Protein 1D2Z (pdb70)

Foldseek 3Di:
DDPFAQLVPPDPVLLVVLLVVCVVVPCLVVLCVLVVPDPVLQVVLVVCVVVVDGSVSSSCCVCRVPVVHGVVVVLVSCLVVVVVVSNVSCVVRDDPVCVVSD/DPFPAALQAFPVNPPLVLLVVLLVLCQVVVVLLLLQAQAAPPDLQNQCSDDVRPPSVVRCVNPHPDDPVVLVVLVVVCVVPDPVDRSSSVSCVVQQPDDDDSRRHGLSSSLVSCVVSLSQVSNQCSQCRGVVHHGDDFDCDDPRHDDDDD/DDAPDPDWPFAFLVPPDPVLLVVLLVVCVVVVCLVVLCVLVVPDPVLSVVLVVCVVVVDRSVVSSCCCCRVVVRHGVSVVLVSCLVVVVLVSNVSCVVRGDPVCNVSD/DLFPAALLAFPVPDDPVLQVVLLVLCLVVVVLLLLQQQAAPDDQQNQCSDDVSPPRVVRCVRPHPDDPVRSVVLVVVQVVDDPVDRSSSVSCVVQQPDDDPSPGHGLSSSLVSCVVSVSQVSNQCSQCHGVVHHGDDFDCDDPRDDDDDDDDD

Radius of gyration: 32.13 Å; Cα contacts (8 Å, |Δi|>4): 740; chains: 4; bounding box: 46×66×99 Å

CATH classification: 1.10.533.10

InterPro domains:
  IPR000488 Death domain [PF00531] (42-121)
  IPR000488 Death domain [PS50017] (55-121)
  IPR000488 Death domain [SM00005] (28-121)
  IPR000719 Protein kinase domain [PS50011] (213-499)
  IPR000719 Protein kinase domain [SM00220] (213-499)
  IPR001245 Serine-threonine/tyrosine-protein kinase, catalytic domain [PF07714] (217-494)
  IPR008271 Serine/threonine-protein kinase, active site [PS00108] (342-354)
  IPR011009 Protein kinase-like domain superfamily [SSF56112] (194-495)
  IPR011029 Death-like domain superfamily [SSF47986] (29-129)
  IPR017441 Protein kinase, ATP binding site [PS00107] (219-240)
  IPR037924 Pelle, death domain [cd08307] (32-128)
  IPR052059 Cysteine-rich Ser/Thr receptor-like kinase [PTHR47973] (118-494)

Solvent-accessible surface area: 25371 Å² total; per-residue (Å²): 195,60,146,24,73,12,0,113,107,6,51,138,101,11,25,64,107,0,8,66,44,2,49,89,88,86,15,29,86,86,0,0,90,30,7,120,15,130,107,117,11,35,101,57,0,26,30,29,94,139,152,75,136,36,4,1,48,16,0,2,54,2,0,0,6,10,3,25,2,32,0,9,6,0,0,1,0,0,44,111,26,151,17,81,93,0,0,122,38,0,65,105,67,12,50,142,109,27,56,181,82,66,166,119,34,112,28,56,37,74,30,31,1,67,111,8,117,24,90,10,8,90,98,0,0,82,47,1,33,90,40,39,5,3,91,74,0,2,53,34,1,0,117,36,8,82,2,70,62,4,0,25,74,76,63,18,87,22,87,45,25,52,175,103,27,91,59,22,78,89,146,47,12,121,110,12,18,68,20,4,104,124,9,73,144,112,40,5,44,0,14,28,1,0,7,88,5,10,28,16,30,177,154,90,40,45,2,0,0,0,0,0,10,29,0,0,48,86,19,35,2,2,12,2,0,8,33,0,0,95,44,0,6,86,57,98,64,29,92,51,52,135,91,20,2,0,8,118,26,81,43,152,74,66,73,18,37,182,145,67,126,19,70,17,0,76,111,3,49,132,107,19,21,66,106,0,6,64,12,1,46,32,29,70,17,19,113,86,0,3,104,33,10,136,16,93,112,81,0,54,99,50,0,29,36,38,88,146,172,72,142,36,4,0,49,23,0,1,49,0,1,0,7,3,1,30,6,31,0,17,11,0,0,5,1,0,48,108,33,119,18,14,18,0,0,36,50,0,61,124,65,12,37,146,107,8,37,120,35,10,228,99,40,115,25,60,36,78,28,25,1,97,152,8,113,125,97,5,5,101,85,0,0,119,20,0,53,60,30,36,5,3,90,57,0,3,57,23,1,2,116,59,14,83,5,72,64,4,0,24,79,71,65,17,86,24,93,42,27,53,180,98,28,80,72,28,88,87,120,42,16,117,97,13,16,65,29,6,97,194,85,82,138,120,55,12,51,0,33,33,1,1,57,98,3,41,74,22,42,158,138,100,48,42,4,0,0,0,0,0,10,28,0,0,48,86,16,30,1,1,7,3,0,11,30,0,1,98,37,0,12,96,70,100,61,22,92,68,48,145,89,20,1,0,11,96,18,46,6,154,56,162,147

B-factor: mean 42.36, std 13.4, range [19.67, 98.38]

Organism: Drosophila melanogaster (NCBI:txid7227)

Secondary structure (DSSP, 8-state):
---PPBGGGS-HHHHHHHHHHHHHHT-HHHHHHHTT--HHHHHHHHHHHHTT--HHHHHHIIIIIIH--BHHHHHHHHHHTT-HHHHHHTGGGS-GGGGGG-/---S--TTSBGGGS-HHHHHHHHHHHHGGGHHHHHHHH-BSS--HHHHHSTT---HHHHGGG-BSS-HHHHHHHHHHHHHS-TT--HHHHHHHHHHT-SSSTTS-BHHHHHHHHHHTT-HHHHHHIIIIIT-PPPPPPPSSSTTS-----/-B-S-S---PPBSTTS-HHHHHHHHHHHHHHT-HHHHHHHTT--HHHHHHHHHHHHTTS-HHHHHHIIIIIIT--BHHHHHHHHHHTT-HHHHHHTGGGS-GGGGGG-/--SSS-TTSBGGGS-HHHHHHHHHHHHGGGTHHHHHHHPBSS--HHHHHSTT---HHHHGGG-BS--HHHHHHHHHHHHHS-TTS-HHHHHHHHHHT-SSTT---BHHHHHHHHHHTT-HHHHHHIIIIII-PPPPPPPSSSTTSPP-B----

Nearest PDB structures (foldseek):
  1d2z-assembly1_A  TM=1.010E+00  e=3.699E-15  Drosophila melanogaster
  1d2z-assembly2_C  TM=1.005E+00  e=3.569E-14  Drosophila melanogaster
  1ygo-assembly1_A  TM=8.977E-01  e=5.939E-12  Drosophila melanogaster
  6aci-assembly1_H  TM=6.803E-01  e=1.139E+00  Homo sapiens
  1d2z-assembly1_B  TM=9.804E-01  e=2.458E-24  Drosophila melanogaster

Structure (mmCIF, N/CA/C/O backbone):
data_1D2Z
#
_entry.id   1D2Z
#
_cell.length_a   58.123
_cell.length_b   87.495
_cell.length_c   117.662
_cell.angle_alpha   90.00
_cell.angle_beta   90.00
_cell.angle_gamma   90.00
#
_symmetry.space_group_name_H-M   'P 21 21 21'
#
loop_
_entity.id
_entity.type
_entity.pdbx_description
1 polymer 'DEATH DOMAIN OF PELLE'
2 polymer 'DEATH DOMAIN OF TUBE'
3 non-polymer '4-(2-HYDROXYETHYL)-1-PIPERAZINE ETHANESULFONIC ACID'
4 water water
#
loop_
_atom_site.group_PDB
_atom_site.id
_atom_site.type_symbol
_atom_site.label_atom_id
_atom_site.label_alt_id
_atom_site.label_comp_id
_atom_site.label_asym_id
_atom_site.label_entity_id
_atom_site.label_seq_id
_atom_site.pdbx_PDB_ins_code
_atom_site.Cartn_x
_atom_site.Cartn_y
_atom_site.Cartn_z
_atom_site.occupancy
_atom_site.B_iso_or_equiv
_atom_site.auth_seq_id
_atom_site.auth_comp_id
_atom_site.auth_asym_id
_atom_site.auth_atom_id
_atom_site.pdbx_PDB_model_num
ATOM 1 N N . LEU A 1 7 ? 35.626 60.047 28.679 1.00 67.47 28 LEU A N 1
ATOM 2 C CA . LEU A 1 7 ? 35.749 59.308 29.970 1.00 67.95 28 LEU A CA 1
ATOM 3 C C . LEU A 1 7 ? 36.007 57.816 29.734 1.00 66.57 28 LEU A C 1
ATOM 4 O O . LEU A 1 7 ? 36.992 57.266 30.236 1.00 67.88 28 LEU A O 1
ATOM 9 N N . ASP A 1 8 ? 35.134 57.166 28.964 1.00 63.53 29 ASP A N 1
ATOM 10 C CA . ASP A 1 8 ? 35.294 55.741 28.677 1.00 60.79 29 ASP A CA 1
ATOM 11 C C . ASP A 1 8 ? 35.954 55.501 27.321 1.00 58.70 29 ASP A C 1
ATOM 12 O O . ASP A 1 8 ? 35.284 55.418 26.290 1.00 58.07 29 ASP A O 1
ATOM 17 N N . ASN A 1 9 ? 37.277 55.390 27.336 1.00 58.03 30 ASN A N 1
ATOM 18 C CA . ASN A 1 9 ? 38.043 55.140 26.122 1.00 57.56 30 ASN A CA 1
ATOM 19 C C . ASN A 1 9 ? 38.649 53.739 26.132 1.00 53.75 30 ASN A C 1
ATOM 20 O O . ASN A 1 9 ? 39.624 53.473 25.429 1.00 54.76 30 ASN A O 1
ATOM 25 N N . THR A 1 10 ? 38.071 52.846 26.931 1.00 48.63 31 THR A N 1
ATOM 26 C CA . THR A 1 10 ? 38.578 51.480 27.013 1.00 44.56 31 THR A CA 1
ATOM 27 C C . THR A 1 10 ? 38.068 50.642 25.853 1.00 42.76 31 THR A C 1
ATOM 28 O O . THR A 1 10 ? 37.048 50.965 25.243 1.00 40.63 31 THR A O 1
ATOM 32 N N . MET A 1 11 ? 38.784 49.563 25.551 1.00 40.34 32 MET A N 1
ATOM 33 C CA . MET A 1 11 ? 38.396 48.684 24.460 1.00 37.56 32 MET A CA 1
ATOM 34 C C . MET A 1 11 ? 37.169 47.853 24.813 1.00 35.34 32 MET A C 1
ATOM 35 O O . MET A 1 11 ? 36.779 47.749 25.978 1.00 33.95 32 MET A O 1
ATOM 40 N N . ALA A 1 12 ? 36.562 47.272 23.788 1.00 34.59 33 ALA A N 1
ATOM 41 C CA . ALA A 1 12 ? 35.398 46.422 23.976 1.00 34.33 33 ALA A CA 1
ATOM 42 C C . ALA A 1 12 ? 35.887 45.125 24.613 1.00 33.70 33 ALA A C 1
ATOM 43 O O . ALA A 1 12 ? 36.990 44.658 24.310 1.00 31.74 33 ALA A O 1
ATOM 45 N N . ILE A 1 13 ? 35.075 44.564 25.508 1.00 30.19 34 ILE A N 1
ATOM 46 C CA . ILE A 1 13 ? 35.390 43.309 26.187 1.00 28.28 34 ILE A CA 1
ATOM 47 C C . ILE A 1 13 ? 35.765 42.218 25.182 1.00 31.73 34 ILE A C 1
ATOM 48 O O . ILE A 1 13 ? 36.674 41.418 25.429 1.00 30.01 34 ILE A O 1
ATOM 53 N N A ARG A 1 14 ? 35.071 42.201 24.047 0.50 31.55 35 ARG A N 1
ATOM 54 N N B ARG A 1 14 ? 35.072 42.201 24.045 0.50 31.57 35 ARG A N 1
ATOM 55 C CA A ARG A 1 14 ? 35.315 41.215 22.998 0.50 35.14 35 ARG A CA 1
ATOM 56 C CA B ARG A 1 14 ? 35.322 41.210 23.000 0.50 35.22 35 ARG A CA 1
ATOM 57 C C A ARG A 1 14 ? 36.722 41.309 22.404 0.50 34.72 35 ARG A C 1
ATOM 58 C C B ARG A 1 14 ? 36.726 41.306 22.405 0.50 34.74 35 ARG A C 1
ATOM 59 O O A ARG A 1 14 ? 37.206 40.351 21.798 0.50 33.33 35 ARG A O 1
ATOM 60 O O B ARG A 1 14 ? 37.211 40.350 21.799 0.50 33.33 35 ARG A O 1
ATOM 75 N N . LEU A 1 15 ? 37.377 42.453 22.596 1.00 33.77 36 LEU A N 1
ATOM 76 C CA . LEU A 1 15 ? 38.732 42.667 22.078 1.00 36.03 36 LEU A CA 1
ATOM 77 C C . LEU A 1 15 ? 39.848 42.343 23.079 1.00 36.18 36 LEU A C 1
ATOM 78 O O . LEU A 1 15 ? 41.026 42.388 22.733 1.00 36.77 36 LEU A O 1
ATOM 83 N N . LEU A 1 16 ? 39.480 42.011 24.315 1.00 36.55 37 LEU A N 1
ATOM 84 C CA . LEU A 1 16 ? 40.467 41.668 25.338 1.00 36.08 37 LEU A CA 1
ATOM 85 C C . LEU A 1 16 ? 41.400 40.562 24.857 1.00 35.20 37 LEU A C 1
ATOM 86 O O . LEU A 1 16 ? 40.945 39.526 24.368 1.00 34.93 37 LEU A O 1
ATOM 91 N N . PRO A 1 17 ? 42.722 40.786 24.951 1.00 34.48 38 PRO A N 1
ATOM 92 C CA . PRO A 1 17 ? 43.712 39.787 24.522 1.00 32.59 38 PRO A CA 1
ATOM 93 C C . PRO A 1 17 ? 43.470 38.447 25.212 1.00 32.53 38 PRO A C 1
ATOM 94 O O . PRO A 1 17 ? 43.116 38.409 26.392 1.00 33.27 38 PRO A O 1
ATOM 98 N N . LEU A 1 18 ? 43.666 37.350 24.485 1.00 31.35 39 LEU A N 1
ATOM 99 C CA . LEU A 1 18 ? 43.440 36.021 25.053 1.00 35.93 39 LEU A CA 1
ATOM 100 C C . LEU A 1 18 ? 44.153 35.719 26.374 1.00 35.96 39 LEU A C 1
ATOM 101 O O . LEU A 1 18 ? 43.561 35.108 27.264 1.00 36.76 39 LEU A O 1
ATOM 106 N N . PRO A 1 19 ? 45.432 36.126 26.519 1.00 36.36 40 PRO A N 1
ATOM 107 C CA . PRO A 1 19 ? 46.167 35.874 27.767 1.00 35.80 40 PRO A CA 1
ATOM 108 C C . PRO A 1 19 ? 45.475 36.447 29.010 1.00 34.21 40 PRO A C 1
ATOM 109 O O . PRO A 1 19 ? 45.213 35.719 29.963 1.00 32.50 40 PRO A O 1
ATOM 113 N N . VAL A 1 20 ? 45.164 37.743 28.989 1.00 32.35 41 VAL A N 1
ATOM 114 C CA . VAL A 1 20 ? 44.500 38.373 30.124 1.00 32.66 41 VAL A CA 1
ATOM 115 C C . VAL A 1 20 ? 43.097 37.788 30.319 1.00 31.91 41 VAL A C 1
ATOM 116 O O . VAL A 1 20 ? 42.670 37.544 31.445 1.00 29.38 41 VAL A O 1
ATOM 120 N N . ARG A 1 21 ? 42.411 37.518 29.215 1.00 30.27 42 ARG A N 1
ATOM 121 C CA . ARG A 1 21 ? 41.070 36.952 29.274 1.00 29.53 42 ARG A CA 1
ATOM 122 C C . ARG A 1 21 ? 41.089 35.578 29.938 1.00 29.09 42 ARG A C 1
ATOM 123 O O . ARG A 1 21 ? 40.223 35.270 30.755 1.00 29.32 42 ARG A O 1
ATOM 131 N N . ALA A 1 22 ? 42.102 34.773 29.612 1.00 30.45 43 ALA A N 1
ATOM 132 C CA . ALA A 1 22 ? 42.254 33.435 30.197 1.00 29.22 43 ALA A CA 1
ATOM 133 C C . ALA A 1 22 ? 42.536 33.516 31.702 1.00 29.21 43 ALA A C 1
ATOM 134 O O . ALA A 1 22 ? 42.045 32.689 32.471 1.00 27.56 43 ALA A O 1
ATOM 136 N N . GLN A 1 23 ? 43.333 34.500 32.123 1.00 29.32 44 GLN A N 1
ATOM 137 C CA . GLN A 1 23 ? 43.630 34.684 33.549 1.00 28.36 44 GLN A CA 1
ATOM 138 C C . GLN A 1 23 ? 42.339 35.051 34.275 1.00 29.53 44 GLN A C 1
ATOM 139 O O . GLN A 1 23 ? 41.988 34.459 35.295 1.00 28.80 44 GLN A O 1
ATOM 145 N N . LEU A 1 24 ? 41.646 36.049 33.733 1.00 29.56 45 LEU A N 1
ATOM 146 C CA . LEU A 1 24 ? 40.403 36.530 34.313 1.00 30.19 45 LEU A CA 1
ATOM 147 C C . LEU A 1 24 ? 39.361 35.427 34.457 1.00 29.26 45 LEU A C 1
ATOM 148 O O . LEU A 1 24 ? 38.831 35.212 35.553 1.00 27.76 45 LEU A O 1
ATOM 153 N N . CYS A 1 25 ? 39.102 34.707 33.367 1.00 27.10 46 CYS A N 1
ATOM 154 C CA . CYS A 1 25 ? 38.108 33.644 33.397 1.00 28.01 46 CYS A CA 1
ATOM 155 C C . CYS A 1 25 ? 38.483 32.500 34.324 1.00 28.56 46 CYS A C 1
ATOM 156 O O . CYS A 1 25 ? 37.627 31.986 35.047 1.00 26.83 46 CYS A O 1
ATOM 159 N N . ALA A 1 26 ? 39.759 32.118 34.336 1.00 27.25 47 ALA A N 1
ATOM 160 C CA . ALA A 1 26 ? 40.211 31.051 35.230 1.00 28.59 47 ALA A CA 1
ATOM 161 C C . ALA A 1 26 ? 39.947 31.477 36.687 1.00 28.96 47 ALA A C 1
ATOM 162 O O . ALA A 1 26 ? 39.477 30.685 37.501 1.00 30.40 47 ALA A O 1
ATOM 164 N N . HIS A 1 27 ? 40.211 32.745 36.987 1.00 29.12 48 HIS A N 1
ATOM 165 C CA . HIS A 1 27 ? 40.008 33.294 38.324 1.00 28.11 48 HIS A CA 1
ATOM 166 C C . HIS A 1 27 ? 38.523 33.320 38.712 1.00 29.64 48 HIS A C 1
ATOM 167 O O . HIS A 1 27 ? 38.150 32.855 39.784 1.00 29.22 48 HIS A O 1
ATOM 174 N N . LEU A 1 28 ? 37.685 33.852 37.826 1.00 28.45 49 LEU A N 1
ATOM 175 C CA . LEU A 1 28 ? 36.246 33.937 38.072 1.00 29.87 49 LEU A CA 1
ATOM 176 C C . LEU A 1 28 ? 35.600 32.549 38.171 1.00 31.24 49 LEU A C 1
ATOM 177 O O . LEU A 1 28 ? 34.647 32.351 38.928 1.00 30.71 49 LEU A O 1
ATOM 182 N N . ASP A 1 29 ? 36.127 31.587 37.421 1.00 30.03 50 ASP A N 1
ATOM 183 C CA . ASP A 1 29 ? 35.591 30.228 37.458 1.00 30.74 50 ASP A CA 1
ATOM 184 C C . ASP A 1 29 ? 35.929 29.551 38.775 1.00 32.58 50 ASP A C 1
ATOM 185 O O . ASP A 1 29 ? 35.114 28.810 39.317 1.00 31.68 50 ASP A O 1
ATOM 190 N N . ALA A 1 30 ? 37.139 29.800 39.275 1.00 32.32 51 ALA A N 1
ATOM 191 C CA . ALA A 1 30 ? 37.583 29.231 40.541 1.00 32.06 51 ALA A CA 1
ATOM 192 C C . ALA A 1 30 ? 36.699 29.769 41.664 1.00 33.91 51 ALA A C 1
ATOM 193 O O . ALA A 1 30 ? 36.362 29.042 42.598 1.00 34.96 51 ALA A O 1
ATOM 195 N N . LEU A 1 31 ? 36.353 31.054 41.579 1.00 33.09 52 LEU A N 1
ATOM 196 C CA . LEU A 1 31 ? 35.491 31.686 42.573 1.00 34.21 52 LEU A CA 1
ATOM 197 C C . LEU A 1 31 ? 34.039 31.253 42.391 1.00 34.94 52 LEU A C 1
ATOM 198 O O . LEU A 1 31 ? 33.222 31.407 43.304 1.00 35.37 52 LEU A O 1
ATOM 203 N N . ASP A 1 32 ? 33.716 30.776 41.189 1.00 35.51 53 ASP A N 1
ATOM 204 C CA . ASP A 1 32 ? 32.366 30.332 40.843 1.00 37.81 53 ASP A CA 1
ATOM 205 C C . ASP A 1 32 ? 31.340 31.459 41.051 1.00 37.44 53 ASP A C 1
ATOM 206 O O . ASP A 1 32 ? 30.367 31.307 41.796 1.00 37.77 53 ASP A O 1
ATOM 211 N N . VAL A 1 33 ? 31.583 32.593 40.398 1.00 34.35 54 VAL A N 1
ATOM 212 C CA . VAL A 1 33 ? 30.696 33.752 40.495 1.00 33.57 54 VAL A CA 1
ATOM 213 C C . VAL A 1 33 ? 29.905 34.054 39.218 1.00 31.30 54 VAL A C 1
ATOM 214 O O . VAL A 1 33 ? 29.316 35.128 39.108 1.00 31.79 54 VAL A O 1
ATOM 218 N N . TRP A 1 34 ? 29.869 33.124 38.266 1.00 30.91 55 TRP A N 1
ATOM 219 C CA . TRP A 1 34 ? 29.141 33.389 37.021 1.00 32.89 55 TRP A CA 1
ATOM 220 C C . TRP A 1 34 ? 27.660 33.720 37.244 1.00 32.45 55 TRP A C 1
ATOM 221 O O . TRP A 1 34 ? 27.136 34.655 36.636 1.00 30.73 55 TRP A O 1
ATOM 232 N N . GLN A 1 35 ? 27.008 32.988 38.145 1.00 32.16 56 GLN A N 1
ATOM 233 C CA . GLN A 1 35 ? 25.592 33.217 38.446 1.00 35.75 56 GLN A CA 1
ATOM 234 C C . GLN A 1 35 ? 25.401 34.597 39.066 1.00 34.92 56 GLN A C 1
ATOM 235 O O . GLN A 1 35 ? 24.434 35.298 38.761 1.00 36.39 56 GLN A O 1
ATOM 241 N N . GLN A 1 36 ? 26.356 35.006 39.893 1.00 31.44 57 GLN A N 1
ATOM 242 C CA . GLN A 1 36 ? 26.307 36.312 40.528 1.00 34.16 57 GLN A CA 1
ATOM 243 C C . GLN A 1 36 ? 26.475 37.396 39.452 1.00 33.48 57 GLN A C 1
ATOM 244 O O . GLN A 1 36 ? 25.783 38.416 39.474 1.00 29.27 57 GLN A O 1
ATOM 250 N N . LEU A 1 37 ? 27.383 37.161 38.502 1.00 29.62 58 LEU A N 1
ATOM 251 C CA . LEU A 1 37 ? 27.614 38.107 37.415 1.00 28.07 58 LEU A CA 1
ATOM 252 C C . LEU A 1 37 ? 26.348 38.232 36.557 1.00 28.23 58 LEU A C 1
ATOM 253 O O . LEU A 1 37 ? 25.889 39.337 36.274 1.00 30.59 58 LEU A O 1
ATOM 258 N N . ALA A 1 38 ? 25.790 37.092 36.163 1.00 26.54 59 ALA A N 1
ATOM 259 C CA . ALA A 1 38 ? 24.591 37.046 35.334 1.00 30.19 59 ALA A CA 1
ATOM 260 C C . ALA A 1 38 ? 23.404 37.725 36.005 1.00 30.69 59 ALA A C 1
ATOM 261 O O . ALA A 1 38 ? 22.666 38.473 35.365 1.00 28.84 59 ALA A O 1
ATOM 263 N N . THR A 1 39 ? 23.242 37.487 37.302 1.00 31.90 60 THR A N 1
ATOM 264 C CA . THR A 1 39 ? 22.137 38.090 38.044 1.00 33.38 60 THR A CA 1
ATOM 265 C C . THR A 1 39 ? 22.311 39.601 38.163 1.00 32.18 60 THR A C 1
ATOM 266 O O . THR A 1 39 ? 21.355 40.356 37.970 1.00 31.52 60 THR A O 1
ATOM 270 N N . ALA A 1 40 ? 23.546 40.032 38.421 1.00 29.04 61 ALA A N 1
ATOM 271 C CA . ALA A 1 40 ? 23.856 41.449 38.579 1.00 28.93 61 ALA A CA 1
ATOM 272 C C . ALA A 1 40 ? 23.545 42.304 37.351 1.00 30.08 61 ALA A C 1
ATOM 273 O O . ALA A 1 40 ? 23.200 43.477 37.485 1.00 30.87 61 ALA A O 1
ATOM 275 N N . VAL A 1 41 ? 23.729 41.740 36.159 1.00 29.17 62 VAL A N 1
ATOM 276 C CA . VAL A 1 41 ? 23.447 42.480 34.925 1.00 30.55 62 VAL A CA 1
ATOM 277 C C . VAL A 1 41 ? 22.078 42.092 34.365 1.00 31.24 62 VAL A C 1
ATOM 278 O O . VAL A 1 41 ? 21.683 42.532 33.289 1.00 31.60 62 VAL A O 1
ATOM 282 N N . LYS A 1 42 ? 21.375 41.236 35.100 1.00 33.12 63 LYS A N 1
ATOM 283 C CA . LYS A 1 42 ? 20.041 40.782 34.728 1.00 34.80 63 LYS A CA 1
ATOM 284 C C . LYS A 1 42 ? 19.943 40.064 33.385 1.00 34.12 63 LYS A C 1
ATOM 285 O O . LYS A 1 42 ? 19.081 40.389 32.567 1.00 34.90 63 LYS A O 1
ATOM 291 N N . LEU A 1 43 ? 20.829 39.100 33.147 1.00 30.92 64 LEU A N 1
ATOM 292 C CA . LEU A 1 43 ? 20.776 38.324 31.910 1.00 31.02 64 LEU A CA 1
ATOM 293 C C . LEU A 1 43 ? 19.456 37.554 31.924 1.00 32.56 64 LEU A C 1
ATOM 294 O O . LEU A 1 43 ? 18.943 37.212 32.997 1.00 30.46 64 LEU A O 1
ATOM 299 N N . TYR A 1 44 ? 18.919 37.282 30.740 1.00 31.44 65 TYR A N 1
ATOM 300 C CA . TYR A 1 44 ? 17.658 36.563 30.613 1.00 33.16 65 TYR A CA 1
ATOM 301 C C . TYR A 1 44 ? 17.834 35.058 30.820 1.00 36.21 65 TYR A C 1
ATOM 302 O O . TYR A 1 44 ? 18.951 34.532 30.718 1.00 35.08 65 TYR A O 1
ATOM 311 N N . PRO A 1 45 ? 16.728 34.341 31.110 1.00 36.49 66 PRO A N 1
ATOM 312 C CA . PRO A 1 45 ? 16.770 32.895 31.342 1.00 36.37 66 PRO A CA 1
ATOM 313 C C . PRO A 1 45 ? 17.527 32.083 30.292 1.00 36.65 66 PRO A C 1
ATOM 314 O O . PRO A 1 45 ? 18.299 31.196 30.639 1.00 37.69 66 PRO A O 1
ATOM 318 N N . ASP A 1 46 ? 17.317 32.390 29.017 1.00 37.67 67 ASP A N 1
ATOM 319 C CA . ASP A 1 46 ? 17.993 31.658 27.956 1.00 38.21 67 ASP A CA 1
ATOM 320 C C . ASP A 1 46 ? 19.508 31.893 27.991 1.00 37.73 67 ASP A C 1
ATOM 321 O O . ASP A 1 46 ? 20.286 30.988 27.681 1.00 32.50 67 ASP A O 1
ATOM 326 N N . GLN A 1 47 ? 19.912 33.109 28.363 1.00 34.48 68 GLN A N 1
ATOM 327 C CA . GLN A 1 47 ? 21.329 33.472 28.459 1.00 34.01 68 GLN A CA 1
ATOM 328 C C . GLN A 1 47 ? 21.968 32.751 29.649 1.00 34.45 68 GLN A C 1
ATOM 329 O O . GLN A 1 47 ? 23.046 32.159 29.525 1.00 33.55 68 GLN A O 1
ATOM 335 N N . VAL A 1 48 ? 21.264 32.762 30.781 1.00 33.83 69 VAL A N 1
ATOM 336 C CA . VAL A 1 48 ? 21.707 32.094 32.002 1.00 34.58 69 VAL A CA 1
ATOM 337 C C . VAL A 1 48 ? 21.880 30.598 31.731 1.00 36.12 69 VAL A C 1
ATOM 338 O O . VAL A 1 48 ? 22.895 30.001 32.099 1.00 34.26 69 VAL A O 1
ATOM 342 N N . GLU A 1 49 ? 20.899 30.006 31.052 1.00 38.39 70 GLU A N 1
ATOM 343 C CA . GLU A 1 49 ? 20.942 28.585 30.725 1.00 39.77 70 GLU A CA 1
ATOM 344 C C . GLU A 1 49 ? 22.082 28.260 29.764 1.00 38.64 70 GLU A C 1
ATOM 345 O O . GLU A 1 49 ? 22.700 27.205 29.866 1.00 38.97 70 GLU A O 1
ATOM 351 N N . GLN A 1 50 ? 22.355 29.170 28.834 1.00 38.59 71 GLN A N 1
ATOM 352 C CA . GLN A 1 50 ? 23.435 28.985 27.868 1.00 37.86 71 GLN A CA 1
ATOM 353 C C 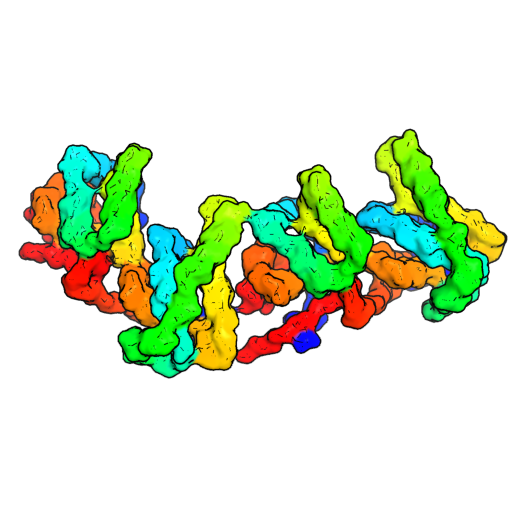. GLN A 1 50 ? 24.768 28.901 28.623 1.00 36.82 71 GLN A C 1
ATOM 354 O O . GLN A 1 50 ? 25.619 28.080 28.292 1.00 37.03 71 GLN A O 1
ATOM 360 N N . ILE A 1 51 ? 24.925 29.723 29.662 1.00 35.50 72 ILE A N 1
ATOM 361 C CA . ILE A 1 51 ? 26.149 29.710 30.465 1.00 35.21 72 ILE A CA 1
ATOM 362 C C . ILE A 1 51 ? 26.225 28.409 31.261 1.00 36.98 72 ILE A C 1
ATOM 363 O O . ILE A 1 51 ? 27.243 27.712 31.228 1.00 37.78 72 ILE A O 1
ATOM 368 N N . SER A 1 52 ? 25.149 28.099 31.981 1.00 37.35 73 SER A N 1
ATOM 369 C CA . SER A 1 52 ? 25.073 26.880 32.783 1.00 40.79 73 SER A CA 1
ATOM 370 C C . SER A 1 52 ? 25.372 25.679 31.899 1.00 40.67 73 SER A C 1
ATOM 371 O O . SER A 1 52 ? 26.160 24.810 32.268 1.00 41.73 73 SER A O 1
ATOM 374 N N . SER A 1 53 ? 24.772 25.678 30.711 1.00 42.09 74 SER A N 1
ATOM 375 C CA . SER A 1 53 ? 24.939 24.609 29.736 1.00 45.81 74 SER A CA 1
ATOM 376 C C . SER A 1 53 ? 26.395 24.433 29.322 1.00 46.95 74 SER A C 1
ATOM 377 O O . SER A 1 53 ? 26.908 23.314 29.309 1.00 48.05 74 SER A O 1
ATOM 380 N N . GLN A 1 54 ? 27.051 25.536 28.973 1.00 46.85 75 GLN A N 1
ATOM 381 C CA . GLN A 1 54 ? 28.453 25.491 28.565 1.00 47.94 75 GLN A CA 1
ATOM 382 C C . GLN A 1 54 ? 29.328 24.947 29.679 1.00 46.62 75 GLN A C 1
ATOM 383 O O . GLN A 1 54 ? 30.247 24.172 29.421 1.00 46.82 75 GLN A O 1
ATOM 389 N N . LYS A 1 55 ? 29.016 25.329 30.916 1.00 46.58 76 LYS A N 1
ATOM 390 C CA . LYS A 1 55 ? 29.776 24.878 32.074 1.00 49.19 76 LYS A CA 1
ATOM 391 C C . LYS A 1 55 ? 29.674 23.365 32.251 1.00 51.00 76 LYS A C 1
ATOM 392 O O . LYS A 1 55 ? 30.678 22.697 32.503 1.00 52.27 76 LYS A O 1
ATOM 398 N N . GLN A 1 56 ? 28.464 22.828 32.116 1.00 51.91 77 GLN A N 1
ATOM 399 C CA . GLN A 1 56 ? 28.245 21.386 32.253 1.00 54.80 77 GLN A CA 1
ATOM 400 C C . GLN A 1 56 ? 29.050 20.618 31.203 1.00 54.60 77 GLN A C 1
ATOM 401 O O . GLN A 1 56 ? 29.442 19.473 31.429 1.00 55.40 77 GLN A O 1
ATOM 407 N N . ARG A 1 57 ? 29.298 21.261 30.062 1.00 54.27 78 ARG A N 1
ATOM 408 C CA . ARG A 1 57 ? 30.074 20.665 28.978 1.00 54.69 78 ARG A CA 1
ATOM 409 C C . ARG A 1 57 ? 31.582 20.871 29.168 1.00 53.53 78 ARG A C 1
ATOM 410 O O . ARG A 1 57 ? 32.359 20.735 28.223 1.00 53.15 78 ARG A O 1
ATOM 418 N N . GLY A 1 58 ? 31.982 21.211 30.393 1.00 51.26 79 GLY A N 1
ATOM 419 C CA . GLY A 1 58 ? 33.390 21.415 30.707 1.00 50.99 79 GLY A CA 1
ATOM 420 C C . GLY A 1 58 ? 34.035 22.725 30.274 1.00 49.42 79 GLY A C 1
ATOM 421 O O . GLY A 1 58 ? 35.248 22.885 30.400 1.00 49.63 79 GLY A O 1
ATOM 422 N N . ARG A 1 59 ? 33.242 23.664 29.765 1.00 47.93 80 ARG A N 1
ATOM 423 C CA . ARG A 1 59 ? 33.779 24.950 29.334 1.00 45.33 80 ARG A CA 1
ATOM 424 C C . ARG A 1 59 ? 33.701 26.016 30.424 1.00 41.34 80 ARG A C 1
ATOM 425 O O . ARG A 1 59 ? 32.995 25.857 31.421 1.00 41.36 80 ARG A O 1
ATOM 433 N N . SER A 1 60 ? 34.449 27.096 30.233 1.00 35.49 81 SER A N 1
ATOM 434 C CA . SER A 1 60 ? 34.479 28.192 31.190 1.00 31.77 81 SER A CA 1
ATOM 435 C C . SER A 1 60 ? 33.151 28.937 31.269 1.00 31.39 81 SER A C 1
ATOM 436 O O . SER A 1 60 ? 32.663 29.481 30.272 1.00 31.72 81 SER A O 1
ATOM 439 N N . ALA A 1 61 ? 32.588 28.976 32.471 1.00 27.73 82 ALA A N 1
ATOM 440 C CA . ALA A 1 61 ? 31.319 29.656 32.697 1.00 29.20 82 ALA A CA 1
ATOM 441 C C . ALA A 1 61 ? 31.468 31.167 32.562 1.00 28.55 82 ALA A C 1
ATOM 442 O O . ALA A 1 61 ? 30.634 31.829 31.945 1.00 26.76 82 ALA A O 1
ATOM 444 N N . SER A 1 62 ? 32.563 31.709 33.088 1.00 26.67 83 SER A N 1
ATOM 445 C CA . SER A 1 62 ? 32.771 33.148 33.026 1.00 26.26 83 SER A CA 1
ATOM 446 C C . SER A 1 62 ? 33.083 33.604 31.608 1.00 25.51 83 SER A C 1
ATOM 447 O O . SER A 1 62 ? 32.677 34.691 31.211 1.00 23.90 83 SER A O 1
ATOM 450 N N . ASN A 1 63 ? 33.794 32.778 30.844 1.00 24.80 84 ASN A N 1
ATOM 451 C CA . ASN A 1 63 ? 34.102 33.140 29.458 1.00 27.23 84 ASN A CA 1
ATOM 452 C C . ASN A 1 63 ? 32.797 33.252 28.666 1.00 26.56 84 ASN A C 1
ATOM 453 O O . ASN A 1 63 ? 32.643 34.136 27.821 1.00 26.62 84 ASN A O 1
ATOM 458 N N . GLU A 1 64 ? 31.865 32.343 28.946 1.00 26.96 85 GLU A N 1
ATOM 459 C CA . GLU A 1 64 ? 30.571 32.347 28.273 1.00 28.65 85 GLU A CA 1
ATOM 460 C C . GLU A 1 64 ? 29.807 33.606 28.676 1.00 25.20 85 GLU A C 1
ATOM 461 O O . GLU A 1 64 ? 29.121 34.211 27.857 1.00 26.78 85 GLU A O 1
ATOM 467 N N . PHE A 1 65 ? 29.917 33.988 29.947 1.00 26.37 86 PHE A N 1
ATOM 468 C CA . PHE A 1 65 ? 29.263 35.207 30.418 1.00 26.06 86 PHE A CA 1
ATOM 469 C C . PHE A 1 65 ? 29.831 36.393 29.622 1.00 27.61 86 PHE A C 1
ATOM 470 O O . PHE A 1 65 ? 29.075 37.258 29.164 1.00 26.41 86 PHE A O 1
ATOM 478 N N . LEU A 1 66 ? 31.156 36.437 29.457 1.00 24.76 87 LEU A N 1
ATOM 479 C CA . LEU A 1 66 ? 31.768 37.527 28.694 1.00 25.74 87 LEU A CA 1
ATOM 480 C C . LEU A 1 66 ? 31.319 37.485 27.234 1.00 25.98 87 LEU A C 1
ATOM 481 O O . LEU A 1 66 ? 31.129 38.527 26.618 1.00 27.20 87 LEU A O 1
ATOM 486 N N . ASN A 1 67 ? 31.174 36.278 26.686 1.00 26.73 88 ASN A N 1
ATOM 487 C CA . ASN A 1 67 ? 30.732 36.109 25.299 1.00 29.16 88 ASN A CA 1
ATOM 488 C C . ASN A 1 67 ? 29.343 36.722 25.108 1.00 31.27 88 ASN A C 1
ATOM 489 O O . ASN A 1 67 ? 29.090 37.413 24.122 1.00 31.49 88 ASN A O 1
ATOM 494 N N . ILE A 1 68 ? 28.456 36.485 26.071 1.00 30.71 89 ILE A N 1
ATOM 495 C CA . ILE A 1 68 ? 27.092 37.009 26.007 1.00 30.60 89 ILE A CA 1
ATOM 496 C C . ILE A 1 68 ? 27.008 38.503 26.325 1.00 29.36 89 ILE A C 1
ATOM 497 O O . ILE A 1 68 ? 26.580 39.304 25.490 1.00 29.14 89 ILE A O 1
ATOM 502 N N . TRP A 1 69 ? 27.431 38.873 27.529 1.00 30.48 90 TRP A N 1
ATOM 503 C CA . TRP A 1 69 ? 27.366 40.262 27.977 1.00 28.15 90 TRP A CA 1
ATOM 504 C C . TRP A 1 69 ? 28.270 41.199 27.167 1.00 29.21 90 TRP A C 1
ATOM 505 O O . TRP A 1 69 ? 27.855 42.293 26.785 1.00 26.98 90 TRP A O 1
ATOM 516 N N . GLY A 1 70 ? 29.489 40.758 26.876 1.00 29.99 91 GLY A N 1
ATOM 517 C CA . GLY A 1 70 ? 30.396 41.588 26.101 1.00 30.33 91 GLY A CA 1
ATOM 518 C C . GLY A 1 70 ? 30.087 41.533 24.616 1.00 30.98 91 GLY A C 1
ATOM 519 O O . GLY A 1 70 ? 30.081 42.553 23.933 1.0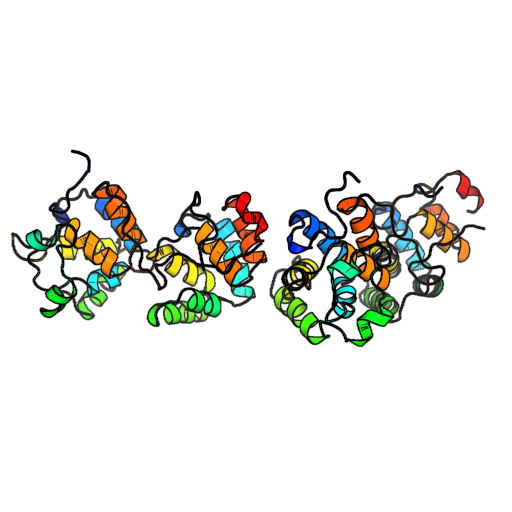0 31.91 91 GLY A O 1
ATOM 520 N N . GLY A 1 71 ? 29.797 40.335 24.124 1.00 31.67 92 GLY A N 1
ATOM 521 C CA . GLY A 1 71 ? 29.499 40.160 22.717 1.00 31.70 92 GLY A CA 1
ATOM 522 C C . GLY A 1 71 ? 28.263 40.874 22.215 1.00 30.98 92 GLY A C 1
ATOM 523 O O . GLY A 1 71 ? 28.359 41.790 21.398 1.00 31.04 92 GLY A O 1
ATOM 524 N N . GLN A 1 72 ? 27.096 40.484 22.712 1.00 29.48 93 GLN A N 1
ATOM 525 C CA . GLN A 1 72 ? 25.860 41.109 22.254 1.00 29.20 93 GLN A CA 1
ATOM 526 C C . GLN A 1 72 ? 25.687 42.578 22.626 1.00 29.31 93 GLN A C 1
ATOM 527 O O . GLN A 1 72 ? 25.256 43.380 21.800 1.00 27.13 93 GLN A O 1
ATOM 533 N N . TYR A 1 73 ? 26.017 42.931 23.864 1.00 32.07 94 TYR A N 1
ATOM 534 C CA . TYR A 1 73 ? 25.834 44.307 24.330 1.00 30.79 94 TYR A CA 1
ATOM 535 C C . TYR A 1 73 ? 26.998 45.256 24.099 1.00 31.20 94 TYR A C 1
ATOM 536 O O . TYR A 1 73 ? 26.926 46.427 24.466 1.00 33.18 94 TYR A O 1
ATOM 545 N N . ASN A 1 74 ? 28.068 44.750 23.492 1.00 31.32 95 ASN A N 1
ATOM 546 C CA . ASN A 1 74 ? 29.236 45.566 23.160 1.00 32.01 95 ASN A CA 1
ATOM 547 C C . ASN A 1 74 ? 29.769 46.378 24.344 1.00 29.64 95 ASN A C 1
ATOM 548 O O . ASN A 1 74 ? 30.073 47.559 24.203 1.00 33.33 95 ASN A O 1
ATOM 553 N N . HIS A 1 75 ? 29.847 45.756 25.518 1.00 28.26 96 HIS A N 1
ATOM 554 C CA . HIS A 1 75 ? 30.346 46.447 26.704 1.00 28.23 96 HIS A CA 1
ATOM 555 C C . HIS A 1 75 ? 31.867 46.562 26.703 1.00 29.75 96 HIS A C 1
ATOM 556 O O . HIS A 1 75 ? 32.562 45.738 26.101 1.00 30.52 96 HIS A O 1
ATOM 563 N N . THR A 1 76 ? 32.357 47.617 27.346 1.00 31.12 97 THR A N 1
ATOM 564 C CA . THR A 1 76 ? 33.786 47.918 27.440 1.00 30.89 97 THR A CA 1
ATOM 565 C C . THR A 1 76 ? 34.439 47.335 28.689 1.00 31.27 97 THR A C 1
ATOM 566 O O . THR A 1 76 ? 33.756 46.934 29.642 1.00 27.37 97 THR A O 1
ATOM 570 N N . VAL A 1 77 ? 35.772 47.321 28.690 1.00 30.27 98 VAL A N 1
ATOM 571 C CA . VAL A 1 77 ? 36.518 46.800 29.824 1.00 30.27 98 VAL A CA 1
ATOM 572 C C . VAL A 1 77 ? 36.236 47.666 31.052 1.00 29.82 98 VAL A C 1
ATOM 573 O O . VAL A 1 77 ? 36.175 47.158 32.169 1.00 30.76 98 VAL A O 1
ATOM 577 N N . GLN A 1 78 ? 36.034 48.965 30.847 1.00 30.50 99 GLN A N 1
ATOM 578 C CA . GLN A 1 78 ? 35.742 49.846 31.976 1.00 31.28 99 GLN A CA 1
ATOM 579 C C . GLN A 1 78 ? 34.420 49.444 32.636 1.00 31.27 99 GLN A C 1
ATOM 580 O O . GLN A 1 78 ? 34.320 49.394 33.863 1.00 32.15 99 GLN A O 1
ATOM 586 N N . THR A 1 79 ? 33.419 49.122 31.822 1.00 29.16 100 THR A N 1
ATOM 587 C CA . THR A 1 79 ? 32.121 48.712 32.351 1.00 29.87 100 THR A CA 1
ATOM 588 C C . THR A 1 79 ? 32.267 47.390 33.107 1.00 28.01 100 THR A C 1
ATOM 589 O O . THR A 1 79 ? 31.643 47.194 34.147 1.00 27.09 100 THR A O 1
ATOM 593 N N . LEU A 1 80 ? 33.150 46.522 32.614 1.00 29.27 101 LEU A N 1
ATOM 594 C CA . LEU A 1 80 ? 33.427 45.240 33.260 1.00 30.14 101 LEU A CA 1
ATOM 595 C C . LEU A 1 80 ? 34.098 45.518 34.616 1.00 30.49 101 LEU A C 1
ATOM 596 O O . LEU A 1 80 ? 33.789 44.873 35.622 1.00 29.63 101 LEU A O 1
ATOM 601 N N . PHE A 1 81 ? 35.010 46.486 34.623 1.00 30.95 102 PHE A N 1
ATOM 602 C CA . PHE A 1 81 ? 35.723 46.907 35.829 1.00 32.80 102 PHE A CA 1
ATOM 603 C C . PHE A 1 81 ? 34.693 47.370 36.877 1.00 35.11 102 PHE A C 1
ATOM 604 O O . PHE A 1 81 ? 34.743 46.953 38.037 1.00 35.16 102 PHE A O 1
ATOM 612 N N . ALA A 1 82 ? 33.728 48.183 36.441 1.00 34.30 103 ALA A N 1
ATOM 613 C CA . ALA A 1 82 ? 32.674 48.692 37.320 1.00 34.36 103 ALA A CA 1
ATOM 614 C C . ALA A 1 82 ? 31.799 47.573 37.887 1.00 33.69 103 ALA A C 1
ATOM 615 O O . ALA A 1 82 ? 31.369 47.638 39.045 1.00 33.40 103 ALA A O 1
ATOM 617 N N . LEU A 1 83 ? 31.531 46.549 37.076 1.00 32.74 104 LEU A N 1
ATOM 618 C CA . LEU A 1 83 ? 30.728 45.415 37.523 1.00 30.90 104 LEU A CA 1
ATOM 619 C C . LEU A 1 83 ? 31.472 44.682 38.630 1.00 33.14 104 LEU A C 1
ATOM 620 O O . LEU A 1 83 ? 30.885 44.315 39.649 1.00 31.91 104 LEU A O 1
ATOM 625 N N . PHE A 1 84 ? 32.762 44.443 38.410 1.00 32.76 105 PHE A N 1
ATOM 626 C CA . PHE A 1 84 ? 33.587 43.768 39.404 1.00 34.08 105 PHE A CA 1
ATOM 627 C C . PHE A 1 84 ? 33.579 44.604 40.686 1.00 34.01 105 PHE A C 1
ATOM 628 O O . PHE A 1 84 ? 33.435 44.069 41.788 1.00 31.63 105 PHE A O 1
ATOM 636 N N . LYS A 1 85 ? 33.691 45.920 40.523 1.00 35.86 106 LYS A N 1
ATOM 637 C CA . LYS A 1 85 ? 33.703 46.841 41.657 1.00 40.23 106 LYS A CA 1
ATOM 638 C C . LYS A 1 85 ? 32.414 46.731 42.468 1.00 41.28 106 LYS A C 1
ATOM 639 O O . LYS A 1 85 ? 32.454 46.679 43.700 1.00 40.46 106 LYS A O 1
ATOM 645 N N . LYS A 1 86 ? 31.281 46.652 41.770 1.00 40.90 107 LYS A N 1
ATOM 646 C CA . LYS A 1 86 ? 29.980 46.540 42.425 1.00 43.29 107 LYS A CA 1
ATOM 647 C C . LYS A 1 86 ? 29.842 45.223 43.182 1.00 42.84 107 LYS A C 1
ATOM 648 O O . LYS A 1 86 ? 29.235 45.176 44.251 1.00 43.94 107 LYS A O 1
ATOM 654 N N . LEU A 1 87 ? 30.420 44.156 42.635 1.00 40.93 108 LEU A N 1
ATOM 655 C CA . LEU A 1 87 ? 30.355 42.847 43.272 1.00 39.19 108 LEU A CA 1
ATOM 656 C C . LEU A 1 87 ? 31.573 42.591 44.162 1.00 39.89 108 LEU A C 1
ATOM 657 O O . LEU A 1 87 ? 31.772 41.477 44.650 1.00 37.49 108 LEU A O 1
ATOM 662 N N . LYS A 1 88 ? 32.349 43.644 44.403 1.00 39.59 109 LYS A N 1
ATOM 663 C CA . LYS A 1 88 ? 33.576 43.586 45.201 1.00 42.74 109 LYS A CA 1
ATOM 664 C C . LYS A 1 88 ? 34.542 42.450 44.851 1.00 41.55 109 LYS A C 1
ATOM 665 O O . LYS A 1 88 ? 35.054 41.745 45.724 1.00 42.23 109 LYS A O 1
ATOM 671 N N . LEU A 1 89 ? 34.756 42.268 43.549 1.00 40.06 110 LEU A N 1
ATOM 672 C CA . LEU A 1 89 ? 35.684 41.263 43.038 1.00 37.77 110 LEU A CA 1
ATOM 673 C C . LEU A 1 89 ? 36.973 42.032 42.736 1.00 36.41 110 LEU A C 1
ATOM 674 O O . LEU A 1 89 ? 37.316 42.280 41.580 1.00 35.36 110 LEU A O 1
ATOM 679 N N . HIS A 1 90 ? 37.662 42.431 43.804 1.00 36.56 111 HIS A N 1
ATOM 680 C CA . HIS A 1 90 ? 38.892 43.219 43.709 1.00 35.87 111 HIS A CA 1
ATOM 681 C C . HIS A 1 90 ? 40.040 42.579 42.944 1.00 32.67 111 HIS A C 1
ATOM 682 O O . HIS A 1 90 ? 40.745 43.266 42.203 1.00 32.31 111 HIS A O 1
ATOM 689 N N . ASN A 1 91 ? 40.252 41.282 43.135 1.00 30.59 112 ASN A N 1
ATOM 690 C CA . ASN A 1 91 ? 41.319 40.609 42.406 1.00 31.61 112 ASN A CA 1
ATOM 691 C C . ASN A 1 91 ? 40.988 40.518 40.915 1.00 31.51 112 ASN A C 1
ATOM 692 O O . ASN A 1 91 ? 41.886 40.450 40.082 1.00 32.22 112 ASN A O 1
ATOM 697 N N . ALA A 1 92 ? 39.698 40.546 40.583 1.00 30.57 113 ALA A N 1
ATOM 698 C CA . ALA A 1 92 ? 39.265 40.510 39.185 1.00 30.88 113 ALA A CA 1
ATOM 699 C C . ALA A 1 92 ? 39.603 41.875 38.579 1.00 29.87 113 ALA A C 1
ATOM 700 O O . ALA A 1 92 ? 40.146 41.958 37.477 1.00 27.25 113 ALA A O 1
ATOM 702 N N . MET A 1 93 ? 39.320 42.935 39.336 1.00 30.03 114 MET A N 1
ATOM 703 C CA . MET A 1 93 ? 39.623 44.305 38.917 1.00 31.09 114 MET A CA 1
ATOM 704 C C . MET A 1 93 ? 41.129 44.464 38.669 1.00 31.72 114 MET A C 1
ATOM 705 O O . MET A 1 93 ? 41.547 45.087 37.693 1.00 31.55 114 MET A O 1
ATOM 710 N N . ARG A 1 94 ? 41.942 43.898 39.557 1.00 32.75 115 ARG A N 1
ATOM 711 C CA . ARG A 1 94 ? 43.389 44.011 39.415 1.00 33.86 115 ARG A CA 1
ATOM 712 C C . ARG A 1 94 ? 43.886 43.346 38.135 1.00 32.92 115 ARG A C 1
ATOM 713 O O . ARG A 1 94 ? 44.764 43.882 37.459 1.00 32.15 115 ARG A O 1
ATOM 721 N N . LEU A 1 95 ? 43.296 42.204 37.782 1.00 31.80 116 LEU A N 1
ATOM 722 C CA . LEU A 1 95 ? 43.696 41.480 36.581 1.00 31.71 116 LEU A CA 1
ATOM 723 C C . LEU A 1 95 ? 43.495 42.268 35.290 1.00 32.18 116 LEU A C 1
ATOM 724 O O . LEU A 1 95 ? 44.196 42.034 34.302 1.00 30.77 116 LEU A O 1
ATOM 729 N N . ILE A 1 96 ? 42.544 43.201 35.301 1.00 31.02 117 ILE A N 1
ATOM 730 C CA . ILE A 1 96 ? 42.279 44.019 34.120 1.00 31.04 117 ILE A CA 1
ATOM 731 C C . ILE A 1 96 ? 42.653 45.491 34.300 1.00 32.61 117 ILE A C 1
ATOM 732 O O . ILE A 1 96 ? 42.289 46.328 33.472 1.00 30.45 117 ILE A O 1
ATOM 737 N N . LYS A 1 97 ? 43.417 45.799 35.347 1.00 30.98 118 LYS A N 1
ATOM 738 C CA . LYS A 1 97 ? 43.812 47.183 35.617 1.00 34.24 118 LYS A CA 1
ATOM 739 C C . LYS A 1 97 ? 44.587 47.834 34.480 1.00 32.96 118 LYS A C 1
ATOM 740 O O . LYS A 1 97 ? 44.470 49.034 34.256 1.00 32.00 118 LYS A O 1
ATOM 746 N N . ASP A 1 98 ? 45.339 47.026 33.741 1.00 33.95 119 ASP A N 1
ATOM 747 C CA . ASP A 1 98 ? 46.161 47.525 32.642 1.00 36.34 119 ASP A CA 1
ATOM 748 C C . ASP A 1 98 ? 45.392 47.935 31.384 1.00 37.58 119 ASP A C 1
ATOM 749 O O . ASP A 1 98 ? 45.959 48.557 30.482 1.00 36.98 119 ASP A O 1
ATOM 754 N N . TYR A 1 99 ? 44.100 47.610 31.339 1.00 38.46 120 TYR A N 1
ATOM 755 C CA . TYR A 1 99 ? 43.250 47.941 30.192 1.00 38.00 120 TYR A CA 1
ATOM 756 C C . TYR A 1 99 ? 42.202 48.979 30.566 1.00 39.81 120 TYR A C 1
ATOM 757 O O . TYR A 1 99 ? 41.228 49.199 29.844 1.00 39.82 120 TYR A O 1
ATOM 766 N N . VAL A 1 100 ? 42.425 49.610 31.710 1.00 40.23 121 VAL A N 1
ATOM 767 C CA . VAL A 1 100 ? 41.546 50.636 32.249 1.00 43.50 121 VAL A CA 1
ATOM 768 C C . VAL A 1 100 ? 42.447 51.803 32.658 1.00 45.92 121 VAL A C 1
ATOM 769 O O . VAL A 1 100 ? 43.651 51.618 32.859 1.00 44.67 121 VAL A O 1
ATOM 773 N N . SER A 1 101 ? 41.875 53.003 32.743 1.00 48.17 122 SER A N 1
ATOM 774 C CA . SER A 1 101 ? 42.629 54.196 33.128 1.00 49.76 122 SER A CA 1
ATOM 775 C C . SER A 1 101 ? 43.218 54.072 34.528 1.00 49.77 122 SER A C 1
ATOM 776 O O . SER A 1 101 ? 42.562 53.578 35.448 1.00 47.55 122 SER A O 1
ATOM 779 N N . GLU A 1 102 ? 44.455 54.541 34.675 1.00 53.20 123 GLU A N 1
ATOM 780 C CA . GLU A 1 102 ? 45.172 54.501 35.950 1.00 56.27 123 GLU A CA 1
ATOM 781 C C . GLU A 1 102 ? 44.426 55.224 37.066 1.00 56.30 123 GLU A C 1
ATOM 782 O O . GLU A 1 102 ? 44.561 54.871 38.235 1.00 55.36 123 GLU A O 1
ATOM 788 N N . ASP A 1 103 ? 43.645 56.235 36.693 1.00 58.20 124 ASP A N 1
ATOM 789 C CA . ASP A 1 103 ? 42.868 57.024 37.648 1.00 59.95 124 ASP A CA 1
ATOM 790 C C . ASP A 1 103 ? 41.809 56.198 38.372 1.00 60.34 124 ASP A C 1
ATOM 791 O O . ASP A 1 103 ? 41.228 56.657 39.360 1.00 60.84 124 ASP A O 1
ATOM 796 N N . LEU A 1 104 ? 41.554 54.987 37.879 1.00 59.15 125 LEU A N 1
ATOM 797 C CA . LEU A 1 104 ? 40.560 54.103 38.490 1.00 57.86 125 LEU A CA 1
ATOM 798 C C . LEU A 1 104 ? 41.188 53.052 39.406 1.00 57.28 125 LEU A C 1
ATOM 799 O O . LEU A 1 104 ? 40.482 52.328 40.108 1.00 56.37 125 LEU A O 1
ATOM 804 N N . HIS A 1 105 ? 42.518 53.002 39.426 1.00 55.30 126 HIS A N 1
ATOM 805 C CA . HIS A 1 105 ? 43.240 52.036 40.247 1.00 54.66 126 HIS A CA 1
ATOM 806 C C . HIS A 1 105 ? 43.063 52.229 41.753 1.00 55.14 126 HIS A C 1
ATOM 807 O O . HIS A 1 105 ? 43.423 51.352 42.542 1.00 52.55 126 HIS A O 1
ATOM 814 N N . LYS A 1 106 ? 42.486 53.365 42.142 1.00 56.53 127 LYS A N 1
ATOM 815 C CA . LYS A 1 106 ? 42.235 53.679 43.549 1.00 59.11 127 LYS A CA 1
ATOM 816 C C . LYS A 1 106 ? 41.190 52.745 44.156 1.00 58.07 127 LYS A C 1
ATOM 817 O O . LYS A 1 106 ? 41.253 52.408 45.339 1.00 57.22 127 LYS A O 1
ATOM 823 N N . TYR A 1 107 ? 40.237 52.324 43.329 1.00 57.58 128 TYR A N 1
ATOM 824 C CA . TYR A 1 107 ? 39.152 51.451 43.766 1.00 56.76 128 TYR A CA 1
ATOM 825 C C . TYR A 1 107 ? 39.547 49.986 43.938 1.00 55.06 128 TYR A C 1
ATOM 826 O O . TYR A 1 107 ? 38.788 49.199 44.507 1.00 54.88 128 TYR A O 1
ATOM 835 N N . ILE A 1 108 ? 40.724 49.620 43.439 1.00 52.34 129 ILE A N 1
ATOM 836 C CA . ILE A 1 108 ? 41.201 48.244 43.539 1.00 50.70 129 ILE A CA 1
ATOM 837 C C . ILE A 1 108 ? 41.663 47.908 44.960 1.00 51.95 129 ILE A C 1
ATOM 838 O O . ILE A 1 108 ? 41.232 46.858 45.486 1.00 51.75 129 ILE A O 1
ATOM 844 N N . LEU B 2 1 ? 25.252 63.762 6.399 1.00 85.31 23 LEU B N 1
ATOM 845 C CA . LEU B 2 1 ? 26.672 63.401 6.688 1.00 84.81 23 LEU B CA 1
ATOM 846 C C . LEU B 2 1 ? 27.337 62.756 5.474 1.00 83.45 23 LEU B C 1
ATOM 847 O O . LEU B 2 1 ? 26.660 62.344 4.530 1.00 83.73 23 LEU B O 1
ATOM 852 N N . SER B 2 2 ? 28.667 62.681 5.504 1.00 81.04 24 SER B N 1
ATOM 853 C CA . SER B 2 2 ? 29.434 62.075 4.418 1.00 78.31 24 SER B CA 1
ATOM 854 C C . SER B 2 2 ? 29.495 60.555 4.605 1.00 75.47 24 SER B C 1
ATOM 855 O O . SER B 2 2 ? 30.470 59.899 4.224 1.00 75.79 24 SER B O 1
ATOM 858 N N . SER B 2 3 ? 28.432 60.008 5.190 1.00 70.17 25 SER B N 1
ATOM 859 C CA . SER B 2 3 ? 28.314 58.579 5.448 1.00 65.18 25 SER B CA 1
ATOM 860 C C . SER B 2 3 ? 28.108 57.764 4.174 1.00 62.41 25 SER B C 1
ATOM 861 O O . SER B 2 3 ? 27.640 58.283 3.158 1.00 61.75 25 SER B O 1
ATOM 864 N N . LYS B 2 4 ? 28.441 56.477 4.246 1.00 58.75 26 LYS B N 1
ATOM 865 C CA . LYS B 2 4 ? 28.288 55.570 3.114 1.00 55.08 26 LYS B CA 1
ATOM 866 C C . LYS B 2 4 ? 26.819 55.338 2.763 1.00 52.67 26 LYS B C 1
ATOM 867 O O . LYS B 2 4 ? 26.462 55.223 1.587 1.00 51.86 26 LYS B O 1
ATOM 873 N N . TYR B 2 5 ? 25.965 55.296 3.782 1.00 48.31 27 TYR B N 1
ATOM 874 C CA . TYR B 2 5 ? 24.544 55.061 3.556 1.00 46.08 27 TYR B CA 1
ATOM 875 C C . TYR B 2 5 ? 23.671 56.009 4.362 1.00 44.73 27 TYR B C 1
ATOM 876 O O . TYR B 2 5 ? 24.147 56.712 5.252 1.00 45.39 27 TYR B O 1
ATOM 885 N N . SER B 2 6 ? 22.387 56.031 4.031 1.00 44.09 28 SER B N 1
ATOM 886 C CA . SER B 2 6 ? 21.427 56.858 4.743 1.00 44.93 28 SER B CA 1
ATOM 887 C C . SER B 2 6 ? 20.359 55.928 5.318 1.00 44.92 28 SER B C 1
ATOM 888 O O . SER B 2 6 ? 20.283 54.753 4.949 1.00 44.71 28 SER B O 1
ATOM 891 N N . ARG B 2 7 ? 19.538 56.453 6.220 1.00 43.51 29 ARG B N 1
ATOM 892 C CA . ARG B 2 7 ? 18.477 55.667 6.835 1.00 43.85 29 ARG B CA 1
ATOM 893 C C . ARG B 2 7 ? 17.515 55.088 5.806 1.00 43.21 29 ARG B C 1
ATOM 894 O O . ARG B 2 7 ? 16.927 54.033 6.026 1.00 40.10 29 ARG B O 1
ATOM 902 N N . ASN B 2 8 ? 17.384 55.778 4.675 1.00 42.13 30 ASN B N 1
ATOM 903 C CA . ASN B 2 8 ? 16.484 55.363 3.605 1.00 43.08 30 ASN B CA 1
ATOM 904 C C . ASN B 2 8 ? 17.080 54.365 2.616 1.00 42.09 30 ASN B C 1
ATOM 905 O O . ASN B 2 8 ? 16.377 53.860 1.744 1.00 42.84 30 ASN B O 1
ATOM 910 N N . THR B 2 9 ? 18.374 54.097 2.739 1.00 41.07 31 THR B N 1
ATOM 911 C CA . THR B 2 9 ? 19.040 53.145 1.856 1.00 42.83 31 THR B CA 1
ATOM 912 C C . THR B 2 9 ? 18.529 51.737 2.148 1.00 42.95 31 THR B C 1
ATOM 913 O O . THR B 2 9 ? 18.539 51.295 3.296 1.00 43.17 31 THR B O 1
ATOM 917 N N . GLU B 2 10 ? 18.056 51.047 1.116 1.00 43.82 32 GLU B N 1
ATOM 918 C CA . GLU B 2 10 ? 17.556 49.687 1.286 1.00 43.71 32 GLU B CA 1
ATOM 919 C C . GLU B 2 10 ? 18.722 48.741 1.547 1.00 39.91 32 GLU B C 1
ATOM 920 O O . GLU B 2 10 ? 19.809 48.926 1.001 1.00 39.26 32 GLU B O 1
ATOM 926 N N . LEU B 2 11 ? 18.497 47.744 2.401 1.00 37.55 33 LEU B N 1
ATOM 927 C CA . LEU B 2 11 ? 19.542 46.784 2.748 1.00 36.25 33 LEU B CA 1
ATOM 928 C C . LEU B 2 11 ? 20.132 46.083 1.528 1.00 36.54 33 LEU B C 1
ATOM 929 O O . LEU B 2 11 ? 21.329 45.798 1.495 1.00 37.65 33 LEU B O 1
ATOM 934 N N . ARG B 2 12 ? 19.301 45.831 0.522 1.00 38.05 34 ARG B N 1
ATOM 935 C CA . ARG B 2 12 ? 19.768 45.177 -0.701 1.00 43.84 34 ARG B CA 1
ATOM 936 C C . ARG B 2 12 ? 20.727 46.065 -1.499 1.00 44.73 34 ARG B C 1
ATOM 937 O O . ARG B 2 12 ? 21.467 45.575 -2.350 1.00 46.07 34 ARG B O 1
ATOM 945 N N . ARG B 2 13 ? 20.716 47.365 -1.208 1.00 46.23 35 ARG B N 1
ATOM 946 C CA . ARG B 2 13 ? 21.584 48.325 -1.887 1.00 47.91 35 ARG B CA 1
ATOM 947 C C . ARG B 2 13 ? 22.915 48.476 -1.164 1.00 46.57 35 ARG B C 1
ATOM 948 O O . ARG B 2 13 ? 23.850 49.074 -1.693 1.00 49.14 35 ARG B O 1
ATOM 956 N N . VAL B 2 14 ? 22.985 47.976 0.066 1.00 44.52 36 VAL B N 1
ATOM 957 C CA . VAL B 2 14 ? 24.213 48.044 0.847 1.00 41.65 36 VAL B CA 1
ATOM 958 C C . VAL B 2 14 ? 25.212 47.064 0.249 1.00 43.10 36 VAL B C 1
ATOM 959 O O . VAL B 2 14 ? 24.836 45.979 -0.196 1.00 41.81 36 VAL B O 1
ATOM 963 N N . GLU B 2 15 ? 26.480 47.460 0.227 1.00 44.82 37 GLU B N 1
ATOM 964 C CA . GLU B 2 15 ? 27.533 46.625 -0.324 1.00 48.12 37 GLU B CA 1
ATOM 965 C C . GLU B 2 15 ? 27.545 45.280 0.395 1.00 48.53 37 GLU B C 1
ATOM 966 O O . GLU B 2 15 ? 27.483 45.222 1.627 1.00 45.69 37 GLU B O 1
ATOM 972 N N . ASP B 2 16 ? 27.598 44.206 -0.389 1.00 47.74 38 ASP B N 1
ATOM 973 C CA . ASP B 2 16 ? 27.592 42.845 0.140 1.00 48.97 38 ASP B CA 1
ATOM 974 C C . ASP B 2 16 ? 28.585 42.601 1.272 1.00 48.69 38 ASP B C 1
ATOM 975 O O . ASP B 2 16 ? 28.254 41.928 2.248 1.00 49.76 38 ASP B O 1
ATOM 980 N N . ASN B 2 17 ? 29.791 43.150 1.143 1.00 48.01 39 ASN B N 1
ATOM 981 C CA . ASN B 2 17 ? 30.827 42.992 2.161 1.00 48.56 39 ASN B CA 1
ATOM 982 C C . ASN B 2 17 ? 30.457 43.711 3.461 1.00 47.39 39 ASN B C 1
ATOM 983 O O . ASN B 2 17 ? 30.868 43.295 4.548 1.00 48.16 39 ASN B O 1
ATOM 988 N N . ASP B 2 18 ? 29.714 44.808 3.350 1.00 45.65 40 ASP B N 1
ATOM 989 C CA . ASP B 2 18 ? 29.297 45.548 4.535 1.00 44.76 40 ASP B CA 1
ATOM 990 C C . ASP B 2 18 ? 28.240 44.749 5.292 1.00 42.23 40 ASP B C 1
ATOM 991 O O . ASP B 2 18 ? 28.285 44.655 6.521 1.00 41.57 40 ASP B O 1
ATOM 996 N N . ILE B 2 19 ? 27.304 44.165 4.549 1.00 39.93 41 ILE B N 1
ATOM 997 C CA . ILE B 2 19 ? 26.258 43.343 5.147 1.00 41.27 41 ILE B CA 1
ATOM 998 C C . ILE B 2 19 ? 26.921 42.138 5.810 1.00 39.54 41 ILE B C 1
ATOM 999 O O . ILE B 2 19 ? 26.507 41.713 6.884 1.00 38.01 41 ILE B O 1
ATOM 1004 N N . TYR B 2 20 ? 27.985 41.632 5.189 1.00 38.57 42 TYR B N 1
ATOM 1005 C CA . TYR B 2 20 ? 28.694 40.477 5.725 1.00 39.28 42 TYR B CA 1
ATOM 1006 C C . TYR B 2 20 ? 29.326 40.765 7.084 1.00 38.80 42 TYR B C 1
ATOM 1007 O O . TYR B 2 20 ? 29.326 39.902 7.963 1.00 37.09 42 TYR B O 1
ATOM 1016 N N . ARG B 2 21 ? 29.895 41.959 7.243 1.00 37.47 43 ARG B N 1
ATOM 1017 C CA . ARG B 2 21 ? 30.507 42.326 8.516 1.00 39.20 43 ARG B CA 1
ATOM 1018 C C . ARG B 2 21 ? 29.420 42.383 9.587 1.00 36.27 43 ARG B C 1
ATOM 1019 O O . ARG B 2 21 ? 29.616 41.909 10.704 1.00 37.86 43 ARG B O 1
ATOM 1027 N N . LEU B 2 22 ? 28.254 42.907 9.212 1.00 34.15 44 LEU B N 1
ATOM 1028 C CA . LEU B 2 22 ? 27.110 42.980 10.119 1.00 33.61 44 LEU B CA 1
ATOM 1029 C C . LEU B 2 22 ? 26.659 41.557 10.469 1.00 31.50 44 LEU B C 1
ATOM 1030 O O . LEU B 2 22 ? 26.365 41.256 11.628 1.00 32.51 44 LEU B O 1
ATOM 1035 N N . ALA B 2 23 ? 26.610 40.694 9.456 1.00 30.25 45 ALA B N 1
ATOM 1036 C CA . ALA B 2 23 ? 26.190 39.301 9.630 1.00 32.36 45 ALA B CA 1
ATOM 1037 C C . ALA B 2 23 ? 27.021 38.556 10.671 1.00 33.16 45 ALA B C 1
ATOM 1038 O O . ALA B 2 23 ? 26.466 37.870 11.534 1.00 34.06 45 ALA B O 1
ATOM 1040 N N . LYS B 2 24 ? 28.343 38.697 10.601 1.00 32.75 46 LYS B N 1
ATOM 1041 C CA . LYS B 2 24 ? 29.224 38.022 11.554 1.00 33.83 46 LYS B CA 1
ATOM 1042 C C . LYS B 2 24 ? 28.949 38.458 12.991 1.00 33.77 46 LYS B C 1
ATOM 1043 O O . LYS B 2 24 ? 29.080 37.670 13.932 1.00 32.50 46 LYS B O 1
ATOM 1049 N N . ILE B 2 25 ? 28.544 39.711 13.150 1.00 32.88 47 ILE B N 1
ATOM 1050 C CA . ILE B 2 25 ? 28.213 40.241 14.466 1.00 33.08 47 ILE B CA 1
ATOM 1051 C C . ILE B 2 25 ? 26.931 39.558 14.952 1.00 31.41 47 ILE B C 1
ATOM 1052 O O . ILE B 2 25 ? 26.871 39.053 16.075 1.00 33.25 47 ILE B O 1
ATOM 1057 N N . LEU B 2 26 ? 25.932 39.491 14.076 1.00 29.72 48 LEU B N 1
ATOM 1058 C CA . LEU B 2 26 ? 24.654 38.866 14.408 1.00 29.31 48 LEU B CA 1
ATOM 1059 C C . LEU B 2 26 ? 24.743 37.350 14.565 1.00 30.10 48 LEU B C 1
ATOM 1060 O O . LEU B 2 26 ? 23.858 36.740 15.166 1.00 28.65 48 LEU B O 1
ATOM 1065 N N . ASP B 2 27 ? 25.786 36.739 13.998 1.00 29.57 49 ASP B N 1
ATOM 1066 C CA . ASP B 2 27 ? 25.968 35.293 14.116 1.00 32.47 49 ASP B CA 1
ATOM 1067 C C . ASP B 2 27 ? 26.305 34.914 15.553 1.00 33.01 49 ASP B C 1
ATOM 1068 O O . ASP B 2 27 ? 25.955 33.828 16.008 1.00 32.03 49 ASP B O 1
ATOM 1073 N N . GLU B 2 28 ? 26.991 35.809 16.261 1.00 34.93 50 GLU B N 1
ATOM 1074 C CA . GLU B 2 28 ? 27.358 35.555 17.651 1.00 37.53 50 GLU B CA 1
ATOM 1075 C C . GLU B 2 28 ? 26.118 35.418 18.527 1.00 36.50 50 GLU B C 1
ATOM 1076 O O . GLU B 2 28 ? 25.187 36.221 18.436 1.00 36.86 50 GLU B O 1
ATOM 1082 N N . ASN B 2 29 ? 26.101 34.365 19.341 1.00 37.21 51 ASN B N 1
ATOM 1083 C CA . ASN B 2 29 ? 24.997 34.083 20.256 1.00 37.74 51 ASN B CA 1
ATOM 1084 C C . ASN B 2 29 ? 23.667 33.946 19.503 1.00 38.45 51 ASN B C 1
ATOM 1085 O O . ASN B 2 29 ? 22.591 34.153 20.068 1.00 38.67 51 ASN B O 1
ATOM 1090 N N . SER B 2 30 ? 23.763 33.601 18.219 1.00 38.93 52 SER B N 1
ATOM 1091 C CA . SER B 2 30 ? 22.599 33.419 17.353 1.00 38.38 52 SER B CA 1
ATOM 1092 C C . SER B 2 30 ? 21.628 34.604 17.422 1.00 35.70 52 SER B C 1
ATOM 1093 O O . SER B 2 30 ? 20.413 34.421 17.357 1.00 33.73 52 SER B O 1
ATOM 1096 N N . CYS B 2 31 ? 22.166 35.816 17.532 1.00 32.87 53 CYS B N 1
ATOM 1097 C CA . CYS B 2 31 ? 21.334 37.013 17.626 1.00 33.55 53 CYS B CA 1
ATOM 1098 C C . CYS B 2 31 ? 20.448 37.297 16.419 1.00 32.28 53 CYS B C 1
ATOM 1099 O O . CYS B 2 31 ? 19.465 38.026 16.535 1.00 31.50 53 CYS B O 1
ATOM 1102 N N . TRP B 2 32 ? 20.781 36.709 15.271 1.00 31.53 54 TRP B N 1
ATOM 1103 C CA . TRP B 2 32 ? 19.975 36.908 14.067 1.00 31.77 54 TRP B CA 1
ATOM 1104 C C . TRP B 2 32 ? 18.546 36.432 14.321 1.00 32.01 54 TRP B C 1
ATOM 1105 O O . TRP B 2 32 ? 17.591 36.996 13.782 1.00 28.65 54 TRP B O 1
ATOM 1116 N N . ARG B 2 33 ? 18.406 35.404 15.161 1.00 31.59 55 ARG B N 1
ATOM 1117 C CA . ARG B 2 33 ? 17.088 34.871 15.498 1.00 34.48 55 ARG B CA 1
ATOM 1118 C C . ARG B 2 33 ? 16.252 35.913 16.231 1.00 33.54 55 ARG B C 1
ATOM 1119 O O . ARG B 2 33 ? 15.060 36.066 15.963 1.00 34.59 55 ARG B O 1
ATOM 1127 N N . LYS B 2 34 ? 16.886 36.643 17.145 1.00 34.09 56 LYS B N 1
ATOM 1128 C CA . LYS B 2 34 ? 16.194 37.669 17.915 1.00 31.39 56 LYS B CA 1
ATOM 1129 C C . LYS B 2 34 ? 15.693 38.793 17.012 1.00 31.58 56 LYS B C 1
ATOM 1130 O O . LYS B 2 34 ? 14.571 39.275 17.173 1.00 33.30 56 LYS B O 1
ATOM 1136 N N . LEU B 2 35 ? 16.530 39.219 16.070 1.00 31.50 57 LEU B N 1
ATOM 1137 C CA . LEU B 2 35 ? 16.146 40.276 15.137 1.00 29.89 57 LEU B CA 1
ATOM 1138 C C . LEU B 2 35 ? 15.021 39.792 14.219 1.00 28.94 57 LEU B C 1
ATOM 1139 O O . LEU B 2 35 ? 13.991 40.452 14.087 1.00 29.40 57 LEU B O 1
ATOM 1144 N N . MET B 2 36 ? 15.216 38.620 13.620 1.00 28.95 58 MET B N 1
ATOM 1145 C CA . MET B 2 36 ? 14.241 38.059 12.688 1.00 30.47 58 MET B CA 1
ATOM 1146 C C . MET B 2 36 ? 12.858 37.892 13.291 1.00 33.41 58 MET B C 1
ATOM 1147 O O . MET B 2 36 ? 11.852 38.170 12.635 1.00 33.43 58 MET B O 1
ATOM 1152 N N . SER B 2 37 ? 12.825 37.496 14.560 1.00 33.68 59 SER B N 1
ATOM 1153 C CA . SER B 2 37 ? 11.580 37.266 15.283 1.00 35.85 59 SER B CA 1
ATOM 1154 C C . SER B 2 37 ? 10.754 38.507 15.574 1.00 33.96 59 SER B C 1
ATOM 1155 O O . SER B 2 37 ? 9.541 38.409 15.744 1.00 34.92 59 SER B O 1
ATOM 1158 N N . ILE B 2 38 ? 11.400 39.668 15.653 1.00 32.47 60 ILE B N 1
ATOM 1159 C CA . ILE B 2 38 ? 10.674 40.895 15.957 1.00 31.23 60 ILE B CA 1
ATOM 1160 C C . ILE B 2 38 ? 10.384 41.825 14.783 1.00 30.37 60 ILE B C 1
ATOM 1161 O O . ILE B 2 38 ? 9.809 42.893 14.976 1.00 29.49 60 ILE B O 1
ATOM 1166 N N . ILE B 2 39 ? 10.759 41.418 13.571 1.00 33.04 61 ILE B N 1
ATOM 1167 C CA . ILE B 2 39 ? 10.508 42.241 12.383 1.00 34.09 61 ILE B CA 1
ATOM 1168 C C . ILE B 2 39 ? 8.999 42.378 12.203 1.00 36.20 61 ILE B C 1
ATOM 1169 O O . ILE B 2 39 ? 8.313 41.396 11.929 1.00 37.81 61 ILE B O 1
ATOM 1174 N N . PRO B 2 40 ? 8.463 43.596 12.393 1.00 37.66 62 PRO B N 1
ATOM 1175 C CA . PRO B 2 40 ? 7.028 43.861 12.255 1.00 39.80 62 PRO B CA 1
ATOM 1176 C C . PRO B 2 40 ? 6.547 43.618 10.832 1.00 42.04 62 PRO B C 1
ATOM 1177 O O . PRO B 2 40 ? 7.292 43.797 9.864 1.00 41.58 62 PRO B O 1
ATOM 1181 N N . LYS B 2 41 ? 5.298 43.187 10.719 1.00 43.75 63 LYS B N 1
ATOM 1182 C CA . LYS B 2 41 ? 4.701 42.912 9.424 1.00 45.35 63 LYS B CA 1
ATOM 1183 C C . LYS B 2 41 ? 4.050 44.175 8.863 1.00 45.13 63 LYS B C 1
ATOM 1184 O O . LYS B 2 41 ? 3.530 45.003 9.613 1.00 44.17 63 LYS B O 1
ATOM 1190 N N . GLY B 2 42 ? 4.130 44.331 7.546 1.00 45.73 64 GLY B N 1
ATOM 1191 C CA . GLY B 2 42 ? 3.510 45.465 6.882 1.00 47.58 64 GLY B CA 1
ATOM 1192 C C . GLY B 2 42 ? 3.910 46.866 7.298 1.00 48.55 64 GLY B C 1
ATOM 1193 O O . GLY B 2 42 ? 3.050 47.733 7.475 1.00 48.77 64 GLY B O 1
ATOM 1194 N N . MET B 2 43 ? 5.208 47.098 7.449 1.00 47.36 65 MET B N 1
ATOM 1195 C CA . MET B 2 43 ? 5.697 48.420 7.815 1.00 47.31 65 MET B CA 1
ATOM 1196 C C . MET B 2 43 ? 5.808 49.317 6.589 1.00 48.13 65 MET B C 1
ATOM 1197 O O . MET B 2 43 ? 6.090 48.847 5.485 1.00 47.67 65 MET B O 1
ATOM 1202 N N . ASP B 2 44 ? 5.576 50.610 6.796 1.00 49.08 66 ASP B N 1
ATOM 1203 C CA . ASP B 2 44 ? 5.732 51.599 5.740 1.00 48.90 66 ASP B CA 1
ATOM 1204 C C . ASP B 2 44 ? 7.200 51.962 5.963 1.00 48.06 66 ASP B C 1
ATOM 1205 O O . ASP B 2 44 ? 7.521 52.933 6.649 1.00 47.68 66 ASP B O 1
ATOM 1210 N N . VAL B 2 45 ? 8.074 51.098 5.455 1.00 47.95 67 VAL B N 1
ATOM 1211 C CA . VAL B 2 45 ? 9.523 51.218 5.588 1.00 47.82 67 VAL B CA 1
ATOM 1212 C C . VAL B 2 45 ? 10.121 52.612 5.481 1.00 48.80 67 VAL B C 1
ATOM 1213 O O . VAL B 2 45 ? 10.889 53.021 6.350 1.00 48.37 67 VAL B O 1
ATOM 1217 N N . GLN B 2 46 ? 9.789 53.330 4.414 1.00 50.40 68 GLN B N 1
ATOM 1218 C CA . GLN B 2 46 ? 10.319 54.675 4.222 1.00 51.80 68 GLN B CA 1
ATOM 1219 C C . GLN B 2 46 ? 9.895 55.617 5.347 1.00 49.69 68 GLN B C 1
ATOM 1220 O O . GLN B 2 46 ? 10.708 56.383 5.862 1.00 50.40 68 GLN B O 1
ATOM 1226 N N . ALA B 2 47 ? 8.635 55.514 5.756 1.00 49.03 69 ALA B N 1
ATOM 1227 C CA . ALA B 2 47 ? 8.103 56.344 6.830 1.00 48.44 69 ALA B CA 1
ATOM 1228 C C . ALA B 2 47 ? 8.695 55.958 8.191 1.00 47.83 69 ALA B C 1
ATOM 1229 O O . ALA B 2 47 ? 8.801 56.796 9.083 1.00 47.53 69 ALA B O 1
ATOM 1231 N N . CYS B 2 48 ? 9.093 54.693 8.329 1.00 46.50 70 CYS B N 1
ATOM 1232 C CA . CYS B 2 48 ? 9.671 54.180 9.572 1.00 44.41 70 CYS B CA 1
ATOM 1233 C C . CYS B 2 48 ? 11.193 54.300 9.656 1.00 43.11 70 CYS B C 1
ATOM 1234 O O . CYS B 2 48 ? 11.771 54.055 10.716 1.00 44.48 70 CYS B O 1
ATOM 1237 N N . SER B 2 49 ? 11.834 54.684 8.552 1.00 41.76 71 SER B N 1
ATOM 1238 C CA . SER B 2 49 ? 13.295 54.798 8.489 1.00 39.24 71 SER B CA 1
ATOM 1239 C C . SER B 2 49 ? 13.948 55.910 9.307 1.00 39.82 71 SER B C 1
ATOM 1240 O O . SER B 2 49 ? 15.049 55.724 9.839 1.00 39.43 71 SER B O 1
ATOM 1243 N N . GLY B 2 50 ? 13.300 57.072 9.370 1.00 38.66 72 GLY B N 1
ATOM 1244 C CA . GLY B 2 50 ? 13.850 58.190 10.124 1.00 39.37 72 GLY B CA 1
ATOM 1245 C C . GLY B 2 50 ? 14.069 57.865 11.592 1.00 40.64 72 GLY B C 1
ATOM 1246 O O . GLY B 2 50 ? 13.486 56.917 12.113 1.00 40.32 72 GLY B O 1
ATOM 1247 N N . ALA B 2 51 ? 14.925 58.637 12.257 1.00 41.95 73 ALA B N 1
ATOM 1248 C CA . ALA B 2 51 ? 15.212 58.426 13.673 1.00 44.01 73 ALA B CA 1
ATOM 1249 C C . ALA B 2 51 ? 13.946 58.611 14.510 1.00 44.71 73 ALA B C 1
ATOM 1250 O O . ALA B 2 51 ? 13.255 59.627 14.394 1.00 45.47 73 ALA B O 1
ATOM 1252 N N . GLY B 2 52 ? 13.613 57.590 15.297 1.00 43.92 74 GLY B N 1
ATOM 1253 C CA . GLY B 2 52 ? 12.430 57.640 16.138 1.00 41.91 74 GLY B CA 1
ATOM 1254 C C . GLY B 2 52 ? 11.130 57.549 15.361 1.00 43.66 74 GLY B C 1
ATOM 1255 O O . GLY B 2 52 ? 10.061 57.867 15.891 1.00 42.39 74 GLY B O 1
ATOM 1256 N N . CYS B 2 53 ? 11.218 57.122 14.103 1.00 42.40 75 CYS B N 1
ATOM 1257 C CA . CYS B 2 53 ? 10.040 56.990 13.256 1.00 44.08 75 CYS B CA 1
ATOM 1258 C C . CYS B 2 53 ? 9.422 55.600 13.298 1.00 44.03 75 CYS B C 1
ATOM 1259 O O . CYS B 2 53 ? 8.313 55.401 12.802 1.00 46.95 75 CYS B O 1
ATOM 1262 N N . LEU B 2 54 ? 10.143 54.633 13.857 1.00 43.24 76 LEU B N 1
ATOM 1263 C CA . LEU B 2 54 ? 9.614 53.277 13.951 1.00 41.91 76 LEU B CA 1
ATOM 1264 C C . LEU B 2 54 ? 9.076 53.023 15.354 1.00 41.41 76 LEU B C 1
ATOM 1265 O O . LEU B 2 54 ? 9.830 52.694 16.269 1.00 42.79 76 LEU B O 1
ATOM 1270 N N . ASN B 2 55 ? 7.774 53.227 15.527 1.00 43.85 77 ASN B N 1
ATOM 1271 C CA . ASN B 2 55 ? 7.119 52.987 16.812 1.00 42.35 77 ASN B CA 1
ATOM 1272 C C . ASN B 2 55 ? 6.859 51.483 16.838 1.00 41.02 77 ASN B C 1
ATOM 1273 O O . ASN B 2 55 ? 5.913 51.008 16.213 1.00 41.31 77 ASN B O 1
ATOM 1278 N N . PHE B 2 56 ? 7.722 50.743 17.530 1.00 39.56 78 PHE B N 1
ATOM 1279 C CA . PHE B 2 56 ? 7.613 49.287 17.611 1.00 39.73 78 PHE B CA 1
ATOM 1280 C C . PHE B 2 56 ? 6.260 48.778 18.118 1.00 41.35 78 PHE B C 1
ATOM 1281 O O . PHE B 2 56 ? 5.677 47.874 17.519 1.00 41.71 78 PHE B O 1
ATOM 1289 N N . PRO B 2 57 ? 5.768 49.313 19.254 1.00 42.46 79 PRO B N 1
ATOM 1290 C CA . PRO B 2 57 ? 4.475 48.868 19.784 1.00 43.50 79 PRO B CA 1
ATOM 1291 C C . PRO B 2 57 ? 3.337 49.092 18.783 1.00 41.37 79 PRO B C 1
ATOM 1292 O O . PRO B 2 57 ? 2.471 48.240 18.626 1.00 41.84 79 PRO B O 1
ATOM 1296 N N . ALA B 2 58 ? 3.360 50.224 18.088 1.00 41.02 80 ALA B N 1
ATOM 1297 C CA . ALA B 2 58 ? 2.325 50.517 17.102 1.00 42.64 80 ALA B CA 1
ATOM 1298 C C . ALA B 2 58 ? 2.450 49.597 15.886 1.00 43.60 80 ALA B C 1
ATOM 1299 O O . ALA B 2 58 ? 1.453 49.047 15.409 1.00 42.88 80 ALA B O 1
ATOM 1301 N N . GLU B 2 59 ? 3.684 49.386 15.429 1.00 44.59 81 GLU B N 1
ATOM 1302 C CA . GLU B 2 59 ? 3.943 48.537 14.268 1.00 46.30 81 GLU B CA 1
ATOM 1303 C C . GLU B 2 59 ? 3.589 47.059 14.430 1.00 46.49 81 GLU B C 1
ATOM 1304 O O . GLU B 2 59 ? 3.154 46.420 13.470 1.00 48.18 81 GLU B O 1
ATOM 1310 N N . ILE B 2 60 ? 3.756 46.520 15.636 1.00 46.32 82 ILE B N 1
ATOM 1311 C CA . ILE B 2 60 ? 3.474 45.105 15.875 1.00 44.69 82 ILE B CA 1
ATOM 1312 C C . ILE B 2 60 ? 2.001 44.711 15.966 1.00 47.24 82 ILE B C 1
ATOM 1313 O O . ILE B 2 60 ? 1.674 43.521 16.009 1.00 45.17 82 ILE B O 1
ATOM 1318 N N . LYS B 2 61 ? 1.114 45.703 15.969 1.00 49.33 83 LYS B N 1
ATOM 1319 C CA . LYS B 2 61 ? -0.323 45.438 16.019 1.00 52.28 83 LYS B CA 1
ATOM 1320 C C . LYS B 2 61 ? -0.708 44.674 14.751 1.00 52.39 83 LYS B C 1
ATOM 1321 O O . LYS B 2 61 ? -1.648 43.878 14.749 1.00 52.54 83 LYS B O 1
ATOM 1327 N N . LYS B 2 62 ? 0.065 44.896 13.690 1.00 52.65 84 LYS B N 1
ATOM 1328 C CA . LYS B 2 62 ? -0.148 44.234 12.410 1.00 52.82 84 LYS B CA 1
ATOM 1329 C C . LYS B 2 62 ? 0.520 42.860 12.385 1.00 51.12 84 LYS B C 1
ATOM 1330 O O . LYS B 2 62 ? 0.516 42.177 11.361 1.00 51.73 84 LYS B O 1
ATOM 1336 N N . GLY B 2 63 ? 1.070 42.453 13.528 1.00 51.15 85 GLY B N 1
ATOM 1337 C CA . GLY B 2 63 ? 1.729 41.160 13.635 1.00 49.18 85 GLY B CA 1
ATOM 1338 C C . GLY B 2 63 ? 3.181 41.164 13.197 1.00 46.76 85 GLY B C 1
ATOM 1339 O O . GLY B 2 63 ? 3.719 42.202 12.815 1.00 45.64 85 GLY B O 1
ATOM 1340 N N . PHE B 2 64 ? 3.813 39.995 13.258 1.00 45.92 86 PHE B N 1
ATOM 1341 C CA . PHE B 2 64 ? 5.211 39.845 12.865 1.00 46.09 86 PHE B CA 1
ATOM 1342 C C . PHE B 2 64 ? 5.339 39.226 11.482 1.00 46.94 86 PHE B C 1
ATOM 1343 O O . PHE B 2 64 ? 4.543 38.369 11.104 1.00 46.76 86 PHE B O 1
ATOM 1351 N N . LYS B 2 65 ? 6.347 39.664 10.732 1.00 46.74 87 LYS B N 1
ATOM 1352 C CA . LYS B 2 65 ? 6.585 39.164 9.382 1.00 49.02 87 LYS B CA 1
ATOM 1353 C C . LYS B 2 65 ? 6.912 37.676 9.328 1.00 49.21 87 LYS B C 1
ATOM 1354 O O . LYS B 2 65 ? 6.317 36.926 8.548 1.00 50.15 87 LYS B O 1
ATOM 1360 N N . TYR B 2 66 ? 7.864 37.259 10.153 1.00 49.51 88 TYR B N 1
ATOM 1361 C CA . TYR B 2 66 ? 8.292 35.870 10.197 1.00 49.37 88 TYR B CA 1
ATOM 1362 C C . TYR B 2 66 ? 7.841 35.164 11.472 1.00 51.47 88 TYR B C 1
ATOM 1363 O O . TYR B 2 66 ? 7.523 35.805 12.473 1.00 50.92 88 TYR B O 1
ATOM 1372 N N . THR B 2 67 ? 7.792 33.836 11.416 1.00 54.84 89 THR B N 1
ATOM 1373 C CA . THR B 2 67 ? 7.408 33.024 12.568 1.00 58.24 89 THR B CA 1
ATOM 1374 C C . THR B 2 67 ? 8.604 32.169 12.968 1.00 60.56 89 THR B C 1
ATOM 1375 O O . THR B 2 67 ? 9.635 32.175 12.290 1.00 62.00 89 THR B O 1
ATOM 1379 N N . ALA B 2 68 ? 8.452 31.400 14.043 1.00 63.35 90 ALA B N 1
ATOM 1380 C CA . ALA B 2 68 ? 9.523 30.526 14.509 1.00 64.55 90 ALA B CA 1
ATOM 1381 C C . ALA B 2 68 ? 9.852 29.481 13.443 1.00 65.15 90 ALA B C 1
ATOM 1382 O O . ALA B 2 68 ? 10.935 28.889 13.452 1.00 65.96 90 ALA B O 1
ATOM 1384 N N . GLN B 2 69 ? 8.923 29.291 12.508 1.00 65.36 91 GLN B N 1
ATOM 1385 C CA . GLN B 2 69 ? 9.080 28.328 11.424 1.00 65.47 91 GLN B CA 1
ATOM 1386 C C . GLN B 2 69 ? 9.961 28.871 10.304 1.00 65.44 91 GLN B C 1
ATOM 1387 O O . GLN B 2 69 ? 10.747 28.129 9.708 1.00 64.64 91 GLN B O 1
ATOM 1393 N N . ASP B 2 70 ? 9.817 30.161 10.005 1.00 65.61 92 ASP B N 1
ATOM 1394 C CA . ASP B 2 70 ? 10.621 30.795 8.962 1.00 64.56 92 ASP B CA 1
ATOM 1395 C C . ASP B 2 70 ? 12.074 30.848 9.421 1.00 62.66 92 ASP B C 1
ATOM 1396 O O . ASP B 2 70 ? 12.999 30.781 8.608 1.00 61.42 92 ASP B O 1
ATOM 1401 N N . VAL B 2 71 ? 12.257 30.945 10.735 1.00 61.05 93 VAL B N 1
ATOM 1402 C CA . VAL B 2 71 ? 13.584 30.984 11.339 1.00 61.32 93 VAL B CA 1
ATOM 1403 C C . VAL B 2 71 ? 14.286 29.633 11.162 1.00 61.78 93 VAL B C 1
ATOM 1404 O O . VAL B 2 71 ? 15.492 29.583 10.915 1.00 62.00 93 VAL B O 1
ATOM 1408 N N . PHE B 2 72 ? 13.516 28.547 11.243 1.00 61.88 94 PHE B N 1
ATOM 1409 C CA . PHE B 2 72 ? 14.048 27.193 11.093 1.00 61.23 94 PHE B CA 1
ATOM 1410 C C . PHE B 2 72 ? 14.648 26.923 9.716 1.00 60.53 94 PHE B C 1
ATOM 1411 O O . PHE B 2 72 ? 15.691 26.278 9.613 1.00 60.16 94 PHE B O 1
ATOM 1419 N N . GLN B 2 73 ? 13.977 27.386 8.663 1.00 58.89 95 GLN B N 1
ATOM 1420 C CA . GLN B 2 73 ? 14.457 27.177 7.298 1.00 59.02 95 GLN B CA 1
ATOM 1421 C C . GLN B 2 73 ? 15.892 27.656 7.135 1.00 57.86 95 GLN B C 1
ATOM 1422 O O . GLN B 2 73 ? 16.670 27.061 6.384 1.00 57.85 95 GLN B O 1
ATOM 1428 N N . ILE B 2 74 ? 16.234 28.730 7.844 1.00 57.02 96 ILE B N 1
ATOM 1429 C CA . ILE B 2 74 ? 17.584 29.284 7.808 1.00 54.78 96 ILE B CA 1
ATOM 1430 C C . ILE B 2 74 ? 18.509 28.301 8.529 1.00 53.26 96 ILE B C 1
ATOM 1431 O O . ILE B 2 74 ? 19.572 27.950 8.016 1.00 53.34 96 ILE B O 1
ATOM 1436 N N . ASP B 2 75 ? 18.098 27.861 9.717 1.00 52.46 97 ASP B N 1
ATOM 1437 C CA . ASP B 2 75 ? 18.887 26.903 10.491 1.00 54.93 97 ASP B CA 1
ATOM 1438 C C . ASP B 2 75 ? 19.099 25.619 9.687 1.00 55.89 97 ASP B C 1
ATOM 1439 O O . ASP B 2 75 ? 20.231 25.164 9.518 1.00 55.44 97 ASP B O 1
ATOM 1444 N N . GLU B 2 76 ? 18.003 25.075 9.162 1.00 57.50 98 GLU B N 1
ATOM 1445 C CA . GLU B 2 76 ? 18.021 23.848 8.367 1.00 58.84 98 GLU B CA 1
ATOM 1446 C C . GLU B 2 76 ? 19.024 23.904 7.220 1.00 58.58 98 GLU B C 1
ATOM 1447 O O . GLU B 2 76 ? 19.965 23.109 7.172 1.00 57.58 98 GLU B O 1
ATOM 1453 N N . ALA B 2 77 ? 18.814 24.847 6.304 1.00 57.70 99 ALA B N 1
ATOM 1454 C CA . ALA B 2 77 ? 19.678 25.010 5.141 1.00 58.25 99 ALA B CA 1
ATOM 1455 C C . ALA B 2 77 ? 21.144 25.192 5.506 1.00 57.18 99 ALA B C 1
ATOM 1456 O O . ALA B 2 77 ? 22.020 24.574 4.898 1.00 57.66 99 ALA B O 1
ATOM 1458 N N . ALA B 2 78 ? 21.405 26.020 6.513 1.00 56.70 100 ALA B N 1
ATOM 1459 C CA . ALA B 2 78 ? 22.772 26.283 6.945 1.00 57.08 100 ALA B CA 1
ATOM 1460 C C . ALA B 2 78 ? 23.425 25.073 7.600 1.00 56.74 100 ALA B C 1
ATOM 1461 O O . ALA B 2 78 ? 24.633 24.869 7.468 1.00 56.41 100 ALA B O 1
ATOM 1463 N N . ASN B 2 79 ? 22.630 24.271 8.303 1.00 57.12 101 ASN B N 1
ATOM 1464 C CA . ASN B 2 79 ? 23.153 23.082 8.968 1.00 59.52 101 ASN B CA 1
ATOM 1465 C C . ASN B 2 79 ? 23.694 22.049 7.976 1.00 60.34 101 ASN B C 1
ATOM 1466 O O . ASN B 2 79 ? 24.576 21.259 8.316 1.00 60.83 101 ASN B O 1
ATOM 1471 N N . ARG B 2 80 ? 23.179 22.079 6.747 1.00 61.08 102 ARG B N 1
ATOM 1472 C CA . ARG B 2 80 ? 23.621 21.167 5.689 1.00 62.41 102 ARG B CA 1
ATOM 1473 C C . ARG B 2 80 ? 24.994 21.607 5.170 1.00 62.41 102 ARG B C 1
ATOM 1474 O O . ARG B 2 80 ? 25.770 20.795 4.659 1.00 62.29 102 ARG B O 1
ATOM 1482 N N . LEU B 2 81 ? 25.272 22.902 5.297 1.00 61.12 103 LEU B N 1
ATOM 1483 C CA . LEU B 2 81 ? 26.533 23.491 4.856 1.00 61.22 103 LEU B CA 1
ATOM 1484 C C . LEU B 2 81 ? 27.577 23.433 5.979 1.00 61.09 103 LEU B C 1
ATOM 1485 O O . LEU B 2 81 ? 27.244 23.110 7.121 1.00 60.22 103 LEU B O 1
ATOM 1490 N N . PRO B 2 82 ? 28.857 23.721 5.668 1.00 61.27 104 PRO B N 1
ATOM 1491 C CA . PRO B 2 82 ? 29.915 23.688 6.687 1.00 62.02 104 PRO B CA 1
ATOM 1492 C C . PRO B 2 82 ? 29.622 24.566 7.912 1.00 62.46 104 PRO B C 1
ATOM 1493 O O . PRO B 2 82 ? 28.906 25.563 7.813 1.00 61.92 104 PRO B O 1
ATOM 1497 N N . PRO B 2 83 ? 30.193 24.210 9.079 1.00 63.07 105 PRO B N 1
ATOM 1498 C CA . PRO B 2 83 ? 30.017 24.926 10.350 1.00 63.26 105 PRO B CA 1
ATOM 1499 C C . PRO B 2 83 ? 30.286 26.432 10.343 1.00 62.20 105 PRO B C 1
ATOM 1500 O O . PRO B 2 83 ? 29.770 27.161 11.192 1.00 62.12 105 PRO B O 1
ATOM 1504 N N . ASP B 2 84 ? 31.082 26.897 9.386 1.00 60.81 106 ASP B N 1
ATOM 1505 C CA . ASP B 2 84 ? 31.403 28.316 9.298 1.00 59.74 106 ASP B CA 1
ATOM 1506 C C . ASP B 2 84 ? 30.416 29.115 8.438 1.00 57.09 106 ASP B C 1
ATOM 1507 O O . ASP B 2 84 ? 30.662 30.286 8.132 1.00 57.09 106 ASP B O 1
ATOM 1512 N N . GLN B 2 85 ? 29.301 28.490 8.060 1.00 52.25 107 GLN B N 1
ATOM 1513 C CA . GLN B 2 85 ? 28.290 29.159 7.237 1.00 49.23 107 GLN B CA 1
ATOM 1514 C C . GLN B 2 85 ? 27.487 30.159 8.069 1.00 46.57 107 GLN B C 1
ATOM 1515 O O . GLN B 2 85 ? 26.896 29.798 9.085 1.00 46.11 107 GLN B O 1
ATOM 1521 N N . SER B 2 86 ? 27.454 31.408 7.611 1.00 43.44 108 SER B N 1
ATOM 1522 C CA . SER B 2 86 ? 26.738 32.474 8.305 1.00 39.03 108 SER B CA 1
ATOM 1523 C C . SER B 2 86 ? 25.215 32.432 8.160 1.00 37.37 108 SER B C 1
ATOM 1524 O O . SER B 2 86 ? 24.675 32.707 7.091 1.00 33.54 108 SER B O 1
ATOM 1527 N N . LYS B 2 87 ? 24.527 32.115 9.253 1.00 34.88 109 LYS B N 1
ATOM 1528 C CA . LYS B 2 87 ? 23.066 32.066 9.241 1.00 35.53 109 LYS B CA 1
ATOM 1529 C C . LYS B 2 87 ? 22.455 33.469 9.133 1.00 34.88 109 LYS B C 1
ATOM 1530 O O . LYS B 2 87 ? 21.384 33.637 8.547 1.00 32.99 109 LYS B O 1
ATOM 1536 N N . SER B 2 88 ? 23.147 34.468 9.690 1.00 33.50 110 SER B N 1
ATOM 1537 C CA . SER B 2 88 ? 22.691 35.861 9.640 1.00 34.87 110 SER B CA 1
ATOM 1538 C C . SER B 2 88 ? 22.693 36.346 8.197 1.00 32.94 110 SER B C 1
ATOM 1539 O O . SER B 2 88 ? 21.814 37.098 7.788 1.00 33.92 110 SER B O 1
ATOM 1542 N N . GLN B 2 89 ? 23.708 35.933 7.443 1.00 33.88 111 GLN B N 1
ATOM 1543 C CA . GLN B 2 89 ? 23.835 36.306 6.036 1.00 35.00 111 GLN B CA 1
ATOM 1544 C C . GLN B 2 89 ? 22.623 35.776 5.269 1.00 36.54 111 GLN B C 1
ATOM 1545 O O . GLN B 2 89 ? 21.997 36.503 4.493 1.00 34.92 111 GLN B O 1
ATOM 1551 N N . MET B 2 90 ? 22.270 34.517 5.521 1.00 35.95 112 MET B N 1
ATOM 1552 C CA . MET B 2 90 ? 21.116 33.912 4.863 1.00 38.14 112 MET B CA 1
ATOM 1553 C C . MET B 2 90 ? 19.834 34.614 5.288 1.00 37.21 112 MET B C 1
ATOM 1554 O O . MET B 2 90 ? 18.938 34.825 4.472 1.00 37.29 112 MET B O 1
ATOM 1559 N N . MET B 2 91 ? 19.762 34.995 6.563 1.00 35.96 113 MET B N 1
ATOM 1560 C CA . MET B 2 91 ? 18.589 35.688 7.086 1.00 36.63 113 MET B CA 1
ATOM 1561 C C . MET B 2 91 ? 18.395 37.027 6.372 1.00 34.36 113 MET B C 1
ATOM 1562 O O . MET B 2 91 ? 17.292 37.354 5.946 1.00 32.68 113 MET B O 1
ATOM 1567 N N . ILE B 2 92 ? 19.478 37.784 6.237 1.00 33.95 114 ILE B N 1
ATOM 1568 C CA . ILE B 2 92 ? 19.418 39.082 5.578 1.00 35.65 114 ILE B CA 1
ATOM 1569 C C . ILE B 2 92 ? 19.138 38.944 4.078 1.00 35.47 114 ILE B C 1
ATOM 1570 O O . ILE B 2 92 ? 18.351 39.711 3.537 1.00 32.67 114 ILE B O 1
ATOM 1575 N N . ASP B 2 93 ? 19.727 37.935 3.427 1.00 36.89 115 ASP B N 1
ATOM 1576 C CA . ASP B 2 93 ? 19.496 37.708 1.994 1.00 38.40 115 ASP B CA 1
ATOM 1577 C C . ASP B 2 93 ? 18.003 37.526 1.725 1.00 38.93 115 ASP B C 1
ATOM 1578 O O . ASP B 2 93 ? 17.473 38.011 0.726 1.00 39.00 115 ASP B O 1
ATOM 1583 N N . GLU B 2 94 ? 17.335 36.818 2.629 1.00 38.60 116 GLU B N 1
ATOM 1584 C CA . GLU B 2 94 ? 15.906 36.575 2.517 1.00 41.63 116 GLU B CA 1
ATOM 1585 C C . GLU B 2 94 ? 15.108 37.847 2.823 1.00 41.63 116 GLU B C 1
ATOM 1586 O O . GLU B 2 94 ? 14.183 38.198 2.095 1.00 42.90 116 GLU B O 1
ATOM 1592 N N . TRP B 2 95 ? 15.493 38.546 3.889 1.00 41.65 117 TRP B N 1
ATOM 1593 C CA . TRP B 2 95 ? 14.800 39.763 4.312 1.00 39.66 117 TRP B CA 1
ATOM 1594 C C . TRP B 2 95 ? 14.952 40.950 3.356 1.00 38.52 117 TRP B C 1
ATOM 1595 O O . TRP B 2 95 ? 13.967 41.605 3.027 1.00 37.35 117 TRP B O 1
ATOM 1606 N N . LYS B 2 96 ? 16.177 41.203 2.898 1.00 40.26 118 LYS B N 1
ATOM 1607 C CA . LYS B 2 96 ? 16.475 42.327 2.003 1.00 41.44 118 LYS B CA 1
ATOM 1608 C C . LYS B 2 96 ? 15.670 42.374 0.702 1.00 43.61 118 LYS B C 1
ATOM 1609 O O . LYS B 2 96 ? 15.417 43.455 0.166 1.00 44.27 118 LYS B O 1
ATOM 1615 N N . THR B 2 97 ? 15.286 41.208 0.192 1.00 44.05 119 THR B N 1
ATOM 1616 C CA . THR B 2 97 ? 14.524 41.125 -1.054 1.00 46.21 119 THR B CA 1
ATOM 1617 C C . THR B 2 97 ? 13.034 40.953 -0.798 1.00 47.44 119 THR B C 1
ATOM 1618 O O . THR B 2 97 ? 12.238 40.926 -1.737 1.00 46.27 119 THR B O 1
ATOM 1622 N N . SER B 2 98 ? 12.663 40.823 0.473 1.00 51.01 120 SER B N 1
ATOM 1623 C CA . SER B 2 98 ? 11.266 40.627 0.844 1.00 54.28 120 SER B CA 1
ATOM 1624 C C . SER B 2 98 ? 10.406 41.868 0.633 1.00 57.88 120 SER B C 1
ATOM 1625 O O . SER B 2 98 ? 10.917 42.980 0.480 1.00 57.38 120 SER B O 1
ATOM 1628 N N . GLY B 2 99 ? 9.094 41.662 0.641 1.00 61.88 121 GLY B N 1
ATOM 1629 C CA . GLY B 2 99 ? 8.167 42.760 0.450 1.00 67.97 121 GLY B CA 1
ATOM 1630 C C . GLY B 2 99 ? 7.849 43.033 -1.004 1.00 71.63 121 GLY B C 1
ATOM 1631 O O . GLY B 2 99 ? 8.231 42.262 -1.886 1.00 71.08 121 GLY B O 1
ATOM 1632 N N . LYS B 2 100 ? 7.163 44.144 -1.259 1.00 76.48 122 LYS B N 1
ATOM 1633 C CA . LYS B 2 100 ? 6.785 44.513 -2.620 1.00 81.81 122 LYS B CA 1
ATOM 1634 C C . LYS B 2 100 ? 7.287 45.895 -3.042 1.00 84.03 122 LYS B C 1
ATOM 1635 O O . LYS B 2 100 ? 8.350 46.016 -3.654 1.00 85.18 122 LYS B O 1
ATOM 1641 N N . LEU B 2 101 ? 6.513 46.930 -2.728 1.00 86.16 123 LEU B N 1
ATOM 1642 C CA . LEU B 2 101 ? 6.876 48.298 -3.082 1.00 87.48 123 LEU B CA 1
ATOM 1643 C C . LEU B 2 101 ? 7.758 48.936 -2.007 1.00 87.70 123 LEU B C 1
ATOM 1644 O O . LEU B 2 101 ? 8.986 48.813 -2.042 1.00 88.42 123 LEU B O 1
ATOM 1649 N N . ASN B 2 102 ? 7.126 49.628 -1.063 1.00 86.62 124 ASN B N 1
ATOM 1650 C CA . ASN B 2 102 ? 7.840 50.280 0.028 1.00 85.13 124 ASN B CA 1
ATOM 1651 C C . ASN B 2 102 ? 7.863 49.339 1.228 1.00 83.02 124 ASN B C 1
ATOM 1652 O O . ASN B 2 102 ? 7.560 49.736 2.356 1.00 82.73 124 ASN B O 1
ATOM 1657 N N . GLU B 2 103 ? 8.213 48.083 0.964 1.00 79.67 125 GLU B N 1
ATOM 1658 C CA . GLU B 2 103 ? 8.276 47.063 1.999 1.00 76.07 125 GLU B CA 1
ATOM 1659 C C . GLU B 2 103 ? 9.707 46.563 2.193 1.00 71.76 125 GLU B C 1
ATOM 1660 O O . GLU B 2 103 ? 10.019 45.940 3.208 1.00 72.36 125 GLU B O 1
ATOM 1666 N N . ARG B 2 104 ? 10.576 46.857 1.227 1.00 66.41 126 ARG B N 1
ATOM 1667 C CA . ARG B 2 104 ? 11.983 46.456 1.289 1.00 61.40 126 ARG B CA 1
ATOM 1668 C C . ARG B 2 104 ? 12.647 47.147 2.476 1.00 56.80 126 ARG B C 1
ATOM 1669 O O . ARG B 2 104 ? 12.709 48.375 2.528 1.00 56.41 126 ARG B O 1
ATOM 1677 N N . PRO B 2 105 ? 13.188 46.367 3.425 1.00 52.11 127 PRO B N 1
ATOM 1678 C CA . PRO B 2 105 ? 13.845 46.930 4.609 1.00 47.13 127 PRO B CA 1
ATOM 1679 C C . PRO B 2 105 ? 15.016 47.861 4.311 1.00 43.42 127 PRO B C 1
ATOM 1680 O O . PRO B 2 105 ? 15.756 47.665 3.348 1.00 42.63 127 PRO B O 1
ATOM 1684 N N . THR B 2 106 ? 15.178 48.863 5.171 1.00 39.34 128 THR B N 1
ATOM 1685 C CA . THR B 2 106 ? 16.237 49.856 5.045 1.00 35.62 128 THR B CA 1
ATOM 1686 C C . THR B 2 106 ? 17.163 49.855 6.260 1.00 35.49 128 THR B C 1
ATOM 1687 O O . THR B 2 106 ? 16.862 49.235 7.282 1.00 33.12 128 THR B O 1
ATOM 1691 N N . VAL B 2 107 ? 18.273 50.582 6.142 1.00 33.89 129 VAL B N 1
ATOM 1692 C CA . VAL B 2 107 ? 19.260 50.711 7.208 1.00 33.54 129 VAL B CA 1
ATOM 1693 C C . VAL B 2 107 ? 18.653 51.347 8.466 1.00 34.28 129 VAL B C 1
ATOM 1694 O O . VAL B 2 107 ? 19.020 50.985 9.588 1.00 33.18 129 VAL B O 1
ATOM 1698 N N . GLY B 2 108 ? 17.742 52.300 8.266 1.00 31.78 130 GLY B N 1
ATOM 1699 C CA . GLY B 2 108 ? 17.095 52.987 9.376 1.00 31.38 130 GLY B CA 1
ATOM 1700 C C . GLY B 2 108 ? 16.159 52.064 10.135 1.00 32.48 130 GLY B C 1
ATOM 1701 O O . GLY B 2 108 ? 16.092 52.117 11.361 1.00 30.31 130 GLY B O 1
ATOM 1702 N N . VAL B 2 109 ? 15.423 51.231 9.400 1.00 32.31 131 VAL B N 1
ATOM 1703 C CA . VAL B 2 109 ? 14.514 50.269 10.005 1.00 33.42 131 VAL B CA 1
ATOM 1704 C C . VAL B 2 109 ? 15.332 49.203 10.734 1.00 32.24 131 VAL B C 1
ATOM 1705 O O . VAL B 2 109 ? 14.983 48.799 11.839 1.00 32.73 131 VAL B O 1
ATOM 1709 N N . LEU B 2 110 ? 16.438 48.779 10.125 1.00 32.11 132 LEU B N 1
ATOM 1710 C CA . LEU B 2 110 ? 17.308 47.776 10.739 1.00 30.58 132 LEU B CA 1
ATOM 1711 C C . LEU B 2 110 ? 17.868 48.294 12.063 1.00 29.91 132 LEU B C 1
ATOM 1712 O O . LEU B 2 110 ? 17.789 47.611 13.082 1.00 31.79 132 LEU B O 1
ATOM 1717 N N . LEU B 2 111 ? 18.400 49.515 12.045 1.00 29.96 133 LEU B N 1
ATOM 1718 C CA . LEU B 2 111 ? 18.980 50.120 13.241 1.00 30.79 133 LEU B CA 1
ATOM 1719 C C . LEU B 2 111 ? 17.996 50.158 14.406 1.00 29.98 133 LEU B C 1
ATOM 1720 O O . LEU B 2 111 ? 18.326 49.736 15.509 1.00 31.10 133 LEU B O 1
ATOM 1725 N N . GLN B 2 112 ? 16.787 50.645 14.151 1.00 29.92 134 GLN B N 1
ATOM 1726 C CA . GLN B 2 112 ? 15.773 50.734 15.195 1.00 31.66 134 GLN B CA 1
ATOM 1727 C C . GLN B 2 112 ? 15.329 49.365 15.712 1.00 30.52 134 GLN B C 1
ATOM 1728 O O . GLN B 2 112 ? 15.073 49.209 16.906 1.00 29.90 134 GLN B O 1
ATOM 1734 N N . LEU B 2 113 ? 15.256 48.372 14.826 1.00 29.69 135 LEU B N 1
ATOM 1735 C CA . LEU B 2 113 ? 14.886 47.019 15.252 1.00 28.65 135 LEU B CA 1
ATOM 1736 C C . LEU B 2 113 ? 16.029 46.407 16.074 1.00 28.40 135 LEU B C 1
ATOM 1737 O O . LEU B 2 113 ? 15.781 45.706 17.049 1.00 25.55 135 LEU B O 1
ATOM 1742 N N . LEU B 2 114 ? 17.276 46.710 15.707 1.00 28.15 136 LEU B N 1
ATOM 1743 C CA . LEU B 2 114 ? 18.431 46.193 16.447 1.00 28.73 136 LEU B CA 1
ATOM 1744 C C . LEU B 2 114 ? 18.397 46.728 17.879 1.00 28.92 136 LEU B C 1
ATOM 1745 O O . LEU B 2 114 ? 18.641 45.991 18.837 1.00 30.44 136 LEU B O 1
ATOM 1750 N N . VAL B 2 115 ? 18.040 48.003 18.011 1.00 27.99 137 VAL B N 1
ATOM 1751 C CA . VAL B 2 115 ? 17.946 48.663 19.311 1.00 30.75 137 VAL B CA 1
ATOM 1752 C C . VAL B 2 115 ? 16.821 48.044 20.148 1.00 30.67 137 VAL B C 1
ATOM 1753 O O . VAL B 2 115 ? 17.004 47.778 21.332 1.00 29.20 137 VAL B O 1
ATOM 1757 N N . GLN B 2 116 ? 15.670 47.797 19.519 1.00 30.68 138 GLN B N 1
ATOM 1758 C CA . GLN B 2 116 ? 14.521 47.189 20.196 1.00 30.85 138 GLN B CA 1
ATOM 1759 C C . GLN B 2 116 ? 14.870 45.815 20.784 1.00 29.78 138 GLN B C 1
ATOM 1760 O O . GLN B 2 116 ? 14.387 45.451 21.858 1.00 30.64 138 GLN B O 1
ATOM 1766 N N . ALA B 2 117 ? 15.705 45.056 20.078 1.00 25.89 139 ALA B N 1
ATOM 1767 C CA . ALA B 2 117 ? 16.115 43.730 20.546 1.00 25.84 139 ALA B CA 1
ATOM 1768 C C . ALA B 2 117 ? 17.398 43.756 21.394 1.00 24.98 139 ALA B C 1
ATOM 1769 O O . ALA B 2 117 ? 17.930 42.704 21.765 1.00 23.62 139 ALA B O 1
ATOM 1771 N N . GLU B 2 118 ? 17.885 44.960 21.686 1.00 24.35 140 GLU B N 1
ATOM 1772 C CA . GLU B 2 118 ? 19.102 45.170 22.477 1.00 27.59 140 GLU B CA 1
ATOM 1773 C C . GLU B 2 118 ? 20.364 44.545 21.880 1.00 29.71 140 GLU B C 1
ATOM 1774 O O . GLU B 2 118 ? 21.278 44.140 22.609 1.00 28.11 140 GLU B O 1
ATOM 1780 N N . LEU B 2 119 ? 20.402 44.479 20.551 1.00 27.67 141 LEU B N 1
ATOM 1781 C CA . LEU B 2 119 ? 21.546 43.938 19.815 1.00 27.42 141 LEU B CA 1
ATOM 1782 C C . LEU B 2 119 ? 22.466 45.140 19.584 1.00 28.46 141 LEU B C 1
ATOM 1783 O O . LEU B 2 119 ? 22.646 45.610 18.455 1.00 25.03 141 LEU B O 1
ATOM 1788 N N . PHE B 2 120 ? 23.039 45.633 20.681 1.00 29.01 142 PHE B N 1
ATOM 1789 C CA . PHE B 2 120 ? 23.892 46.814 20.646 1.00 28.50 142 PHE B CA 1
ATOM 1790 C C . PHE B 2 120 ? 25.193 46.736 19.874 1.00 28.31 142 PHE B C 1
ATOM 1791 O O . PHE B 2 120 ? 25.640 47.743 19.330 1.00 31.27 142 PHE B O 1
ATOM 1799 N N . SER B 2 121 ? 25.797 45.556 19.796 1.00 29.51 143 SER B N 1
ATOM 1800 C CA . SER B 2 121 ? 27.034 45.402 19.033 1.00 33.15 143 SER B CA 1
ATOM 1801 C C . SER B 2 121 ? 26.731 45.651 17.558 1.00 33.54 143 SER B C 1
ATOM 1802 O O . SER B 2 121 ? 27.479 46.338 16.859 1.00 30.87 143 SER B O 1
ATOM 1805 N N . ALA B 2 122 ? 25.614 45.098 17.096 1.00 31.46 144 ALA B N 1
ATOM 1806 C CA . ALA B 2 122 ? 25.187 45.266 15.714 1.00 30.45 144 ALA B CA 1
ATOM 1807 C C . ALA B 2 122 ? 24.702 46.692 15.494 1.00 31.30 144 ALA B C 1
ATOM 1808 O O . ALA B 2 122 ? 25.046 47.325 14.489 1.00 30.19 144 ALA B O 1
ATOM 1810 N N . ALA B 2 123 ? 23.913 47.198 16.442 1.00 30.63 145 ALA B N 1
ATOM 1811 C CA . ALA B 2 123 ? 23.377 48.551 16.355 1.00 29.56 145 ALA B CA 1
ATOM 1812 C C . ALA B 2 123 ? 24.483 49.612 16.310 1.00 31.53 145 ALA B C 1
ATOM 1813 O O . ALA B 2 123 ? 24.399 50.551 15.521 1.00 27.80 145 ALA B O 1
ATOM 1815 N N . ASP B 2 124 ? 25.500 49.467 17.163 1.00 29.81 146 ASP B N 1
ATOM 1816 C CA . ASP B 2 124 ? 26.627 50.413 17.209 1.00 33.16 146 ASP B CA 1
ATOM 1817 C C . ASP B 2 124 ? 27.385 50.391 15.884 1.00 31.99 146 ASP B C 1
ATOM 1818 O O . ASP B 2 124 ? 27.842 51.428 15.393 1.00 32.16 146 ASP B O 1
ATOM 1823 N N . PHE B 2 125 ? 27.520 49.194 15.320 1.00 33.72 147 PHE B N 1
ATOM 1824 C CA . PHE B 2 125 ? 28.205 49.010 14.047 1.00 34.10 147 PHE B CA 1
ATOM 1825 C C . PHE B 2 125 ? 27.436 49.714 12.929 1.00 33.22 147 PHE B C 1
ATOM 1826 O O . PHE B 2 125 ? 28.026 50.416 12.112 1.00 32.19 147 PHE B O 1
ATOM 1834 N N . VAL B 2 126 ? 26.124 49.517 12.890 1.00 30.79 148 VAL B N 1
ATOM 1835 C CA . VAL B 2 126 ? 25.295 50.145 11.869 1.00 31.77 148 VAL B CA 1
ATOM 1836 C C . VAL B 2 126 ? 25.297 51.669 12.010 1.00 34.41 148 VAL B C 1
ATOM 1837 O O . VAL B 2 126 ? 25.363 52.391 11.012 1.00 33.34 148 VAL B O 1
ATOM 1841 N N . ALA B 2 127 ? 25.251 52.155 13.247 1.00 33.77 149 ALA B N 1
ATOM 1842 C CA . ALA B 2 127 ? 25.244 53.597 13.493 1.00 35.44 149 ALA B CA 1
ATOM 1843 C C . ALA B 2 127 ? 26.549 54.260 13.057 1.00 37.39 149 ALA B C 1
ATOM 1844 O O . ALA B 2 127 ? 26.539 55.237 12.308 1.00 36.56 149 ALA B O 1
ATOM 1846 N N . LEU B 2 128 ? 27.666 53.705 13.509 1.00 39.00 150 LEU B N 1
ATOM 1847 C CA . LEU B 2 128 ? 28.977 54.251 13.186 1.00 41.09 150 LEU B CA 1
ATOM 1848 C C . LEU B 2 128 ? 29.417 54.016 11.741 1.00 43.20 150 LEU B C 1
ATOM 1849 O O . LEU B 2 128 ? 29.540 54.962 10.958 1.00 44.22 150 LEU B O 1
ATOM 1854 N N . ASP B 2 129 ? 29.611 52.750 11.389 1.00 41.29 151 ASP B N 1
ATOM 1855 C CA . ASP B 2 129 ? 30.075 52.367 10.060 1.00 43.59 151 ASP B CA 1
ATOM 1856 C C . ASP B 2 129 ? 29.156 52.714 8.885 1.00 43.34 151 ASP B C 1
ATOM 1857 O O . ASP B 2 129 ? 29.625 53.210 7.863 1.00 42.58 151 ASP B O 1
ATOM 1862 N N . PHE B 2 130 ? 27.860 52.442 9.017 1.00 43.36 152 PHE B N 1
ATOM 1863 C CA . PHE B 2 130 ? 26.910 52.720 7.936 1.00 42.60 152 PHE B CA 1
ATOM 1864 C C . PHE B 2 130 ? 26.399 54.160 7.862 1.00 43.40 152 PHE B C 1
ATOM 1865 O O . PHE B 2 130 ? 26.325 54.744 6.778 1.00 43.82 152 PHE B O 1
ATOM 1873 N N . LEU B 2 131 ? 26.024 54.716 9.011 1.00 43.21 153 LEU B N 1
ATOM 1874 C CA . LEU B 2 131 ? 25.453 56.059 9.067 1.00 43.59 153 LEU B CA 1
ATOM 1875 C C . LEU B 2 131 ? 26.362 57.181 9.550 1.00 44.97 153 LEU B C 1
ATOM 1876 O O . LEU B 2 131 ? 25.987 58.351 9.464 1.00 47.36 153 LEU B O 1
ATOM 1881 N N . ASN B 2 132 ? 27.535 56.828 10.070 1.00 47.40 154 ASN B N 1
ATOM 1882 C CA . ASN B 2 132 ? 28.492 57.798 10.602 1.00 51.23 154 ASN B CA 1
ATOM 1883 C C . ASN B 2 132 ? 27.893 58.570 11.786 1.00 51.80 154 ASN B C 1
ATOM 1884 O O . ASN B 2 132 ? 28.371 59.649 12.148 1.00 52.82 154 ASN B O 1
ATOM 1889 N N . GLU B 2 133 ? 26.830 58.021 12.370 1.00 50.95 155 GLU B N 1
ATOM 1890 C CA . GLU B 2 133 ? 26.169 58.639 13.515 1.00 51.13 155 GLU B CA 1
ATOM 1891 C C . GLU B 2 133 ? 26.749 58.085 14.804 1.00 49.11 155 GLU B C 1
ATOM 1892 O O . GLU B 2 133 ? 27.498 57.113 14.782 1.00 50.28 155 GLU B O 1
ATOM 1898 N N . SER B 2 134 ? 26.397 58.701 15.928 1.00 47.52 156 SER B N 1
ATOM 1899 C CA . SER B 2 134 ? 26.880 58.237 17.223 1.00 46.90 156 SER B CA 1
ATOM 1900 C C . SER B 2 134 ? 26.057 57.031 17.669 1.00 44.68 156 SER B C 1
ATOM 1901 O O . SER B 2 134 ? 24.892 56.881 17.287 1.00 41.99 156 SER B O 1
ATOM 1904 N N . THR B 2 135 ? 26.674 56.168 18.465 1.00 42.44 157 THR B N 1
ATOM 1905 C CA . THR B 2 135 ? 26.013 54.964 18.956 1.00 43.21 157 THR B CA 1
ATOM 1906 C C . THR B 2 135 ? 24.724 55.274 19.720 1.00 42.44 157 THR B C 1
ATOM 1907 O O . THR B 2 135 ? 24.651 56.258 20.453 1.00 44.09 157 THR B O 1
ATOM 1911 N N . PRO B 2 136 ? 23.673 54.457 19.518 1.00 39.91 158 PRO B N 1
ATOM 1912 C CA . PRO B 2 136 ? 22.389 54.664 20.200 1.00 39.16 158 PRO B CA 1
ATOM 1913 C C . PRO B 2 136 ? 22.503 54.613 21.722 1.00 37.32 158 PRO B C 1
ATOM 1914 O O . PRO B 2 136 ? 23.416 53.991 22.267 1.00 35.45 158 PRO B O 1
ATOM 1918 N N . ALA B 2 137 ? 21.577 55.289 22.395 1.00 37.36 159 ALA B N 1
ATOM 1919 C CA . ALA B 2 137 ? 21.546 55.335 23.856 1.00 38.22 159 ALA B CA 1
ATOM 1920 C C . ALA B 2 137 ? 21.189 53.968 24.447 1.00 37.54 159 ALA B C 1
ATOM 1921 O O . ALA B 2 137 ? 20.465 53.180 23.835 1.00 36.75 159 ALA B O 1
ATOM 1923 N N . ARG B 2 138 ? 21.718 53.694 25.634 1.00 36.12 160 ARG B N 1
ATOM 1924 C CA . ARG B 2 138 ? 21.470 52.442 26.332 1.00 36.43 160 ARG B CA 1
ATOM 1925 C C . ARG B 2 138 ? 20.361 52.603 27.369 1.00 37.39 160 ARG B C 1
ATOM 1926 O O . ARG B 2 138 ? 20.089 53.712 27.833 1.00 39.07 160 ARG B O 1
ATOM 1934 N N . PRO B 2 139 ? 19.684 51.498 27.722 1.00 37.58 161 PRO B N 1
ATOM 1935 C CA . PRO B 2 139 ? 18.613 51.558 28.725 1.00 38.13 161 PRO B CA 1
ATOM 1936 C C . PRO B 2 139 ? 19.281 51.784 30.086 1.00 38.87 161 PRO B C 1
ATOM 1937 O O . PRO B 2 139 ? 20.507 51.658 30.202 1.00 35.51 161 PRO B O 1
ATOM 1941 N N . VAL B 2 140 ? 18.491 52.122 31.104 1.00 39.39 162 VAL B N 1
ATOM 1942 C CA . VAL B 2 140 ? 19.040 52.349 32.444 1.00 41.58 162 VAL B CA 1
ATOM 1943 C C . VAL B 2 140 ? 19.217 51.039 33.197 1.00 41.26 162 VAL B C 1
ATOM 1944 O O . VAL B 2 140 ? 20.121 50.905 34.018 1.00 44.36 162 VAL B O 1
ATOM 1948 N N . ASP B 2 141 ? 18.352 50.073 32.906 1.00 42.44 163 ASP B N 1
ATOM 1949 C CA . ASP B 2 141 ? 18.404 48.772 33.557 1.00 42.62 163 ASP B CA 1
ATOM 1950 C C . ASP B 2 141 ? 18.568 47.650 32.541 1.00 39.61 163 ASP B C 1
ATOM 1951 O O . ASP B 2 141 ? 18.342 47.838 31.340 1.00 39.55 163 ASP B O 1
ATOM 1956 N N . GLY B 2 142 ? 18.944 46.476 33.038 1.00 33.96 164 GLY B N 1
ATOM 1957 C CA . GLY B 2 142 ? 19.118 45.328 32.174 1.00 33.08 164 GLY B CA 1
ATOM 1958 C C . GLY B 2 142 ? 20.541 45.110 31.693 1.00 32.40 164 GLY B C 1
ATOM 1959 O O . GLY B 2 142 ? 21.432 45.919 31.963 1.00 33.14 164 GLY B O 1
ATOM 1960 N N . PRO B 2 143 ? 20.765 44.034 30.924 1.00 31.54 165 PRO B N 1
ATOM 1961 C CA . PRO B 2 143 ? 22.061 43.636 30.361 1.00 30.83 165 PRO B CA 1
ATOM 1962 C C . PRO B 2 143 ? 22.716 44.633 29.405 1.00 31.49 165 PRO B C 1
ATOM 1963 O O . PRO B 2 143 ? 23.930 44.605 29.224 1.00 32.50 165 PRO B O 1
ATOM 1967 N N . GLY B 2 144 ? 21.926 45.531 28.818 1.00 30.50 166 GLY B N 1
ATOM 1968 C CA . GLY B 2 144 ? 22.487 46.511 27.902 1.00 29.63 166 GLY B CA 1
ATOM 1969 C C . GLY B 2 144 ? 22.898 47.826 28.545 1.00 30.82 166 GLY B C 1
ATOM 1970 O O . GLY B 2 144 ? 23.530 48.668 27.904 1.00 32.89 166 GLY B O 1
ATOM 1971 N N . ALA B 2 145 ? 22.572 47.993 29.821 1.00 31.75 167 ALA B N 1
ATOM 1972 C CA . ALA B 2 145 ? 22.886 49.222 30.543 1.00 33.50 167 ALA B CA 1
ATOM 1973 C C . ALA B 2 145 ? 24.329 49.320 31.017 1.00 34.62 167 ALA B C 1
ATOM 1974 O O . ALA B 2 145 ? 24.978 48.312 31.312 1.00 32.51 167 ALA B O 1
ATOM 1976 N N . LEU B 2 146 ? 24.802 50.555 31.119 1.00 37.29 168 LEU B N 1
ATOM 1977 C CA . LEU B 2 146 ? 26.148 50.842 31.588 1.00 41.20 168 LEU B CA 1
ATOM 1978 C C . LEU B 2 146 ? 26.128 50.776 33.113 1.00 43.68 168 LEU B C 1
ATOM 1979 O O . LEU B 2 146 ? 25.058 50.791 33.734 1.00 43.08 168 LEU B O 1
ATOM 1984 N N . ILE B 2 147 ? 27.307 50.664 33.712 1.00 46.34 169 ILE B N 1
ATOM 1985 C CA . ILE B 2 147 ? 27.429 50.595 35.164 1.00 51.30 169 ILE B CA 1
ATOM 1986 C C . ILE B 2 147 ? 28.369 51.709 35.619 1.00 54.97 169 ILE B C 1
ATOM 1987 O O . ILE B 2 147 ? 29.474 51.855 35.095 1.00 55.30 169 ILE B O 1
ATOM 1992 N N . SER B 2 148 ? 27.910 52.518 36.567 1.00 60.05 170 SER B N 1
ATOM 1993 C CA . SER B 2 148 ? 28.712 53.626 37.077 1.00 65.27 170 SER B CA 1
ATOM 1994 C C . SER B 2 148 ? 29.645 53.196 38.203 1.00 66.93 170 SER B C 1
ATOM 1995 O O . SER B 2 148 ? 29.371 52.230 38.917 1.00 67.08 170 SER B O 1
ATOM 1998 N N . LEU B 2 149 ? 30.747 53.924 38.352 1.00 70.38 171 LEU B N 1
ATOM 1999 C CA . LEU B 2 149 ? 31.720 53.646 39.401 1.00 73.99 171 LEU B CA 1
ATOM 2000 C C . LEU B 2 149 ? 31.527 54.658 40.529 1.00 76.20 171 LEU B C 1
ATOM 2001 O O . LEU B 2 149 ? 31.661 55.866 40.316 1.00 77.19 171 LEU B O 1
ATOM 2006 N N . GLU B 2 150 ? 31.183 54.167 41.716 1.00 78.52 172 GLU B N 1
ATOM 2007 C CA . GLU B 2 150 ? 30.972 55.033 42.877 1.00 81.27 172 GLU B CA 1
ATOM 2008 C C . GLU B 2 150 ? 32.287 55.600 43.412 1.00 81.54 172 GLU B C 1
ATOM 2009 O O . GLU B 2 150 ? 32.308 56.815 43.708 1.00 81.77 172 GLU B O 1
ATOM 2015 N N . GLY C 1 1 ? 11.600 40.702 -18.310 1.00 65.81 22 GLY C N 1
ATOM 2016 C CA . GLY C 1 1 ? 12.205 39.416 -18.761 1.00 64.67 22 GLY C CA 1
ATOM 2017 C C . GLY C 1 1 ? 13.374 39.623 -19.706 1.00 63.75 22 GLY C C 1
ATOM 2018 O O . GLY C 1 1 ? 13.252 39.388 -20.909 1.00 66.08 22 GLY C O 1
ATOM 2019 N N . SER C 1 2 ? 14.508 40.056 -19.164 1.00 60.73 23 SER C N 1
ATOM 2020 C CA . SER C 1 2 ? 15.701 40.295 -19.970 1.00 57.97 23 SER C CA 1
ATOM 2021 C C . SER C 1 2 ? 16.965 39.784 -19.285 1.00 55.14 23 SER C C 1
ATOM 2022 O O . SER C 1 2 ? 16.919 39.300 -18.155 1.00 52.25 23 SER C O 1
ATOM 2025 N N . HIS C 1 3 ? 18.088 39.880 -19.992 1.00 54.06 24 HIS C N 1
ATOM 2026 C CA . HIS C 1 3 ? 19.386 39.453 -19.471 1.00 51.39 24 HIS C CA 1
ATOM 2027 C C . HIS C 1 3 ? 19.899 40.557 -18.548 1.00 49.14 24 HIS C C 1
ATOM 2028 O O . HIS C 1 3 ? 19.574 41.726 -18.755 1.00 48.28 24 HIS C O 1
ATOM 2035 N N . MET C 1 4 ? 20.700 40.206 -17.542 1.00 46.30 25 MET C N 1
ATOM 2036 C CA . MET C 1 4 ? 21.218 41.230 -16.634 1.00 45.24 25 MET C CA 1
ATOM 2037 C C . MET C 1 4 ? 22.292 42.123 -17.253 1.00 43.26 25 MET C C 1
ATOM 2038 O O . MET C 1 4 ? 22.763 43.068 -16.620 1.00 44.88 25 MET C O 1
ATOM 2043 N N . SER C 1 5 ? 22.651 41.836 -18.503 1.00 41.56 26 SER C N 1
ATOM 2044 C CA . SER C 1 5 ? 23.649 42.617 -19.232 1.00 39.06 26 SER C CA 1
ATOM 2045 C C . SER C 1 5 ? 23.778 42.137 -20.672 1.00 37.84 26 SER C C 1
ATOM 2046 O O . SER C 1 5 ? 23.649 40.943 -20.948 1.00 38.78 26 SER C O 1
ATOM 2049 N N A HIS C 1 6 ? 24.023 43.064 -21.592 0.50 36.60 27 HIS C N 1
ATOM 2050 N N B HIS C 1 6 ? 24.034 43.082 -21.573 0.50 36.93 27 HIS C N 1
ATOM 2051 C CA A HIS C 1 6 ? 24.202 42.698 -22.993 0.50 35.52 27 HIS C CA 1
ATOM 2052 C CA B HIS C 1 6 ? 24.202 42.795 -22.995 0.50 36.08 27 HIS C CA 1
ATOM 2053 C C A HIS C 1 6 ? 25.643 42.274 -23.242 0.50 33.78 27 HIS C C 1
ATOM 2054 C C B HIS C 1 6 ? 25.629 42.298 -23.237 0.50 34.11 27 HIS C C 1
ATOM 2055 O O A HIS C 1 6 ? 25.973 41.743 -24.302 0.50 32.94 27 HIS C O 1
ATOM 2056 O O B HIS C 1 6 ? 25.931 41.725 -24.284 0.50 33.15 27 HIS C O 1
ATOM 2069 N N . LEU C 1 7 ? 26.498 42.535 -22.257 1.00 30.66 28 LEU C N 1
ATOM 2070 C CA . LEU C 1 7 ? 27.903 42.152 -22.330 1.00 29.66 28 LEU C CA 1
ATOM 2071 C C . LEU C 1 7 ? 28.107 40.852 -21.546 1.00 29.25 28 LEU C C 1
ATOM 2072 O O . LEU C 1 7 ? 27.273 40.485 -20.719 1.00 27.91 28 LEU C O 1
ATOM 2077 N N . ASP C 1 8 ? 29.202 40.154 -21.838 1.00 26.26 29 ASP C N 1
ATOM 2078 C CA . ASP C 1 8 ? 29.566 38.912 -21.151 1.00 28.08 29 ASP C CA 1
ATOM 2079 C C . ASP C 1 8 ? 31.049 38.639 -21.415 1.00 29.59 29 ASP C C 1
ATOM 2080 O O . ASP C 1 8 ? 31.413 38.153 -22.478 1.00 32.12 29 ASP C O 1
ATOM 2085 N N . ASN C 1 9 ? 31.890 38.954 -20.434 1.00 31.47 30 ASN C N 1
ATOM 2086 C CA . ASN C 1 9 ? 33.337 38.751 -20.537 1.00 34.80 30 ASN C CA 1
ATOM 2087 C C . ASN C 1 9 ? 33.766 37.553 -19.692 1.00 34.17 30 ASN C C 1
ATOM 2088 O O . ASN C 1 9 ? 34.904 37.495 -19.214 1.00 36.19 30 ASN C O 1
ATOM 2093 N N . THR C 1 10 ? 32.853 36.610 -19.487 1.00 29.66 31 THR C N 1
ATOM 2094 C CA . THR C 1 10 ? 33.170 35.454 -18.669 1.00 27.73 31 THR C CA 1
ATOM 2095 C C . THR C 1 10 ? 33.471 34.201 -19.467 1.00 29.42 31 THR C C 1
ATOM 2096 O O . THR C 1 10 ? 33.038 34.048 -20.613 1.00 27.94 31 THR C O 1
ATOM 2100 N N . MET C 1 11 ? 34.181 33.287 -18.821 1.00 29.97 32 MET C N 1
ATOM 2101 C CA . MET C 1 11 ? 34.562 32.022 -19.431 1.00 33.54 32 MET C CA 1
ATOM 2102 C C . MET C 1 11 ? 33.401 31.033 -19.410 1.00 33.94 32 MET C C 1
ATOM 2103 O O . MET C 1 11 ? 32.436 31.200 -18.649 1.00 32.57 32 MET C O 1
ATOM 2108 N N . ALA C 1 12 ? 33.479 30.023 -20.274 1.00 31.38 33 ALA C N 1
ATOM 2109 C CA . ALA C 1 12 ? 32.452 28.985 -20.321 1.00 32.11 33 ALA C CA 1
ATOM 2110 C C . ALA C 1 12 ? 32.497 28.228 -18.996 1.00 29.76 33 ALA C C 1
ATOM 2111 O O . ALA C 1 12 ? 33.553 28.134 -18.364 1.00 31.46 33 ALA C O 1
ATOM 2113 N N . ILE C 1 13 ? 31.352 27.711 -18.562 1.00 30.05 34 ILE C N 1
ATOM 2114 C CA . ILE C 1 13 ? 31.292 26.951 -17.316 1.00 31.19 34 ILE C CA 1
ATOM 2115 C C . ILE C 1 13 ? 32.284 25.778 -17.368 1.00 34.34 34 ILE C C 1
ATOM 2116 O O . ILE C 1 13 ? 32.841 25.381 -16.342 1.00 35.02 34 ILE C O 1
ATOM 2121 N N . ARG C 1 14 ? 32.521 25.262 -18.573 1.00 38.63 35 ARG C N 1
ATOM 2122 C CA . ARG C 1 14 ? 33.455 24.154 -18.790 1.00 43.76 35 ARG C CA 1
ATOM 2123 C C . ARG C 1 14 ? 34.826 24.505 -18.229 1.00 45.78 35 ARG C C 1
ATOM 2124 O O . ARG C 1 14 ? 35.353 23.817 -17.350 1.00 47.34 35 ARG C O 1
ATOM 2132 N N . LEU C 1 15 ? 35.383 25.599 -18.742 1.00 45.90 36 LEU C N 1
ATOM 2133 C CA . LEU C 1 15 ? 36.704 26.079 -18.357 1.00 46.28 36 LEU C CA 1
ATOM 2134 C C . LEU C 1 15 ? 36.844 26.559 -16.919 1.00 45.90 36 LEU C C 1
ATOM 2135 O O . LEU C 1 15 ? 37.933 26.951 -16.507 1.00 47.98 36 LEU C O 1
ATOM 2140 N N . LEU C 1 16 ? 35.757 26.536 -16.150 1.00 46.05 37 LEU C N 1
ATOM 2141 C CA . LEU C 1 16 ? 35.820 26.981 -14.762 1.00 46.17 37 LEU C CA 1
ATOM 2142 C C . LEU C 1 16 ? 36.806 26.100 -14.003 1.00 49.83 37 LEU C C 1
ATOM 2143 O O . LEU C 1 16 ? 36.716 24.871 -14.057 1.00 49.82 37 LEU C O 1
ATOM 2148 N N . PRO C 1 17 ? 37.783 26.720 -13.316 1.00 51.05 38 PRO C N 1
ATOM 2149 C CA . PRO C 1 17 ? 38.801 26.005 -12.540 1.00 51.42 38 PRO C CA 1
ATOM 2150 C C . PRO C 1 17 ? 38.168 24.995 -11.593 1.00 51.00 38 PRO C C 1
ATOM 2151 O O . PRO C 1 17 ? 37.255 25.321 -10.837 1.00 51.43 38 PRO C O 1
ATOM 2155 N N . LEU C 1 18 ? 38.682 23.770 -11.622 1.00 51.03 39 LEU C N 1
ATOM 2156 C CA . LEU C 1 18 ? 38.155 22.696 -10.787 1.00 49.21 39 LEU C CA 1
ATOM 2157 C C . LEU C 1 18 ? 38.056 22.969 -9.282 1.00 46.58 39 LEU C C 1
ATOM 2158 O O . LEU C 1 18 ? 37.121 22.503 -8.637 1.00 47.50 39 LEU C O 1
ATOM 2163 N N . PRO C 1 19 ? 39.006 23.727 -8.701 1.00 46.57 40 PRO C N 1
ATOM 2164 C CA . PRO C 1 19 ? 38.914 24.000 -7.261 1.00 45.46 40 PRO C CA 1
ATOM 2165 C C . PRO C 1 19 ? 37.643 24.773 -6.880 1.00 46.20 40 PRO C C 1
ATOM 2166 O O . PRO C 1 19 ? 36.952 24.417 -5.922 1.00 46.61 40 PRO C O 1
ATOM 2170 N N . VAL C 1 20 ? 37.342 25.838 -7.620 1.00 45.38 41 VAL C N 1
ATOM 2171 C CA . VAL C 1 20 ? 36.147 26.629 -7.330 1.00 45.48 41 VAL C CA 1
ATOM 2172 C C . VAL C 1 20 ? 34.882 25.856 -7.726 1.00 43.30 41 VAL C C 1
ATOM 2173 O O . VAL C 1 20 ? 33.857 25.945 -7.052 1.00 43.77 41 VAL C O 1
ATOM 2177 N N . ARG C 1 21 ? 34.982 25.046 -8.777 1.00 42.84 42 ARG C N 1
ATOM 2178 C CA . ARG C 1 21 ? 33.846 24.250 -9.239 1.00 43.11 42 ARG C CA 1
ATOM 2179 C C . ARG C 1 21 ? 33.427 23.233 -8.177 1.00 43.79 42 ARG C C 1
ATOM 2180 O O . ARG C 1 21 ? 32.238 23.036 -7.931 1.00 42.54 42 ARG C O 1
ATOM 2188 N N . ALA C 1 22 ? 34.414 22.600 -7.547 1.00 44.12 43 ALA C N 1
ATOM 2189 C CA . ALA C 1 22 ? 34.160 21.610 -6.504 1.00 43.17 43 ALA C CA 1
ATOM 2190 C C . ALA C 1 22 ? 33.518 22.288 -5.305 1.00 42.24 43 ALA C C 1
ATOM 2191 O O . ALA C 1 22 ? 32.589 21.754 -4.700 1.00 39.38 43 ALA C O 1
ATOM 2193 N N . GLN C 1 23 ? 34.008 23.479 -4.976 1.00 43.74 44 GLN C N 1
ATOM 2194 C CA . GLN C 1 23 ? 33.474 24.237 -3.854 1.00 44.53 44 GLN C CA 1
ATOM 2195 C C . GLN C 1 23 ? 32.006 24.591 -4.124 1.00 42.98 44 GLN C C 1
ATOM 2196 O O . GLN C 1 23 ? 31.150 24.428 -3.251 1.00 42.40 44 GLN C O 1
ATOM 2202 N N . LEU C 1 24 ? 31.718 25.042 -5.344 1.00 40.93 45 LEU C N 1
ATOM 2203 C CA . LEU C 1 24 ? 30.351 25.395 -5.739 1.00 39.12 45 LEU C CA 1
ATOM 2204 C C . LEU C 1 24 ? 29.435 24.168 -5.711 1.00 37.94 45 LEU C C 1
ATOM 2205 O O . LEU C 1 24 ? 28.317 24.224 -5.197 1.00 37.06 45 LEU C O 1
ATOM 2210 N N . CYS C 1 25 ? 29.913 23.057 -6.259 1.00 36.92 46 CYS C N 1
ATOM 2211 C CA . CYS C 1 25 ? 29.105 21.848 -6.296 1.00 38.10 46 CYS C CA 1
ATOM 2212 C C . CYS C 1 25 ? 28.824 21.281 -4.910 1.00 38.66 46 CYS C C 1
ATOM 2213 O O . CYS C 1 25 ? 27.736 20.769 -4.657 1.00 40.00 46 CYS C O 1
ATOM 2216 N N . ALA C 1 26 ? 29.779 21.434 -3.997 1.00 39.63 47 ALA C N 1
ATOM 2217 C CA . ALA C 1 26 ? 29.603 20.956 -2.629 1.00 41.36 47 ALA C CA 1
ATOM 2218 C C . ALA C 1 26 ? 28.455 21.735 -1.985 1.00 42.65 47 ALA C C 1
ATOM 2219 O O . ALA C 1 26 ? 27.642 21.179 -1.241 1.00 42.10 47 ALA C O 1
ATOM 2221 N N . HIS C 1 27 ? 28.372 23.020 -2.322 1.00 42.87 48 HIS C N 1
ATOM 2222 C CA . HIS C 1 27 ? 27.330 23.902 -1.808 1.00 42.09 48 HIS C CA 1
ATOM 2223 C C . HIS C 1 27 ? 25.951 23.520 -2.351 1.00 39.63 48 HIS C C 1
ATOM 2224 O O . HIS C 1 27 ? 25.000 23.367 -1.589 1.00 39.11 48 HIS C O 1
ATOM 2231 N N . LEU C 1 28 ? 25.852 23.372 -3.672 1.00 38.84 49 LEU C N 1
ATOM 2232 C CA . LEU C 1 28 ? 24.595 23.026 -4.331 1.00 38.24 49 LEU C CA 1
ATOM 2233 C C . LEU C 1 28 ? 24.075 21.640 -3.964 1.00 40.79 49 LEU C C 1
ATOM 2234 O O . LEU C 1 28 ? 22.862 21.419 -3.933 1.00 39.39 49 LEU C O 1
ATOM 2239 N N . ASP C 1 29 ? 24.992 20.707 -3.720 1.00 42.01 50 ASP C N 1
ATOM 2240 C CA . ASP C 1 29 ? 24.612 19.347 -3.344 1.00 45.89 50 ASP C CA 1
ATOM 2241 C C . ASP C 1 29 ? 24.033 19.308 -1.939 1.00 47.08 50 ASP C C 1
ATOM 2242 O O . ASP C 1 29 ? 23.018 18.652 -1.705 1.00 48.14 50 ASP C O 1
ATOM 2247 N N . ALA C 1 30 ? 24.676 20.025 -1.019 1.00 48.83 51 ALA C N 1
ATOM 2248 C CA . ALA C 1 30 ? 24.242 20.077 0.377 1.00 49.57 51 ALA C CA 1
ATOM 2249 C C . ALA C 1 30 ? 22.834 20.646 0.497 1.00 49.84 51 ALA C C 1
ATOM 2250 O O . ALA C 1 30 ? 22.029 20.163 1.291 1.00 49.48 51 ALA C O 1
ATOM 2252 N N . LEU C 1 31 ? 22.535 21.655 -0.316 1.00 51.15 52 LEU C N 1
ATOM 2253 C CA . LEU C 1 31 ? 21.213 22.279 -0.319 1.00 51.94 52 LEU C CA 1
ATOM 2254 C C . LEU C 1 31 ? 20.229 21.435 -1.120 1.00 51.08 52 LEU C C 1
ATOM 2255 O O . LEU C 1 31 ? 19.014 21.570 -0.970 1.00 52.99 52 LEU C O 1
ATOM 2260 N N . ASP C 1 32 ? 20.772 20.575 -1.979 1.00 51.89 53 ASP C N 1
ATOM 2261 C CA . ASP C 1 32 ? 19.988 19.686 -2.833 1.00 51.03 53 ASP C CA 1
ATOM 2262 C C . ASP C 1 32 ? 19.012 20.469 -3.705 1.00 48.61 53 ASP C C 1
ATOM 2263 O O . ASP C 1 32 ? 17.795 20.314 -3.594 1.00 49.42 53 ASP C O 1
ATOM 2268 N N . VAL C 1 33 ? 19.557 21.308 -4.582 1.00 47.13 54 VAL C N 1
ATOM 2269 C CA . VAL C 1 33 ? 18.730 22.117 -5.473 1.00 44.27 54 VAL C CA 1
ATOM 2270 C C . VAL C 1 33 ? 18.873 21.752 -6.950 1.00 44.20 54 VAL C C 1
ATOM 2271 O O . VAL C 1 33 ? 18.429 22.504 -7.820 1.00 44.43 54 VAL C O 1
ATOM 2275 N N . TRP C 1 34 ? 19.442 20.581 -7.237 1.00 44.16 55 TRP C N 1
ATOM 2276 C CA . TRP C 1 34 ? 19.635 20.163 -8.627 1.00 42.94 55 TRP C CA 1
ATOM 2277 C C . TRP C 1 34 ? 18.343 20.099 -9.436 1.00 43.77 55 TRP C C 1
ATOM 2278 O O . TRP C 1 34 ? 18.319 20.516 -10.593 1.00 42.77 55 TRP C O 1
ATOM 2289 N N . GLN C 1 35 ? 17.271 19.595 -8.824 1.00 43.52 56 GLN C N 1
ATOM 2290 C CA . GLN C 1 35 ? 15.979 19.495 -9.499 1.00 44.37 56 GLN C CA 1
ATOM 2291 C C . GLN C 1 35 ? 15.481 20.880 -9.870 1.00 43.34 56 GLN C C 1
ATOM 2292 O O . GLN C 1 35 ? 14.929 21.084 -10.951 1.00 42.65 56 GLN C O 1
ATOM 2298 N N . GLN C 1 36 ? 15.694 21.830 -8.965 1.00 42.88 57 GLN C N 1
ATOM 2299 C CA . GLN C 1 36 ? 15.283 23.207 -9.185 1.00 43.91 57 GLN C CA 1
ATOM 2300 C C . GLN C 1 36 ? 16.088 23.797 -10.344 1.00 40.85 57 GLN C C 1
ATOM 2301 O O . GLN C 1 36 ? 15.545 24.494 -11.200 1.00 40.31 57 GLN C O 1
ATOM 2307 N N . LEU C 1 37 ? 17.377 23.477 -10.385 1.00 39.93 58 LEU C N 1
ATOM 2308 C CA . LEU C 1 37 ? 18.241 23.958 -11.456 1.00 37.62 58 LEU C CA 1
ATOM 2309 C C . LEU C 1 37 ? 17.770 23.374 -12.788 1.00 37.49 58 LEU C C 1
ATOM 2310 O O . LEU C 1 37 ? 17.591 24.103 -13.763 1.00 38.16 58 LEU C O 1
ATOM 2315 N N . ALA C 1 38 ? 17.517 22.065 -12.798 1.00 38.45 59 ALA C N 1
ATOM 2316 C CA . ALA C 1 38 ? 17.070 21.357 -13.998 1.00 37.91 59 ALA C CA 1
ATOM 2317 C C . ALA C 1 38 ? 15.739 21.879 -14.529 1.00 39.75 59 ALA C C 1
ATOM 2318 O O . ALA C 1 38 ? 15.563 22.031 -15.736 1.00 40.18 59 ALA C O 1
ATOM 2320 N N . THR C 1 39 ? 14.809 22.173 -13.626 1.00 40.61 60 THR C N 1
ATOM 2321 C CA . THR C 1 39 ? 13.509 22.686 -14.030 1.00 42.13 60 THR C CA 1
ATOM 2322 C C . THR C 1 39 ? 13.622 24.106 -14.587 1.00 41.69 60 THR C C 1
ATOM 2323 O O . THR C 1 39 ? 13.037 24.421 -15.629 1.00 40.66 60 THR C O 1
ATOM 2327 N N . ALA C 1 40 ? 14.397 24.948 -13.905 1.00 39.74 61 ALA C N 1
ATOM 2328 C CA . ALA C 1 40 ? 14.587 26.336 -14.326 1.00 39.62 61 ALA C CA 1
ATOM 2329 C C . ALA C 1 40 ? 15.087 26.490 -15.767 1.00 38.60 61 ALA C C 1
ATOM 2330 O O . ALA C 1 40 ? 14.629 27.372 -16.495 1.00 37.66 61 ALA C O 1
ATOM 2332 N N . VAL C 1 41 ? 16.011 25.626 -16.182 1.00 38.99 62 VAL C N 1
ATOM 2333 C CA . VAL C 1 41 ? 16.567 25.692 -17.537 1.00 38.99 62 VAL C CA 1
ATOM 2334 C C . VAL C 1 41 ? 15.828 24.783 -18.523 1.00 41.31 62 VAL C C 1
ATOM 2335 O O . VAL C 1 41 ? 16.199 24.683 -19.698 1.00 38.17 62 VAL C O 1
ATOM 2339 N N . LYS C 1 42 ? 14.789 24.118 -18.022 1.00 43.21 63 LYS C N 1
ATOM 2340 C CA . LYS C 1 42 ? 13.954 23.220 -18.811 1.00 44.75 63 LYS C CA 1
ATOM 2341 C C . LYS C 1 42 ? 14.709 22.066 -19.461 1.00 46.66 63 LYS C C 1
ATOM 2342 O O . LYS C 1 42 ? 14.593 21.832 -20.668 1.00 47.39 63 LYS C O 1
ATOM 2348 N N . LEU C 1 43 ? 15.489 21.350 -18.657 1.00 45.39 64 LEU C N 1
ATOM 2349 C CA . LEU C 1 43 ? 16.243 20.203 -19.151 1.00 46.49 64 LEU C CA 1
ATOM 2350 C C . LEU C 1 43 ? 15.274 19.123 -19.628 1.00 48.28 64 LEU C C 1
ATOM 2351 O O . LEU C 1 43 ? 14.175 18.985 -19.087 1.00 46.34 64 LEU C O 1
ATOM 2356 N N . TYR C 1 44 ? 15.678 18.383 -20.657 1.00 50.05 65 TYR C N 1
ATOM 2357 C CA . TYR C 1 44 ? 14.854 17.311 -21.213 1.00 52.55 65 TYR C CA 1
ATOM 2358 C C . TYR C 1 44 ? 14.820 16.104 -20.275 1.00 52.89 65 TYR C C 1
ATOM 2359 O O . TYR C 1 44 ? 15.705 15.935 -19.434 1.00 51.82 65 TYR C O 1
ATOM 2368 N N . PRO C 1 45 ? 13.784 15.252 -20.404 1.00 53.98 66 PRO C N 1
ATOM 2369 C CA . PRO C 1 45 ? 13.598 14.051 -19.585 1.00 53.17 66 PRO C CA 1
ATOM 2370 C C . PRO C 1 45 ? 14.843 13.180 -19.416 1.00 52.62 66 PRO C C 1
ATOM 2371 O O . PRO C 1 45 ? 15.135 12.728 -18.308 1.00 52.01 66 PRO C O 1
ATOM 2375 N N . ASP C 1 46 ? 15.571 12.952 -20.510 1.00 52.68 67 ASP C N 1
ATOM 2376 C CA . ASP C 1 46 ? 16.784 12.136 -20.467 1.00 53.04 67 ASP C CA 1
ATOM 2377 C C . ASP C 1 46 ? 17.882 12.789 -19.625 1.00 52.52 67 ASP C C 1
ATOM 2378 O O . ASP C 1 46 ? 18.588 12.112 -18.875 1.00 51.46 67 ASP C O 1
ATOM 2383 N N . GLN C 1 47 ? 18.001 14.111 -19.735 1.00 52.12 68 GLN C N 1
ATOM 2384 C CA . GLN C 1 47 ? 19.001 14.863 -18.980 1.00 51.64 68 GLN C CA 1
ATOM 2385 C C . GLN C 1 47 ? 18.678 14.849 -17.481 1.00 51.72 68 GLN C C 1
ATOM 2386 O O . GLN C 1 47 ? 19.570 14.666 -16.648 1.00 51.57 68 GLN C O 1
ATOM 2392 N N . VAL C 1 48 ? 17.398 14.999 -17.148 1.00 51.76 69 VAL C N 1
ATOM 2393 C CA . VAL C 1 48 ? 16.960 14.985 -15.753 1.00 51.89 69 VAL C CA 1
ATOM 2394 C C . VAL C 1 48 ? 17.312 13.641 -15.123 1.00 51.48 69 VAL C C 1
ATOM 2395 O O . VAL C 1 48 ? 17.929 13.587 -14.058 1.00 50.19 69 VAL C O 1
ATOM 2399 N N . GLU C 1 49 ? 16.942 12.559 -15.805 1.00 51.75 70 GLU C N 1
ATOM 2400 C CA . GLU C 1 49 ? 17.221 11.213 -15.319 1.00 53.08 70 GLU C CA 1
ATOM 2401 C C . GLU C 1 49 ? 18.719 10.986 -15.165 1.00 52.22 70 GLU C C 1
ATOM 2402 O O . GLU C 1 49 ? 19.167 10.384 -14.188 1.00 49.99 70 GLU C O 1
ATOM 2408 N N . GLN C 1 50 ? 19.482 11.487 -16.132 1.00 52.03 71 GLN C N 1
ATOM 2409 C CA . GLN C 1 50 ? 20.933 11.364 -16.133 1.00 51.97 71 GLN C CA 1
ATOM 2410 C C . GLN C 1 50 ? 21.514 11.901 -14.825 1.00 50.74 71 GLN C C 1
ATOM 2411 O O . GLN C 1 50 ? 22.389 11.278 -14.225 1.00 48.95 71 GLN C O 1
ATOM 2417 N N . ILE C 1 51 ? 21.005 13.051 -14.383 1.00 49.47 72 ILE C N 1
ATOM 2418 C CA . ILE C 1 51 ? 21.459 13.670 -13.141 1.00 47.88 72 ILE C CA 1
ATOM 2419 C C . ILE C 1 51 ? 20.989 12.835 -11.950 1.00 48.91 72 ILE C C 1
ATOM 2420 O O . ILE C 1 51 ? 21.770 12.521 -11.050 1.00 47.69 72 ILE C O 1
ATOM 2425 N N . SER C 1 52 ? 19.708 12.474 -11.966 1.00 50.80 73 SER C N 1
ATOM 2426 C CA . SER C 1 52 ? 19.108 11.673 -10.906 1.00 54.18 73 SER C CA 1
ATOM 2427 C C . SER C 1 52 ? 19.858 10.360 -10.707 1.00 54.36 73 SER C C 1
ATOM 2428 O O . SER C 1 52 ? 20.200 10.000 -9.582 1.00 54.79 73 SER C O 1
ATOM 2431 N N . SER C 1 53 ? 20.142 9.668 -11.808 1.00 55.47 74 SER C N 1
ATOM 2432 C CA . SER C 1 53 ? 20.858 8.398 -11.754 1.00 57.34 74 SER C CA 1
ATOM 2433 C C . SER C 1 53 ? 22.282 8.556 -11.226 1.00 57.29 74 SER C C 1
ATOM 2434 O O . SER C 1 53 ? 22.774 7.694 -10.497 1.00 56.80 74 SER C O 1
ATOM 2437 N N . GLN C 1 54 ? 22.945 9.651 -11.598 1.00 57.21 75 GLN C N 1
ATOM 2438 C CA . GLN C 1 54 ? 24.310 9.903 -11.139 1.00 56.99 75 GLN C CA 1
ATOM 2439 C C . GLN C 1 54 ? 24.355 10.177 -9.639 1.00 56.58 75 GLN C C 1
ATOM 2440 O O . GLN C 1 54 ? 25.298 9.773 -8.954 1.00 55.58 75 GLN C O 1
ATOM 2446 N N . LYS C 1 55 ? 23.328 10.854 -9.133 1.00 57.66 76 LYS C N 1
ATOM 2447 C CA . LYS C 1 55 ? 23.239 11.170 -7.710 1.00 60.52 76 LYS C CA 1
ATOM 2448 C C . LYS C 1 55 ? 23.114 9.872 -6.911 1.00 62.14 76 LYS C C 1
ATOM 2449 O O . LYS C 1 55 ? 23.728 9.720 -5.853 1.00 61.57 76 LYS C O 1
ATOM 2455 N N . GLN C 1 56 ? 22.339 8.932 -7.447 1.00 64.59 77 GLN C N 1
ATOM 2456 C CA . GLN C 1 56 ? 22.125 7.633 -6.810 1.00 67.27 77 GLN C CA 1
ATOM 2457 C C . GLN C 1 56 ? 23.402 6.792 -6.791 1.00 66.77 77 GLN C C 1
ATOM 2458 O O . GLN C 1 56 ? 23.578 5.940 -5.918 1.00 66.47 77 GLN C O 1
ATOM 2464 N N . ARG C 1 57 ? 24.285 7.036 -7.759 1.00 66.27 78 ARG C N 1
ATOM 2465 C CA . ARG C 1 57 ? 25.557 6.320 -7.853 1.00 65.65 78 ARG C CA 1
ATOM 2466 C C . ARG C 1 57 ? 26.601 6.919 -6.911 1.00 64.14 78 ARG C C 1
ATOM 2467 O O . ARG C 1 57 ? 27.773 6.539 -6.946 1.00 64.19 78 ARG C O 1
ATOM 2475 N N . GLY C 1 58 ? 26.170 7.873 -6.088 1.00 62.54 79 GLY C N 1
ATOM 2476 C CA . GLY C 1 58 ? 27.067 8.508 -5.139 1.00 59.96 79 GLY C CA 1
ATOM 2477 C C . GLY C 1 58 ? 27.912 9.650 -5.678 1.00 57.74 79 GLY C C 1
ATOM 2478 O O . GLY C 1 58 ? 28.909 10.021 -5.056 1.00 57.59 79 GLY C O 1
ATOM 2479 N N . ARG C 1 59 ? 27.535 10.203 -6.828 1.00 54.97 80 ARG C N 1
ATOM 2480 C CA . ARG C 1 59 ? 28.279 11.319 -7.414 1.00 54.16 80 ARG C CA 1
ATOM 2481 C C . ARG C 1 59 ? 27.528 12.646 -7.259 1.00 50.70 80 ARG C C 1
ATOM 2482 O O . ARG C 1 59 ? 26.350 12.668 -6.895 1.00 48.12 80 ARG C O 1
ATOM 2490 N N . SER C 1 60 ? 28.227 13.746 -7.524 1.00 48.02 81 SER C N 1
ATOM 2491 C CA . SER C 1 60 ? 27.653 15.085 -7.410 1.00 44.10 81 SER C CA 1
ATOM 2492 C C . SER C 1 60 ? 26.572 15.374 -8.443 1.00 40.70 81 SER C C 1
ATOM 2493 O O . SER C 1 60 ? 26.837 15.401 -9.646 1.00 41.44 81 SER C O 1
ATOM 2496 N N . ALA C 1 61 ? 25.352 15.592 -7.965 1.00 36.50 82 ALA C N 1
ATOM 2497 C CA . ALA C 1 61 ? 24.232 15.896 -8.843 1.00 35.68 82 ALA C CA 1
ATOM 2498 C C . ALA C 1 61 ? 24.418 17.262 -9.502 1.00 36.13 82 ALA C C 1
ATOM 2499 O O . ALA C 1 61 ? 24.182 17.409 -10.706 1.00 34.12 82 ALA C O 1
ATOM 2501 N N . SER C 1 62 ? 24.856 18.252 -8.723 1.00 34.54 83 SER C N 1
ATOM 2502 C CA . SER C 1 62 ? 25.052 19.596 -9.267 1.00 35.67 83 SER C CA 1
ATOM 2503 C C . SER C 1 62 ? 26.197 19.620 -10.278 1.00 35.46 83 SER C C 1
ATOM 2504 O O . SER C 1 62 ? 26.135 20.353 -11.271 1.00 34.97 83 SER C O 1
ATOM 2507 N N . ASN C 1 63 ? 27.218 18.792 -10.052 1.00 34.29 84 ASN C N 1
ATOM 2508 C CA . ASN C 1 63 ? 28.339 18.714 -10.986 1.00 35.94 84 ASN C CA 1
ATOM 2509 C C . ASN C 1 63 ? 27.842 18.101 -12.290 1.00 35.70 84 ASN C C 1
ATOM 2510 O O . ASN C 1 63 ? 28.277 18.500 -13.373 1.00 35.04 84 ASN C O 1
ATOM 2515 N N . GLU C 1 64 ? 26.908 17.152 -12.186 1.00 35.58 85 GLU C N 1
ATOM 2516 C CA . GLU C 1 64 ? 26.350 16.520 -13.380 1.00 33.93 85 GLU C CA 1
ATOM 2517 C C . GLU C 1 64 ? 25.480 17.531 -14.121 1.00 34.92 85 GLU C C 1
ATOM 2518 O O . GLU C 1 64 ? 25.464 17.564 -15.356 1.00 32.67 85 GLU C O 1
ATOM 2524 N N . PHE C 1 65 ? 24.781 18.376 -13.361 1.00 33.53 86 PHE C N 1
ATOM 2525 C CA . PHE C 1 65 ? 23.953 19.421 -13.955 1.00 32.71 86 PHE C CA 1
ATOM 2526 C C . PHE C 1 65 ? 24.857 20.345 -14.772 1.00 31.14 86 PHE C C 1
ATOM 2527 O O . PHE C 1 65 ? 24.521 20.715 -15.898 1.00 31.68 86 PHE C O 1
ATOM 2535 N N . LEU C 1 66 ? 25.993 20.726 -14.186 1.00 29.78 87 LEU C N 1
ATOM 2536 C CA . LEU C 1 66 ? 26.963 21.594 -14.854 1.00 31.55 87 LEU C CA 1
ATOM 2537 C C . LEU C 1 66 ? 27.562 20.915 -16.098 1.00 30.79 87 LEU C C 1
ATOM 2538 O O . LEU C 1 66 ? 27.863 21.579 -17.087 1.00 32.94 87 LEU C O 1
ATOM 2543 N N . ASN C 1 67 ? 27.733 19.596 -16.044 1.00 31.62 88 ASN C N 1
ATOM 2544 C CA . ASN C 1 67 ? 28.263 18.848 -17.181 1.00 35.64 88 ASN C CA 1
ATOM 2545 C C . ASN C 1 67 ? 27.330 18.959 -18.378 1.00 34.46 88 ASN C C 1
ATOM 2546 O O . ASN C 1 67 ? 27.777 19.124 -19.503 1.00 37.51 88 ASN C O 1
ATOM 2551 N N . ILE C 1 68 ? 26.030 18.874 -18.126 1.00 34.79 89 ILE C N 1
ATOM 2552 C CA . ILE C 1 68 ? 25.034 18.958 -19.187 1.00 34.86 89 ILE C CA 1
ATOM 2553 C C . ILE C 1 68 ? 24.820 20.389 -19.669 1.00 35.20 89 ILE C C 1
ATOM 2554 O O . ILE C 1 68 ? 24.992 20.696 -20.857 1.00 31.53 89 ILE C O 1
ATOM 2559 N N . TRP C 1 69 ? 24.453 21.265 -18.739 1.00 32.32 90 TRP C N 1
ATOM 2560 C CA . TRP C 1 69 ? 24.176 22.654 -19.072 1.00 34.93 90 TRP C CA 1
ATOM 2561 C C . TRP C 1 69 ? 25.424 23.405 -19.543 1.00 33.63 90 TRP C C 1
ATOM 2562 O O . TRP C 1 69 ? 25.357 24.205 -20.475 1.00 33.34 90 TRP C O 1
ATOM 2573 N N . GLY C 1 70 ? 26.563 23.129 -18.915 1.00 35.83 91 GLY C N 1
ATOM 2574 C CA . GLY C 1 70 ? 27.795 23.771 -19.322 1.00 35.34 91 GLY C CA 1
ATOM 2575 C C . GLY C 1 70 ? 28.508 22.982 -20.409 1.00 38.57 91 GLY C C 1
ATOM 2576 O O . GLY C 1 70 ? 28.923 23.541 -21.426 1.00 41.05 91 GLY C O 1
ATOM 2577 N N . GLY C 1 71 ? 28.601 21.668 -20.227 1.00 37.51 92 GLY C N 1
ATOM 2578 C CA . GLY C 1 71 ? 29.294 20.834 -21.194 1.00 39.09 92 GLY C CA 1
ATOM 2579 C C . GLY C 1 71 ? 28.686 20.779 -22.580 1.00 38.57 92 GLY C C 1
ATOM 2580 O O . GLY C 1 71 ? 29.380 20.982 -23.575 1.00 40.51 92 GLY C O 1
ATOM 2581 N N . GLN C 1 72 ? 27.398 20.470 -22.656 1.00 34.95 93 GLN C N 1
ATOM 2582 C CA . GLN C 1 72 ? 26.731 20.389 -23.941 1.00 32.46 93 GLN C CA 1
ATOM 2583 C C . GLN C 1 72 ? 26.293 21.733 -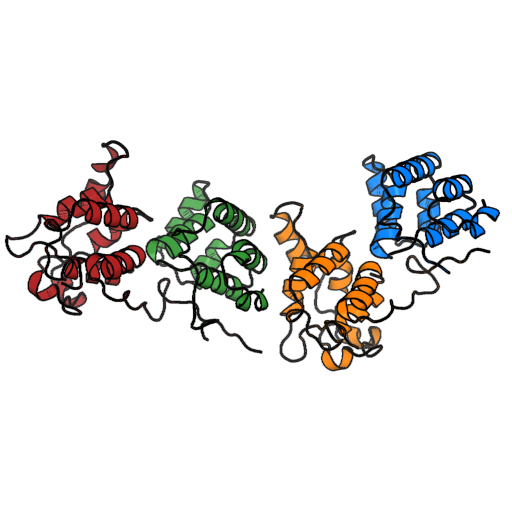24.509 1.00 31.88 93 GLN C C 1
ATOM 2584 O O . GLN C 1 72 ? 26.505 22.005 -25.688 1.00 30.91 93 GLN C O 1
ATOM 2590 N N . TYR C 1 73 ? 25.701 22.575 -23.666 1.00 30.45 94 TYR C N 1
ATOM 2591 C CA . TYR C 1 73 ? 25.175 23.861 -24.115 1.00 31.11 94 TYR C CA 1
ATOM 2592 C C . TYR C 1 73 ? 26.140 25.043 -24.164 1.00 32.76 94 TYR C C 1
ATOM 2593 O O . TYR C 1 73 ? 25.797 26.108 -24.682 1.00 34.37 94 TYR C O 1
ATOM 2602 N N . ASN C 1 74 ? 27.349 24.840 -23.649 1.00 31.55 95 ASN C N 1
ATOM 2603 C CA . ASN C 1 74 ? 28.390 25.860 -23.660 1.00 30.81 95 ASN C CA 1
ATOM 2604 C C . ASN C 1 74 ? 27.990 27.178 -22.999 1.00 31.03 95 ASN C C 1
ATOM 2605 O O . ASN C 1 74 ? 28.264 28.252 -23.536 1.00 31.74 95 ASN C O 1
ATOM 2610 N N . HIS C 1 75 ? 27.341 27.104 -21.840 1.00 29.17 96 HIS C N 1
ATOM 2611 C CA . HIS C 1 75 ? 26.946 28.322 -21.140 1.00 28.84 96 HIS C CA 1
ATOM 2612 C C . HIS C 1 75 ? 28.119 28.907 -20.366 1.00 26.71 96 HIS C C 1
ATOM 2613 O O . HIS C 1 75 ? 29.055 28.197 -20.002 1.00 27.53 96 HIS C O 1
ATOM 2620 N N . THR C 1 76 ? 28.088 30.219 -20.161 1.00 27.20 97 THR C N 1
ATOM 2621 C CA . THR C 1 76 ? 29.157 30.901 -19.440 1.00 26.17 97 THR C CA 1
ATOM 2622 C C . THR C 1 76 ? 28.864 31.001 -17.950 1.00 25.77 97 THR C C 1
ATOM 2623 O O . THR C 1 76 ? 27.756 30.689 -17.503 1.00 25.95 97 THR C O 1
ATOM 2627 N N . VAL C 1 77 ? 29.868 31.434 -17.192 1.00 23.23 98 VAL C N 1
ATOM 2628 C CA . VAL C 1 77 ? 29.746 31.603 -15.749 1.00 23.70 98 VAL C CA 1
ATOM 2629 C C . VAL C 1 77 ? 28.774 32.743 -15.424 1.00 25.47 98 VAL C C 1
ATOM 2630 O O . VAL C 1 77 ? 28.074 32.684 -14.420 1.00 24.81 98 VAL C O 1
ATOM 2634 N N . GLN C 1 78 ? 28.732 33.769 -16.275 1.00 23.10 99 GLN C N 1
ATOM 2635 C CA . GLN C 1 78 ? 27.800 34.885 -16.078 1.00 25.10 99 GLN C CA 1
ATOM 2636 C C . GLN C 1 78 ? 26.366 34.350 -16.190 1.00 26.46 99 GLN C C 1
ATOM 2637 O O . GLN C 1 78 ? 25.489 34.734 -15.421 1.00 24.79 99 GLN C O 1
ATOM 2643 N N . THR C 1 79 ? 26.137 33.459 -17.153 1.00 24.75 100 THR C N 1
ATOM 2644 C CA . THR C 1 79 ? 24.818 32.875 -17.334 1.00 27.11 100 THR C CA 1
ATOM 2645 C C . THR C 1 79 ? 24.468 32.043 -16.101 1.00 27.07 100 THR C C 1
ATOM 2646 O O . THR C 1 79 ? 23.328 32.059 -15.643 1.00 26.20 100 THR C O 1
ATOM 2650 N N . LEU C 1 80 ? 25.457 31.332 -15.560 1.00 26.31 101 LEU C N 1
ATOM 2651 C CA . LEU C 1 80 ? 25.249 30.524 -14.359 1.00 27.59 101 LEU C CA 1
ATOM 2652 C C . LEU C 1 80 ? 24.893 31.448 -13.189 1.00 26.01 101 LEU C C 1
ATOM 2653 O O . LEU C 1 80 ? 24.036 31.131 -12.362 1.00 27.15 101 LEU C O 1
ATOM 2658 N N . PHE C 1 81 ? 25.560 32.596 -13.145 1.00 27.39 102 PHE C N 1
ATOM 2659 C CA . PHE C 1 81 ? 25.352 33.616 -12.115 1.00 27.23 102 PHE C CA 1
ATOM 2660 C C . PHE C 1 81 ? 23.909 34.134 -12.190 1.00 27.62 102 PHE C C 1
ATOM 2661 O O . PHE C 1 81 ? 23.257 34.329 -11.160 1.00 28.36 102 PHE C O 1
ATOM 2669 N N . ALA C 1 82 ? 23.402 34.307 -13.410 1.00 26.97 103 ALA C N 1
ATOM 2670 C CA . ALA C 1 82 ? 22.034 34.776 -13.628 1.00 27.40 103 ALA C CA 1
ATOM 2671 C C . ALA C 1 82 ? 21.031 33.719 -13.183 1.00 31.19 103 ALA C C 1
ATOM 2672 O O . ALA C 1 82 ? 19.965 34.050 -12.656 1.00 31.58 103 ALA C O 1
ATOM 2674 N N . LEU C 1 83 ? 21.345 32.450 -13.442 1.00 29.05 104 LEU C N 1
ATOM 2675 C CA . LEU C 1 83 ? 20.475 31.357 -13.026 1.00 30.31 104 LEU C CA 1
ATOM 2676 C C . LEU C 1 83 ? 20.376 31.365 -11.499 1.00 30.97 104 LEU C C 1
ATOM 2677 O O . LEU C 1 83 ? 19.275 31.307 -10.940 1.00 33.35 104 LEU C O 1
ATOM 2682 N N . PHE C 1 84 ? 21.527 31.469 -10.835 1.00 28.78 105 PHE C N 1
ATOM 2683 C CA . PHE C 1 84 ? 21.576 31.497 -9.377 1.00 28.58 105 PHE C CA 1
ATOM 2684 C C . PHE C 1 84 ? 20.739 32.664 -8.839 1.00 31.23 105 PHE C C 1
ATOM 2685 O O . PHE C 1 84 ? 20.044 32.517 -7.835 1.00 30.69 105 PHE C O 1
ATOM 2693 N N . LYS C 1 85 ? 20.784 33.802 -9.531 1.00 33.02 106 LYS C N 1
ATOM 2694 C CA . LYS C 1 85 ? 20.016 34.985 -9.138 1.00 34.82 106 LYS C CA 1
ATOM 2695 C C . LYS C 1 85 ? 18.520 34.701 -9.219 1.00 37.00 106 LYS C C 1
ATOM 2696 O O . LYS C 1 85 ? 17.767 34.995 -8.287 1.00 38.34 106 LYS C O 1
ATOM 2702 N N . LYS C 1 86 ? 18.104 34.120 -10.339 1.00 39.35 107 LYS C N 1
ATOM 2703 C CA . LYS C 1 86 ? 16.710 33.776 -10.583 1.00 42.39 107 LYS C CA 1
ATOM 2704 C C . LYS C 1 86 ? 16.169 32.837 -9.506 1.00 43.57 107 LYS C C 1
ATOM 2705 O O . LYS C 1 86 ? 14.992 32.912 -9.149 1.00 44.78 107 LYS C O 1
ATOM 2711 N N . LEU C 1 87 ? 17.033 31.962 -8.995 1.00 42.28 108 LEU C N 1
ATOM 2712 C CA . LEU C 1 87 ? 16.650 30.995 -7.968 1.00 42.51 108 LEU C CA 1
ATOM 2713 C C . LEU C 1 87 ? 16.992 31.455 -6.552 1.00 43.79 108 LEU C C 1
ATOM 2714 O O . LEU C 1 87 ? 16.862 30.692 -5.593 1.00 42.91 108 LEU C O 1
ATOM 2719 N N . LYS C 1 88 ? 17.433 32.704 -6.430 1.00 44.85 109 LYS C N 1
ATOM 2720 C CA . LYS C 1 88 ? 17.803 33.290 -5.147 1.00 46.26 109 LYS C CA 1
ATOM 2721 C C . LYS C 1 88 ? 18.868 32.508 -4.385 1.00 45.01 109 LYS C C 1
ATOM 2722 O O . LYS C 1 88 ? 18.832 32.425 -3.158 1.00 45.12 109 LYS C O 1
ATOM 2728 N N . LEU C 1 89 ? 19.821 31.939 -5.117 1.00 41.84 110 LEU C N 1
ATOM 2729 C CA . LEU C 1 89 ? 20.910 31.191 -4.500 1.00 38.14 110 LEU C CA 1
ATOM 2730 C C . LEU C 1 89 ? 22.071 32.169 -4.341 1.00 37.20 110 LEU C C 1
ATOM 2731 O O . LEU C 1 89 ? 23.065 32.109 -5.065 1.00 36.26 110 LEU C O 1
ATOM 2736 N N . HIS C 1 90 ? 21.913 33.082 -3.385 1.00 36.94 111 HIS C N 1
ATOM 2737 C CA . HIS C 1 90 ? 22.890 34.130 -3.111 1.00 35.30 111 HIS C CA 1
ATOM 2738 C C . HIS C 1 90 ? 24.295 33.644 -2.801 1.00 35.61 111 HIS C C 1
ATOM 2739 O O . HIS C 1 90 ? 25.270 34.227 -3.277 1.00 33.90 111 HIS C O 1
ATOM 2746 N N . ASN C 1 91 ? 24.411 32.582 -2.005 1.00 35.44 112 ASN C N 1
ATOM 2747 C CA . ASN C 1 91 ? 25.732 32.063 -1.662 1.00 34.27 112 ASN C CA 1
ATOM 2748 C C . ASN C 1 91 ? 26.422 31.417 -2.851 1.00 33.37 112 ASN C C 1
ATOM 2749 O O . ASN C 1 91 ? 27.649 31.455 -2.959 1.00 34.84 112 ASN C O 1
ATOM 2754 N N . ALA C 1 92 ? 25.628 30.839 -3.751 1.00 34.74 113 ALA C N 1
ATOM 2755 C CA . ALA C 1 92 ? 26.166 30.212 -4.955 1.00 33.56 113 ALA C CA 1
ATOM 2756 C C . ALA C 1 92 ? 26.766 31.325 -5.817 1.00 32.68 113 ALA C C 1
ATOM 2757 O O . ALA C 1 92 ? 27.827 31.156 -6.418 1.00 32.96 113 ALA C O 1
ATOM 2759 N N . MET C 1 93 ? 26.086 32.472 -5.847 1.00 32.85 114 MET C N 1
ATOM 2760 C CA . MET C 1 93 ? 26.550 33.639 -6.600 1.00 31.02 114 MET C CA 1
ATOM 2761 C C . MET C 1 93 ? 27.889 34.118 -6.051 1.00 31.10 114 MET C C 1
ATOM 2762 O O . MET C 1 93 ? 28.808 34.448 -6.804 1.00 29.77 114 MET C O 1
ATOM 2767 N N . ARG C 1 94 ? 28.008 34.118 -4.727 1.00 34.11 115 ARG C N 1
ATOM 2768 C CA . ARG C 1 94 ? 29.237 34.549 -4.082 1.00 34.57 115 ARG C CA 1
ATOM 2769 C C . ARG C 1 94 ? 30.408 33.607 -4.356 1.00 35.71 115 ARG C C 1
ATOM 2770 O O . ARG C 1 94 ? 31.538 34.056 -4.515 1.00 34.62 115 ARG C O 1
ATOM 2778 N N . LEU C 1 95 ? 30.130 32.310 -4.460 1.00 36.46 116 LEU C N 1
ATOM 2779 C CA . LEU C 1 95 ? 31.183 31.331 -4.726 1.00 37.28 116 LEU C CA 1
ATOM 2780 C C . LEU C 1 95 ? 31.829 31.504 -6.103 1.00 38.85 116 LEU C C 1
ATOM 2781 O O . LEU C 1 95 ? 32.998 31.160 -6.288 1.00 41.25 116 LEU C O 1
ATOM 2786 N N . ILE C 1 96 ? 31.084 32.065 -7.058 1.00 36.64 117 ILE C N 1
ATOM 2787 C CA . ILE C 1 96 ? 31.615 32.286 -8.405 1.00 35.23 117 ILE C CA 1
ATOM 2788 C C . ILE C 1 96 ? 31.834 33.781 -8.683 1.00 37.77 117 ILE C C 1
ATOM 2789 O O . ILE C 1 96 ? 32.183 34.178 -9.800 1.00 35.09 117 ILE C O 1
ATOM 2794 N N . LYS C 1 97 ? 31.639 34.586 -7.640 1.00 39.24 118 LYS C N 1
ATOM 2795 C CA . LYS C 1 97 ? 31.770 36.047 -7.668 1.00 42.43 118 LYS C CA 1
ATOM 2796 C C . LYS C 1 97 ? 32.967 36.58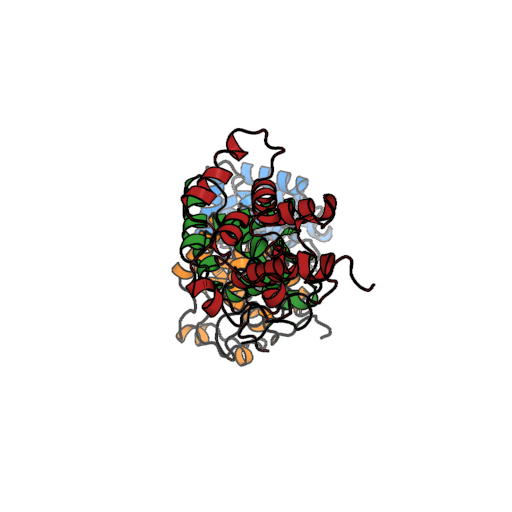4 -8.456 1.00 41.30 118 LYS C C 1
ATOM 2797 O O . LYS C 1 97 ? 32.816 37.467 -9.296 1.00 40.05 118 LYS C O 1
ATOM 2803 N N . ASP C 1 98 ? 34.146 36.026 -8.198 1.00 40.98 119 ASP C N 1
ATOM 2804 C CA . ASP C 1 98 ? 35.375 36.455 -8.863 1.00 40.84 119 ASP C CA 1
ATOM 2805 C C . ASP C 1 98 ? 35.433 36.145 -10.355 1.00 38.68 119 ASP C C 1
ATOM 2806 O O . ASP C 1 98 ? 36.319 36.631 -11.055 1.00 38.68 119 ASP C O 1
ATOM 2811 N N . TYR C 1 99 ? 34.498 35.339 -10.843 1.00 35.99 120 TYR C N 1
ATOM 2812 C CA . TYR C 1 99 ? 34.485 34.972 -12.253 1.00 34.26 120 TYR C CA 1
ATOM 2813 C C . TYR C 1 99 ? 33.497 35.746 -13.118 1.00 34.45 120 TYR C C 1
ATOM 2814 O O . TYR C 1 99 ? 33.317 35.436 -14.300 1.00 32.70 120 TYR C O 1
ATOM 2823 N N . VAL C 1 100 ? 32.841 36.733 -12.513 1.00 33.49 121 VAL C N 1
ATOM 2824 C CA . VAL C 1 100 ? 31.897 37.592 -13.222 1.00 33.74 121 VAL C CA 1
ATOM 2825 C C . VAL C 1 100 ? 32.309 39.030 -12.932 1.00 35.58 121 VAL C C 1
ATOM 2826 O O . VAL C 1 100 ? 33.057 39.288 -11.988 1.00 36.32 121 VAL C O 1
ATOM 2830 N N . SER C 1 101 ? 31.844 39.959 -13.757 1.00 36.36 122 SER C N 1
ATOM 2831 C CA . SER C 1 101 ? 32.168 41.374 -13.589 1.00 36.36 122 SER C CA 1
ATOM 2832 C C . SER C 1 101 ? 31.661 41.942 -12.265 1.00 36.45 122 SER C C 1
ATOM 2833 O O . SER C 1 101 ? 30.561 41.612 -11.812 1.00 33.33 122 SER C O 1
ATOM 2836 N N . GLU C 1 102 ? 32.463 42.811 -11.654 1.00 37.32 123 GLU C N 1
ATOM 2837 C CA . GLU C 1 102 ? 32.083 43.446 -10.393 1.00 40.27 123 GLU C CA 1
ATOM 2838 C C . GLU C 1 102 ? 30.802 44.262 -10.537 1.00 38.80 123 GLU C C 1
ATOM 2839 O O . GLU C 1 102 ? 30.120 44.532 -9.546 1.00 40.00 123 GLU C O 1
ATOM 2845 N N . ASP C 1 103 ? 30.472 44.636 -11.773 1.00 36.73 124 ASP C N 1
ATOM 2846 C CA . ASP C 1 103 ? 29.265 45.406 -12.054 1.00 36.42 124 ASP C CA 1
ATOM 2847 C C . ASP C 1 103 ? 28.019 44.585 -11.772 1.00 36.82 124 ASP C C 1
ATOM 2848 O O . ASP C 1 103 ? 26.935 45.139 -11.606 1.00 36.94 124 ASP C O 1
ATOM 2853 N N . LEU C 1 104 ? 28.176 43.263 -11.718 1.00 33.77 125 LEU C N 1
ATOM 2854 C CA . LEU C 1 104 ? 27.055 42.372 -11.462 1.00 32.29 125 LEU C CA 1
ATOM 2855 C C . LEU C 1 104 ? 26.925 41.987 -9.986 1.00 32.43 125 LEU C C 1
ATOM 2856 O O . LEU C 1 104 ? 25.913 41.413 -9.576 1.00 29.42 125 LEU C O 1
ATOM 2861 N N . HIS C 1 105 ? 27.933 42.319 -9.183 1.00 33.47 126 HIS C N 1
ATOM 2862 C CA . HIS C 1 105 ? 27.894 41.974 -7.764 1.00 35.61 126 HIS C CA 1
ATOM 2863 C C . HIS C 1 105 ? 26.743 42.635 -7.024 1.00 38.22 126 HIS C C 1
ATOM 2864 O O . HIS C 1 105 ? 26.316 42.151 -5.973 1.00 39.17 126 HIS C O 1
ATOM 2871 N N . LYS C 1 106 ? 26.210 43.709 -7.604 1.00 38.49 127 LYS C N 1
ATOM 2872 C CA . LYS C 1 106 ? 25.086 44.432 -7.013 1.00 40.92 127 LYS C CA 1
ATOM 2873 C C . LYS C 1 106 ? 23.826 43.570 -6.947 1.00 40.03 127 LYS C C 1
ATOM 2874 O O . LYS C 1 106 ? 22.882 43.900 -6.235 1.00 40.78 127 LYS C O 1
ATOM 2880 N N . TYR C 1 107 ? 23.807 42.476 -7.705 1.00 37.91 128 TYR C N 1
ATOM 2881 C CA . TYR C 1 107 ? 22.661 41.571 -7.712 1.00 38.08 128 TYR C CA 1
ATOM 2882 C C . TYR C 1 107 ? 22.787 40.491 -6.637 1.00 36.94 128 TYR C C 1
ATOM 2883 O O . TYR C 1 107 ? 21.874 39.690 -6.452 1.00 37.44 128 TYR C O 1
ATOM 2892 N N . ILE C 1 108 ? 23.932 40.453 -5.959 1.00 37.65 129 ILE C N 1
ATOM 2893 C CA . ILE C 1 108 ? 24.171 39.477 -4.897 1.00 40.41 129 ILE C CA 1
ATOM 2894 C C . ILE C 1 108 ? 23.400 39.871 -3.632 1.00 42.91 129 ILE C C 1
ATOM 2895 O O . ILE C 1 108 ? 22.675 39.006 -3.088 1.00 44.31 129 ILE C O 1
ATOM 2901 N N . LEU D 2 1 ? 40.638 30.702 -47.747 1.00 79.13 23 LEU D N 1
ATOM 2902 C CA . LEU D 2 1 ? 41.482 31.923 -47.591 1.00 79.22 23 LEU D CA 1
ATOM 2903 C C . LEU D 2 1 ? 41.321 32.543 -46.204 1.00 78.03 23 LEU D C 1
ATOM 2904 O O . LEU D 2 1 ? 42.310 32.798 -45.510 1.00 78.42 23 LEU D O 1
ATOM 2909 N N . SER D 2 2 ? 40.073 32.786 -45.809 1.00 75.42 24 SER D N 1
ATOM 2910 C CA . SER D 2 2 ? 39.772 33.379 -44.509 1.00 72.25 24 SER D CA 1
ATOM 2911 C C . SER D 2 2 ? 39.512 32.324 -43.434 1.00 68.86 24 SER D C 1
ATOM 2912 O O . SER D 2 2 ? 39.455 32.639 -42.245 1.00 68.34 24 SER D O 1
ATOM 2915 N N . SER D 2 3 ? 39.369 31.073 -43.859 1.00 64.60 25 SER D N 1
ATOM 2916 C CA . SER D 2 3 ? 39.119 29.971 -42.935 1.00 59.77 25 SER D CA 1
ATOM 2917 C C . SER D 2 3 ? 39.933 28.739 -43.299 1.00 56.91 25 SER D C 1
ATOM 2918 O O . SER D 2 3 ? 40.359 28.576 -44.445 1.00 56.29 25 SER D O 1
ATOM 2921 N N . LYS D 2 4 ? 40.145 27.875 -42.311 1.00 53.63 26 LYS D N 1
ATOM 2922 C CA . LYS D 2 4 ? 40.904 26.646 -42.508 1.00 50.90 26 LYS D CA 1
ATOM 2923 C C . LYS D 2 4 ? 40.180 25.703 -43.468 1.00 47.24 26 LYS D C 1
ATOM 2924 O O . LYS D 2 4 ? 40.797 25.108 -44.349 1.00 46.35 26 LYS D O 1
ATOM 2930 N N . TYR D 2 5 ? 38.865 25.594 -43.310 1.00 44.83 27 TYR D N 1
ATOM 2931 C CA . TYR D 2 5 ? 38.060 24.720 -44.157 1.00 42.51 27 TYR D CA 1
ATOM 2932 C C . TYR D 2 5 ? 36.795 25.439 -44.613 1.00 41.65 27 TYR D C 1
ATOM 2933 O O . TYR D 2 5 ? 36.482 26.527 -44.136 1.00 41.81 27 TYR D O 1
ATOM 2942 N N . SER D 2 6 ? 36.086 24.832 -45.557 1.00 41.67 28 SER D N 1
ATOM 2943 C CA . SER D 2 6 ? 34.827 25.387 -46.047 1.00 44.95 28 SER D CA 1
ATOM 2944 C C . SER D 2 6 ? 33.723 24.394 -45.684 1.00 44.93 28 SER D C 1
ATOM 2945 O O . SER D 2 6 ? 34.002 23.259 -45.293 1.00 43.93 28 SER D O 1
ATOM 2948 N N . ARG D 2 7 ? 32.473 24.818 -45.819 1.00 44.94 29 ARG D N 1
ATOM 2949 C CA . ARG D 2 7 ? 31.349 23.948 -45.505 1.00 45.73 29 ARG D CA 1
ATOM 2950 C C . ARG D 2 7 ? 31.312 22.723 -46.420 1.00 44.97 29 ARG D C 1
ATOM 2951 O O . ARG D 2 7 ? 30.771 21.680 -46.048 1.00 44.98 29 ARG D O 1
ATOM 2959 N N . ASN D 2 8 ? 31.950 22.827 -47.584 1.00 43.06 30 ASN D N 1
ATOM 2960 C CA . ASN D 2 8 ? 31.976 21.724 -48.544 1.00 41.15 30 ASN D CA 1
ATOM 2961 C C . ASN D 2 8 ? 33.149 20.763 -48.351 1.00 38.32 30 ASN D C 1
ATOM 2962 O O . ASN D 2 8 ? 33.249 19.746 -49.043 1.00 38.66 30 ASN D O 1
ATOM 2967 N N . THR D 2 9 ? 34.034 21.092 -47.415 1.00 35.85 31 THR D N 1
ATOM 2968 C CA . THR D 2 9 ? 35.193 20.259 -47.106 1.00 37.00 31 THR D CA 1
ATOM 2969 C C . THR D 2 9 ? 34.726 18.965 -46.438 1.00 37.24 31 THR D C 1
ATOM 2970 O O . THR D 2 9 ? 33.912 19.000 -45.512 1.00 36.18 31 THR D O 1
ATOM 2974 N N . GLU D 2 10 ? 35.243 17.834 -46.906 1.00 36.33 32 GLU D N 1
ATOM 2975 C CA . GLU D 2 10 ? 34.889 16.540 -46.337 1.00 37.48 32 GLU D CA 1
ATOM 2976 C C . GLU D 2 10 ? 35.599 16.356 -45.005 1.00 39.67 32 GLU D C 1
ATOM 2977 O O . GLU D 2 10 ? 36.784 16.694 -44.873 1.00 39.21 32 GLU D O 1
ATOM 2983 N N . LEU D 2 11 ? 34.877 15.813 -44.024 1.00 35.24 33 LEU D N 1
ATOM 2984 C CA . LEU D 2 11 ? 35.436 15.585 -42.696 1.00 36.07 33 LEU D CA 1
ATOM 2985 C C . LEU D 2 11 ? 36.706 14.754 -42.749 1.00 33.65 33 LEU D C 1
ATOM 2986 O O . LEU D 2 11 ? 37.621 14.965 -41.957 1.00 33.16 33 LEU D O 1
ATOM 2991 N N . ARG D 2 12 ? 36.753 13.819 -43.693 1.00 35.08 34 ARG D N 1
ATOM 2992 C CA . ARG D 2 12 ? 37.914 12.949 -43.866 1.00 37.56 34 ARG D CA 1
ATOM 2993 C C . ARG D 2 12 ? 39.164 13.747 -44.250 1.00 38.54 34 ARG D C 1
ATOM 2994 O O . ARG D 2 12 ? 40.284 13.294 -44.025 1.00 39.38 34 ARG D O 1
ATOM 3002 N N . ARG D 2 13 ? 38.962 14.934 -44.815 1.00 38.85 35 ARG D N 1
ATOM 3003 C CA . ARG D 2 13 ? 40.070 15.788 -45.231 1.00 42.78 35 ARG D CA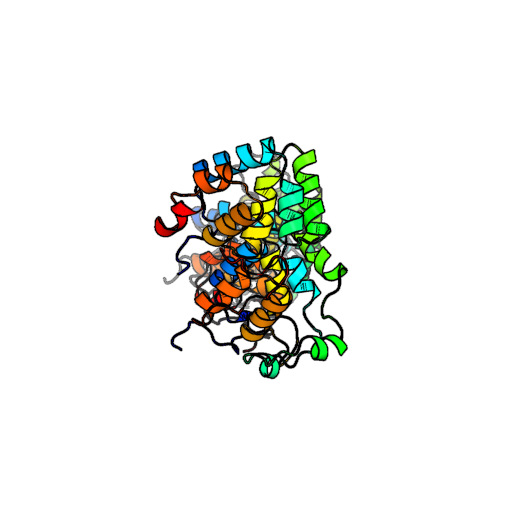 1
ATOM 3004 C C . ARG D 2 13 ? 40.507 16.809 -44.181 1.00 40.90 35 ARG D C 1
ATOM 3005 O O . ARG D 2 13 ? 41.444 17.576 -44.407 1.00 40.72 35 ARG D O 1
ATOM 3013 N N . VAL D 2 14 ? 39.794 16.856 -43.060 1.00 37.55 36 VAL D N 1
ATOM 3014 C CA . VAL D 2 14 ? 40.149 17.766 -41.978 1.00 35.79 36 VAL D CA 1
ATOM 3015 C C . VAL D 2 14 ? 41.403 17.191 -41.319 1.00 37.08 36 VAL D C 1
ATOM 3016 O O . VAL D 2 14 ? 41.550 15.968 -41.225 1.00 34.98 36 VAL D O 1
ATOM 3020 N N . GLU D 2 15 ? 42.314 18.066 -40.895 1.00 38.50 37 GLU D N 1
ATOM 3021 C CA . GLU D 2 15 ? 43.557 17.639 -40.246 1.00 42.25 37 GLU D CA 1
ATOM 3022 C C . GLU D 2 15 ? 43.276 16.814 -38.998 1.00 41.60 37 GLU D C 1
ATOM 3023 O O . GLU D 2 15 ? 42.315 17.082 -38.279 1.00 41.13 37 GLU D O 1
ATOM 3029 N N . ASP D 2 16 ? 44.125 15.818 -38.748 1.00 42.34 38 ASP D N 1
ATOM 3030 C CA . ASP D 2 16 ? 43.984 14.939 -37.589 1.00 44.04 38 ASP D CA 1
ATOM 3031 C C . ASP D 2 16 ? 43.852 15.695 -36.276 1.00 44.27 38 ASP D C 1
ATOM 3032 O O . ASP D 2 16 ? 43.038 15.335 -35.429 1.00 44.41 38 ASP D O 1
ATOM 3037 N N . ASN D 2 17 ? 44.675 16.725 -36.106 1.00 44.01 39 ASN D N 1
ATOM 3038 C CA . ASN D 2 17 ? 44.662 17.531 -34.891 1.00 45.26 39 ASN D CA 1
ATOM 3039 C C . ASN D 2 17 ? 43.319 18.218 -34.659 1.00 41.82 39 ASN D C 1
ATOM 3040 O O . ASN D 2 17 ? 42.854 18.326 -33.524 1.00 40.61 39 ASN D O 1
ATOM 3045 N N . ASP D 2 18 ? 42.714 18.701 -35.736 1.00 38.97 40 ASP D N 1
ATOM 3046 C CA . ASP D 2 18 ? 41.435 19.381 -35.634 1.00 37.16 40 ASP D CA 1
ATOM 3047 C C . ASP D 2 18 ? 40.293 18.422 -35.314 1.00 33.98 40 ASP D C 1
ATOM 3048 O O . ASP D 2 18 ? 39.426 18.752 -34.515 1.00 31.97 40 ASP D O 1
ATOM 3053 N N . ILE D 2 19 ? 40.321 17.229 -35.906 1.00 34.48 41 ILE D N 1
ATOM 3054 C CA . ILE D 2 19 ? 39.291 16.221 -35.653 1.00 35.72 41 ILE D CA 1
ATOM 3055 C C . ILE D 2 19 ? 39.373 15.743 -34.209 1.00 36.92 41 ILE D C 1
ATOM 3056 O O . ILE D 2 19 ? 38.345 15.538 -33.556 1.00 36.51 41 ILE D O 1
ATOM 3061 N N . TYR D 2 20 ? 40.593 15.583 -33.703 1.00 39.03 42 TYR D N 1
ATOM 3062 C CA . TYR D 2 20 ? 40.759 15.115 -32.332 1.00 39.96 42 TYR D CA 1
ATOM 3063 C C . TYR D 2 20 ? 40.266 16.142 -31.324 1.00 37.90 42 TYR D C 1
ATOM 3064 O O . TYR D 2 20 ? 39.670 15.780 -30.309 1.00 38.07 42 TYR D O 1
ATOM 3073 N N . ARG D 2 21 ? 40.526 17.418 -31.598 1.00 35.65 43 ARG D N 1
ATOM 3074 C CA . ARG D 2 21 ? 40.069 18.487 -30.712 1.00 35.66 43 ARG D CA 1
ATOM 3075 C C . ARG D 2 21 ? 38.535 18.487 -30.672 1.00 33.21 43 ARG D C 1
ATOM 3076 O O . ARG D 2 21 ? 37.934 18.618 -29.604 1.00 30.04 43 ARG D O 1
ATOM 3084 N N . LEU D 2 22 ? 37.915 18.261 -31.830 1.00 33.22 44 LEU D N 1
ATOM 3085 C CA . LEU D 2 22 ? 36.457 18.185 -31.930 1.00 31.76 44 LEU D CA 1
ATOM 3086 C C . LEU D 2 22 ? 35.970 16.997 -31.100 1.00 33.04 44 LEU D C 1
ATOM 3087 O O . LEU D 2 22 ? 35.018 17.115 -30.318 1.00 31.85 44 LEU D O 1
ATOM 3092 N N . ALA D 2 23 ? 36.634 15.857 -31.284 1.00 32.46 45 ALA D N 1
ATOM 3093 C CA . ALA D 2 23 ? 36.294 14.626 -30.574 1.00 32.77 45 ALA D CA 1
ATOM 3094 C C . ALA D 2 23 ? 36.315 14.809 -29.065 1.00 34.39 45 ALA D C 1
ATOM 3095 O O . ALA D 2 23 ? 35.456 14.275 -28.366 1.00 35.54 45 ALA D O 1
ATOM 3097 N N . LYS D 2 24 ? 37.290 15.567 -28.568 1.00 34.87 46 LYS D N 1
ATOM 3098 C CA . LYS D 2 24 ? 37.402 15.817 -27.136 1.00 35.89 46 LYS D CA 1
ATOM 3099 C C . LYS D 2 24 ? 36.154 16.530 -26.617 1.00 35.48 46 LYS D C 1
ATOM 3100 O O . LYS D 2 24 ? 35.642 16.201 -25.549 1.00 35.68 46 LYS D O 1
ATOM 3106 N N . ILE D 2 25 ? 35.661 17.493 -27.388 1.00 35.06 47 ILE D N 1
ATOM 3107 C CA . ILE D 2 25 ? 34.464 18.244 -27.013 1.00 36.58 47 ILE D CA 1
ATOM 3108 C C . ILE D 2 25 ? 33.231 17.352 -27.071 1.00 36.42 47 ILE D C 1
ATOM 3109 O O . ILE D 2 25 ? 32.386 17.398 -26.179 1.00 37.74 47 ILE D O 1
ATOM 3114 N N . LEU D 2 26 ? 33.151 16.515 -28.103 1.00 37.09 48 LEU D N 1
ATOM 3115 C CA . LEU D 2 26 ? 32.022 15.604 -28.263 1.00 34.65 48 LEU D CA 1
ATOM 3116 C C . LEU D 2 26 ? 32.018 14.482 -27.230 1.00 35.41 48 LEU D C 1
ATOM 3117 O O . LEU D 2 26 ? 30.984 13.846 -27.001 1.00 33.36 48 LEU D O 1
ATOM 3122 N N . ASP D 2 27 ? 33.174 14.221 -26.623 1.00 36.39 49 ASP D N 1
ATOM 3123 C CA . ASP D 2 27 ? 33.268 13.184 -25.598 1.00 37.65 49 ASP D CA 1
ATOM 3124 C C . ASP D 2 27 ? 32.592 13.620 -24.304 1.00 37.39 49 ASP D C 1
ATOM 3125 O O . ASP D 2 27 ? 32.151 12.779 -23.525 1.00 40.28 49 ASP D O 1
ATOM 3130 N N . GLU D 2 28 ? 32.513 14.932 -24.085 1.00 37.52 50 GLU D N 1
ATOM 3131 C CA . GLU D 2 28 ? 31.882 15.491 -22.889 1.00 41.52 50 GLU D CA 1
ATOM 3132 C C . GLU D 2 28 ? 30.377 15.242 -22.926 1.00 40.77 50 GLU D C 1
ATOM 3133 O O . GLU D 2 28 ? 29.716 15.557 -23.919 1.00 39.95 50 GLU D O 1
ATOM 3139 N N . ASN D 2 29 ? 29.855 14.664 -21.846 1.00 39.99 51 ASN D N 1
ATOM 3140 C CA . ASN D 2 29 ? 28.431 14.342 -21.721 1.00 40.93 51 ASN D CA 1
ATOM 3141 C C . ASN D 2 29 ? 28.035 13.295 -22.774 1.00 40.30 51 ASN D C 1
ATOM 3142 O O . ASN D 2 29 ? 26.854 13.113 -23.065 1.00 39.34 51 ASN D O 1
ATOM 3147 N N . SER D 2 30 ? 29.038 12.605 -23.327 1.00 39.63 52 SER D N 1
ATOM 3148 C CA . SER D 2 30 ? 28.831 11.569 -24.347 1.00 36.21 52 SER D CA 1
ATOM 3149 C C . SER D 2 30 ? 27.994 12.084 -25.523 1.00 32.44 52 SER D C 1
ATOM 3150 O O . SER D 2 30 ? 27.194 11.350 -26.099 1.00 33.84 52 SER D O 1
ATOM 3153 N N . CYS D 2 31 ? 28.200 13.348 -25.875 1.00 31.82 53 CYS D N 1
ATOM 3154 C CA . CYS D 2 31 ? 27.468 13.996 -26.959 1.00 30.69 53 CYS D CA 1
ATOM 3155 C C . CYS D 2 31 ? 27.565 13.325 -28.329 1.00 29.18 53 CYS D C 1
ATOM 3156 O O . CYS D 2 31 ? 26.704 13.537 -29.179 1.00 26.67 53 CYS D O 1
ATOM 3159 N N . TRP D 2 32 ? 28.598 12.515 -28.541 1.00 25.66 54 TRP D N 1
ATOM 3160 C CA . TRP D 2 32 ? 28.762 11.812 -29.811 1.00 25.46 54 TRP D CA 1
ATOM 3161 C C . TRP D 2 32 ? 27.573 10.889 -30.075 1.00 24.52 54 TRP D C 1
ATOM 3162 O O . TRP D 2 32 ? 27.224 10.639 -31.229 1.00 23.95 54 TRP D O 1
ATOM 3173 N N . ARG D 2 33 ? 26.965 10.373 -29.004 1.00 22.39 55 ARG D N 1
ATOM 3174 C CA . ARG D 2 33 ? 25.811 9.483 -29.133 1.00 25.32 55 ARG D CA 1
ATOM 3175 C C . ARG D 2 33 ? 24.638 10.217 -29.768 1.00 23.91 55 ARG D C 1
ATOM 3176 O O . ARG D 2 33 ? 23.915 9.657 -30.586 1.00 24.43 55 ARG D O 1
ATOM 3184 N N . LYS D 2 34 ? 24.458 11.469 -29.373 1.00 24.80 56 LYS D N 1
ATOM 3185 C CA . LYS D 2 34 ? 23.372 12.293 -29.890 1.00 26.49 56 LYS D CA 1
ATOM 3186 C C . LYS D 2 34 ? 23.627 12.668 -31.344 1.00 25.69 56 LYS D C 1
ATOM 3187 O O . LYS D 2 34 ? 22.719 12.597 -32.171 1.00 24.84 56 LYS D O 1
ATOM 3193 N N . LEU D 2 35 ? 24.869 13.038 -31.676 1.00 24.84 57 LEU D N 1
ATOM 3194 C CA . LEU D 2 35 ? 25.182 13.389 -33.057 1.00 23.78 57 LEU D CA 1
ATOM 3195 C C . LEU D 2 35 ? 24.984 12.166 -33.956 1.00 23.28 57 LEU D C 1
ATOM 3196 O O . LEU D 2 35 ? 24.338 12.243 -35.010 1.00 24.32 57 LEU D O 1
ATOM 3201 N N . MET D 2 36 ? 25.496 11.025 -33.508 1.00 21.99 58 MET D N 1
ATOM 3202 C CA . MET D 2 36 ? 25.373 9.784 -34.277 1.00 21.88 58 MET D CA 1
ATOM 3203 C C . MET D 2 36 ? 23.908 9.409 -34.539 1.00 22.29 58 MET D C 1
ATOM 3204 O O . MET D 2 36 ? 23.560 8.978 -35.635 1.00 22.46 58 MET D O 1
ATOM 3209 N N . SER D 2 37 ? 23.050 9.593 -33.537 1.00 24.36 59 SER D N 1
ATOM 3210 C CA . SER D 2 37 ? 21.627 9.251 -33.671 1.00 24.64 59 SER D CA 1
ATOM 3211 C C . SER D 2 37 ? 20.802 10.252 -34.481 1.00 23.42 59 SER D C 1
ATOM 3212 O O . SER D 2 37 ? 19.659 9.966 -34.839 1.00 25.76 59 SER D O 1
ATOM 3215 N N . ILE D 2 38 ? 21.377 11.412 -34.774 1.00 24.64 60 ILE D N 1
ATOM 3216 C CA . ILE D 2 38 ? 20.663 12.460 -35.501 1.00 25.87 60 ILE D CA 1
ATOM 3217 C C . ILE D 2 38 ? 21.000 12.571 -36.997 1.00 25.14 60 ILE D C 1
ATOM 3218 O O . ILE D 2 38 ? 20.318 13.276 -37.738 1.00 24.12 60 ILE D O 1
ATOM 3223 N N . ILE D 2 39 ? 22.029 11.855 -37.442 1.00 24.98 61 ILE D N 1
ATOM 3224 C CA . ILE D 2 39 ? 22.441 11.888 -38.847 1.00 24.97 61 ILE D CA 1
ATOM 3225 C C . ILE D 2 39 ? 21.360 11.283 -39.760 1.00 24.87 61 ILE D C 1
ATOM 3226 O O . ILE D 2 39 ? 21.003 10.108 -39.630 1.00 22.60 61 ILE D O 1
ATOM 3231 N N . PRO D 2 40 ? 20.786 12.106 -40.651 1.00 24.56 62 PRO D N 1
ATOM 3232 C CA . PRO D 2 40 ? 19.748 11.634 -41.573 1.00 25.84 62 PRO D CA 1
ATOM 3233 C C . PRO D 2 40 ? 20.323 10.622 -42.549 1.00 24.42 62 PRO D C 1
ATOM 3234 O O . PRO D 2 40 ? 21.510 10.663 -42.885 1.00 25.33 62 PRO D O 1
ATOM 3238 N N . LYS D 2 41 ? 19.481 9.691 -42.972 1.00 25.61 63 LYS D N 1
ATOM 3239 C CA . LYS D 2 41 ? 19.879 8.655 -43.907 1.00 31.12 63 LYS D CA 1
ATOM 3240 C C . LYS D 2 41 ? 19.835 9.189 -45.335 1.00 31.39 63 LYS D C 1
ATOM 3241 O O . LYS D 2 41 ? 18.971 9.993 -45.674 1.00 31.55 63 LYS D O 1
ATOM 3247 N N . GLY D 2 42 ? 20.798 8.762 -46.146 1.00 32.12 64 GLY D N 1
ATOM 3248 C CA . GLY D 2 42 ? 20.849 9.151 -47.547 1.00 34.67 64 GLY D CA 1
ATOM 3249 C C . GLY D 2 42 ? 20.725 10.611 -47.940 1.00 35.65 64 GLY D C 1
ATOM 3250 O O . GLY D 2 42 ? 19.881 10.961 -48.764 1.00 35.72 64 GLY D O 1
ATOM 3251 N N . MET D 2 43 ? 21.561 11.464 -47.360 1.00 35.77 65 MET D N 1
ATOM 3252 C CA . MET D 2 43 ? 21.545 12.882 -47.700 1.00 35.94 65 MET D CA 1
ATOM 3253 C C . MET D 2 43 ? 22.403 13.120 -48.939 1.00 36.58 65 MET D C 1
ATOM 3254 O O . MET D 2 43 ? 23.303 12.332 -49.251 1.00 34.45 65 MET D O 1
ATOM 3259 N N . ASP D 2 44 ? 22.100 14.209 -49.639 1.00 37.76 66 ASP D N 1
ATOM 3260 C CA . ASP D 2 44 ? 22.887 14.639 -50.787 1.00 38.51 66 ASP D CA 1
ATOM 3261 C C . ASP D 2 44 ? 23.791 15.625 -50.049 1.00 36.55 66 ASP D C 1
ATOM 3262 O O . ASP D 2 44 ? 23.494 16.815 -49.949 1.00 36.78 66 ASP D O 1
ATOM 3267 N N . VAL D 2 45 ? 24.855 15.090 -49.468 1.00 37.98 67 VAL D N 1
ATOM 3268 C CA . VAL D 2 45 ? 25.790 15.866 -48.666 1.00 37.81 67 VAL D CA 1
ATOM 3269 C C . VAL D 2 45 ? 26.191 17.241 -49.195 1.00 38.03 67 VAL D C 1
ATOM 3270 O O . VAL D 2 45 ? 26.010 18.238 -48.499 1.00 35.55 67 VAL D O 1
ATOM 3274 N N . GLN D 2 46 ? 26.709 17.304 -50.420 1.00 40.32 68 GLN D N 1
ATOM 3275 C CA . GLN D 2 46 ? 27.125 18.585 -50.987 1.00 41.51 68 GLN D CA 1
ATOM 3276 C C . GLN D 2 46 ? 25.985 19.599 -51.056 1.00 40.04 68 GLN D C 1
ATOM 3277 O O . GLN D 2 46 ? 26.160 20.752 -50.675 1.00 42.00 68 GLN D O 1
ATOM 3283 N N . ALA D 2 47 ? 24.802 19.149 -51.465 1.00 40.75 69 ALA D N 1
ATOM 3284 C CA . ALA D 2 47 ? 23.636 20.030 -51.559 1.00 42.06 69 ALA D CA 1
ATOM 3285 C C . ALA D 2 47 ? 23.122 20.473 -50.188 1.00 43.00 69 ALA D C 1
ATOM 3286 O O . ALA D 2 47 ? 22.383 21.454 -50.088 1.00 44.19 69 ALA D O 1
ATOM 3288 N N . CYS D 2 48 ? 23.507 19.738 -49.143 1.00 41.07 70 CYS D N 1
ATOM 3289 C CA . CYS D 2 48 ? 23.099 20.039 -47.770 1.00 38.50 70 CYS D CA 1
ATOM 3290 C C . CYS D 2 48 ? 24.171 20.808 -47.002 1.00 37.44 70 CYS D C 1
ATOM 3291 O O . CYS D 2 48 ? 23.907 21.309 -45.912 1.00 36.82 70 CYS D O 1
ATOM 3294 N N . SER D 2 49 ? 25.371 20.904 -47.571 1.00 37.84 71 SER D N 1
ATOM 3295 C CA . SER D 2 49 ? 26.489 21.583 -46.913 1.00 37.49 71 SER D CA 1
ATOM 3296 C C . SER D 2 49 ? 26.354 23.080 -46.652 1.00 38.50 71 SER D C 1
ATOM 3297 O O . SER D 2 49 ? 26.829 23.580 -45.630 1.00 36.22 71 SER D O 1
ATOM 3300 N N . GLY D 2 50 ? 25.706 23.793 -47.569 1.00 41.23 72 GLY D N 1
ATOM 3301 C CA . GLY D 2 50 ? 25.536 25.230 -47.417 1.00 40.46 72 GLY D CA 1
ATOM 3302 C C . GLY D 2 50 ? 24.710 25.654 -46.217 1.00 43.45 72 GLY D C 1
ATOM 3303 O O . GLY D 2 50 ? 23.981 24.848 -45.631 1.00 43.06 72 GLY D O 1
ATOM 3304 N N . ALA D 2 51 ? 24.805 26.934 -45.863 1.00 43.19 73 ALA D N 1
ATOM 3305 C CA . ALA D 2 51 ? 24.072 27.477 -44.722 1.00 43.34 73 ALA D CA 1
ATOM 3306 C C . ALA D 2 51 ? 22.564 27.358 -44.928 1.00 42.60 73 ALA D C 1
ATOM 3307 O O . ALA D 2 51 ? 22.030 27.802 -45.945 1.00 43.52 73 ALA D O 1
ATOM 3309 N N . GLY D 2 52 ? 21.897 26.705 -43.979 1.00 40.66 74 GLY D N 1
ATOM 3310 C CA . GLY D 2 52 ? 20.462 26.508 -44.064 1.00 37.78 74 GLY D CA 1
ATOM 3311 C C . GLY D 2 52 ? 20.049 25.470 -45.096 1.00 38.11 74 GLY D C 1
ATOM 3312 O O . GLY D 2 52 ? 18.865 25.135 -45.194 1.00 38.65 74 GLY D O 1
ATOM 3313 N N . CYS D 2 53 ? 21.019 24.940 -45.842 1.00 34.64 75 CYS D N 1
ATOM 3314 C CA . CYS D 2 53 ? 20.746 23.947 -46.883 1.00 36.93 75 CYS D CA 1
ATOM 3315 C C . CYS D 2 53 ? 20.327 22.553 -46.404 1.00 37.61 75 CYS D C 1
ATOM 3316 O O . CYS D 2 53 ? 19.786 21.770 -47.190 1.00 36.15 75 CYS D O 1
ATOM 3319 N N . LEU D 2 54 ? 20.606 22.223 -45.143 1.00 34.93 76 LEU D N 1
ATOM 3320 C CA . LEU D 2 54 ? 20.202 20.921 -44.615 1.00 36.20 76 LEU D CA 1
ATOM 3321 C C . LEU D 2 54 ? 18.820 21.087 -43.994 1.00 37.49 76 LEU D C 1
ATOM 3322 O O . LEU D 2 54 ? 18.682 21.577 -42.865 1.00 37.98 76 LEU D O 1
ATOM 3327 N N . ASN D 2 55 ? 17.794 20.748 -44.770 1.00 37.45 77 ASN D N 1
ATOM 3328 C CA . ASN D 2 55 ? 16.418 20.829 -44.298 1.00 37.73 77 ASN D CA 1
ATOM 3329 C C . ASN D 2 55 ? 16.214 19.544 -43.497 1.00 34.40 77 ASN D C 1
ATOM 3330 O O . ASN D 2 55 ? 15.860 18.504 -44.051 1.00 32.14 77 ASN D O 1
ATOM 3335 N N . PHE D 2 56 ? 16.455 19.630 -42.191 1.00 33.98 78 PHE D N 1
ATOM 3336 C CA . PHE D 2 56 ? 16.364 18.469 -41.309 1.00 33.17 78 PHE D CA 1
ATOM 3337 C C . PHE D 2 56 ? 15.067 17.662 -41.395 1.00 30.10 78 PHE D C 1
ATOM 3338 O O . PHE D 2 56 ? 15.114 16.467 -41.658 1.00 30.93 78 PHE D O 1
ATOM 3346 N N . PRO D 2 57 ? 13.899 18.304 -41.202 1.00 31.33 79 PRO D N 1
ATOM 3347 C CA . PRO D 2 57 ? 12.649 17.533 -41.286 1.00 32.62 79 PRO D CA 1
ATOM 3348 C C . PRO D 2 57 ? 12.483 16.820 -42.632 1.00 31.37 79 PRO D C 1
ATOM 3349 O O . PRO D 2 57 ? 11.994 15.691 -42.691 1.00 29.28 79 PRO D O 1
ATOM 3353 N N . ALA D 2 58 ? 12.925 17.467 -43.708 1.00 32.22 80 ALA D N 1
ATOM 3354 C CA . ALA D 2 58 ? 12.821 16.869 -45.037 1.00 31.68 80 ALA D CA 1
ATOM 3355 C C . ALA D 2 58 ? 13.779 15.690 -45.189 1.00 32.06 80 ALA D C 1
ATOM 3356 O O . ALA D 2 58 ? 13.427 14.659 -45.770 1.00 33.11 80 ALA D O 1
ATOM 3358 N N . GLU D 2 59 ? 15.003 15.853 -44.694 1.00 29.24 81 GLU D N 1
ATOM 3359 C CA . GLU D 2 59 ? 15.993 14.788 -44.798 1.00 29.78 81 GLU D CA 1
ATOM 3360 C C . GLU D 2 59 ? 15.610 13.550 -43.987 1.00 27.11 81 GLU D C 1
ATOM 3361 O O . GLU D 2 59 ? 15.714 12.432 -44.482 1.00 28.08 81 GLU D O 1
ATOM 3367 N N . ILE D 2 60 ? 15.121 13.742 -42.765 1.00 28.49 82 ILE D N 1
ATOM 3368 C CA . ILE D 2 60 ? 14.765 12.590 -41.935 1.00 28.17 82 ILE D CA 1
ATOM 3369 C C . ILE D 2 60 ? 13.535 11.799 -42.387 1.00 30.10 82 ILE D C 1
ATOM 3370 O O . ILE D 2 60 ? 13.197 10.772 -41.794 1.00 27.99 82 ILE D O 1
ATOM 3375 N N . LYS D 2 61 ? 12.883 12.264 -43.454 1.00 29.31 83 LYS D N 1
ATOM 3376 C CA . LYS D 2 61 ? 11.747 11.538 -44.023 1.00 30.18 83 LYS D CA 1
ATOM 3377 C C . LYS D 2 61 ? 12.309 10.206 -44.537 1.00 29.38 83 LYS D C 1
ATOM 3378 O O . LYS D 2 61 ? 11.584 9.222 -44.667 1.00 29.96 83 LYS D O 1
ATOM 3384 N N . LYS D 2 62 ? 13.611 10.193 -44.832 1.00 30.08 84 LYS D N 1
ATOM 3385 C CA . LYS D 2 62 ? 14.303 8.991 -45.312 1.00 31.45 84 LYS D CA 1
ATOM 3386 C C . LYS D 2 62 ? 14.821 8.126 -44.154 1.00 31.11 84 LYS D C 1
ATOM 3387 O O . LYS D 2 62 ? 15.407 7.063 -44.372 1.00 31.18 84 LYS D O 1
ATOM 3393 N N . GLY D 2 63 ? 14.589 8.574 -42.925 1.00 30.28 85 GLY D N 1
ATOM 3394 C CA . GLY D 2 63 ? 15.054 7.817 -41.778 1.00 30.24 85 GLY D CA 1
ATOM 3395 C C . GLY D 2 63 ? 16.389 8.344 -41.291 1.00 29.40 85 GLY D C 1
ATOM 3396 O O . GLY D 2 63 ? 16.827 9.413 -41.716 1.00 29.54 85 GLY D O 1
ATOM 3397 N N . PHE D 2 64 ? 17.020 7.603 -40.384 1.00 29.59 86 PHE D N 1
ATOM 3398 C CA . PHE D 2 64 ? 18.312 7.977 -39.811 1.00 26.26 86 PHE D CA 1
ATOM 3399 C C . PHE D 2 64 ? 19.344 6.927 -40.195 1.00 27.31 86 PHE D C 1
ATOM 3400 O O . PHE D 2 64 ? 19.040 5.737 -40.230 1.00 26.95 86 PHE D O 1
ATOM 3408 N N . LYS D 2 65 ? 20.569 7.367 -40.462 1.00 26.58 87 LYS D N 1
ATOM 3409 C CA . LYS D 2 65 ? 21.638 6.464 -40.877 1.00 25.67 87 LYS D CA 1
ATOM 3410 C C . LYS D 2 65 ? 22.000 5.397 -39.849 1.00 26.71 87 LYS D C 1
ATOM 3411 O O . LYS D 2 65 ? 22.209 4.240 -40.197 1.00 26.56 87 LYS D O 1
ATOM 3417 N N . TYR D 2 66 ? 22.083 5.797 -38.587 1.00 25.61 88 TYR D N 1
ATOM 3418 C CA . TYR D 2 66 ? 22.451 4.876 -37.525 1.00 25.84 88 TYR D CA 1
ATOM 3419 C C . TYR D 2 66 ? 21.310 4.548 -36.572 1.00 27.09 88 TYR D C 1
ATOM 3420 O O . TYR D 2 66 ? 20.497 5.406 -36.231 1.00 28.28 88 TYR D O 1
ATOM 3429 N N . THR D 2 67 ? 21.287 3.303 -36.112 1.00 28.41 89 THR D N 1
ATOM 3430 C CA . THR D 2 67 ? 20.274 2.854 -35.170 1.00 28.70 89 THR D CA 1
ATOM 3431 C C . THR D 2 67 ? 20.916 2.685 -33.788 1.00 32.02 89 THR D C 1
ATOM 3432 O O . THR D 2 67 ? 22.126 2.918 -33.618 1.00 28.59 89 THR D O 1
ATOM 3436 N N . ALA D 2 68 ? 20.107 2.285 -32.806 1.00 27.70 90 ALA D N 1
ATOM 3437 C CA . ALA D 2 68 ? 20.572 2.094 -31.430 1.00 28.14 90 ALA D CA 1
ATOM 3438 C C . ALA D 2 68 ? 21.723 1.092 -31.315 1.00 27.24 90 ALA D C 1
ATOM 3439 O O . ALA D 2 68 ? 22.656 1.296 -30.530 1.00 26.86 90 ALA D O 1
ATOM 3441 N N . GLN D 2 69 ? 21.636 -0.004 -32.068 1.00 26.18 91 GLN D N 1
ATOM 3442 C CA . GLN D 2 69 ? 22.677 -1.021 -32.037 1.00 29.79 91 GLN D CA 1
ATOM 3443 C C . GLN D 2 69 ? 24.027 -0.460 -32.505 1.00 27.58 91 GLN D C 1
ATOM 3444 O O . GLN D 2 69 ? 25.071 -0.853 -31.985 1.00 25.86 91 GLN D O 1
ATOM 3450 N N . ASP D 2 70 ? 23.998 0.454 -33.475 1.00 25.80 92 ASP D N 1
ATOM 3451 C CA . ASP D 2 70 ? 25.227 1.060 -33.982 1.00 24.66 92 ASP D CA 1
ATOM 3452 C C . ASP D 2 70 ? 25.926 1.847 -32.877 1.00 23.39 92 ASP D C 1
ATOM 3453 O O . ASP D 2 70 ? 27.123 1.681 -32.647 1.00 21.65 92 ASP D O 1
ATOM 3458 N N . VAL D 2 71 ? 25.159 2.686 -32.188 1.00 23.17 93 VAL D N 1
ATOM 3459 C CA . VAL D 2 71 ? 25.672 3.503 -31.092 1.00 25.82 93 VAL D CA 1
ATOM 3460 C C . VAL D 2 71 ? 26.244 2.598 -30.002 1.00 28.36 93 VAL D C 1
ATOM 3461 O O . VAL D 2 71 ? 27.347 2.836 -29.488 1.00 26.97 93 VAL D O 1
ATOM 3465 N N . PHE D 2 72 ? 25.505 1.537 -29.692 1.00 28.37 94 PHE D N 1
ATOM 3466 C CA . PHE D 2 72 ? 25.914 0.552 -28.687 1.00 29.79 94 PHE D CA 1
ATOM 3467 C C . PHE D 2 72 ? 27.252 -0.084 -29.060 1.00 28.72 94 PHE D C 1
ATOM 3468 O O . PHE D 2 72 ? 28.135 -0.215 -28.215 1.00 28.69 94 PHE D O 1
ATOM 3476 N N . GLN D 2 73 ? 27.398 -0.472 -30.325 1.00 26.98 95 GLN D N 1
ATOM 3477 C CA . GLN D 2 73 ? 28.631 -1.091 -30.785 1.00 27.13 95 GLN D CA 1
ATOM 3478 C C . GLN D 2 73 ? 29.856 -0.174 -30.682 1.00 27.45 95 GLN D C 1
ATOM 3479 O O . GLN D 2 73 ? 30.972 -0.657 -30.509 1.00 28.36 95 GLN D O 1
ATOM 3485 N N . ILE D 2 74 ? 29.661 1.139 -30.787 1.00 25.82 96 ILE D N 1
ATOM 3486 C CA . ILE D 2 74 ? 30.785 2.066 -30.643 1.00 25.18 96 ILE D CA 1
ATOM 3487 C C . ILE D 2 74 ? 31.235 2.003 -29.177 1.00 28.46 96 ILE D C 1
ATOM 3488 O O . ILE D 2 74 ? 32.428 1.885 -28.890 1.00 25.14 96 ILE D O 1
ATOM 3493 N N . ASP D 2 75 ? 30.271 2.070 -28.258 1.00 27.02 97 ASP D N 1
ATOM 3494 C CA . ASP D 2 75 ? 30.559 1.994 -26.826 1.00 29.29 97 ASP D CA 1
ATOM 3495 C C . ASP D 2 75 ? 31.295 0.708 -26.493 1.00 28.51 97 ASP D C 1
ATOM 3496 O O . ASP D 2 75 ? 32.307 0.733 -25.794 1.00 27.79 97 ASP D O 1
ATOM 3501 N N A GLU D 2 76 ? 30.793 -0.410 -27.014 0.50 27.79 98 GLU D N 1
ATOM 3502 N N B GLU D 2 76 ? 30.785 -0.402 -27.026 0.50 27.81 98 GLU D N 1
ATOM 3503 C CA A GLU D 2 76 ? 31.390 -1.723 -26.773 0.50 29.85 98 GLU D CA 1
ATOM 3504 C CA B GLU D 2 76 ? 31.345 -1.735 -26.808 0.50 29.92 98 GLU D CA 1
ATOM 3505 C C A GLU D 2 76 ? 32.802 -1.858 -27.342 0.50 29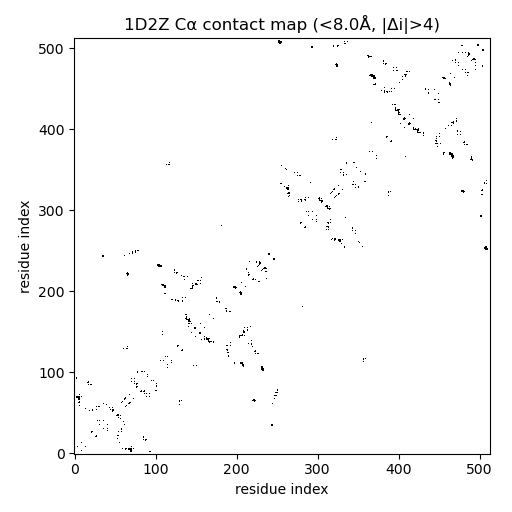.71 98 GLU D C 1
ATOM 3506 C C B GLU D 2 76 ? 32.771 -1.888 -27.356 0.50 29.74 98 GLU D C 1
ATOM 3507 O O A GLU D 2 76 ? 33.719 -2.288 -26.640 0.50 29.30 98 GLU D O 1
ATOM 3508 O O B GLU D 2 76 ? 33.668 -2.349 -26.648 0.50 29.38 98 GLU D O 1
ATOM 3519 N N . ALA D 2 77 ? 32.972 -1.496 -28.612 1.00 29.18 99 ALA D N 1
ATOM 3520 C CA . ALA D 2 77 ? 34.281 -1.583 -29.261 1.00 28.72 99 ALA D CA 1
ATOM 3521 C C . ALA D 2 77 ? 35.315 -0.717 -28.552 1.00 27.78 99 ALA D C 1
ATOM 3522 O O . ALA D 2 77 ? 36.425 -1.165 -28.284 1.00 27.73 99 ALA D O 1
ATOM 3524 N N . ALA D 2 78 ? 34.935 0.507 -28.209 1.00 28.21 100 ALA D N 1
ATOM 3525 C CA . ALA D 2 78 ? 35.842 1.409 -27.517 1.00 31.75 100 ALA D CA 1
ATOM 3526 C C . ALA D 2 78 ? 36.169 0.896 -26.110 1.00 34.44 100 ALA D C 1
ATOM 3527 O O . ALA D 2 78 ? 37.302 1.035 -25.646 1.00 34.11 100 ALA D O 1
ATOM 3529 N N . ASN D 2 79 ? 35.185 0.287 -25.448 1.00 33.88 101 ASN D N 1
ATOM 3530 C CA . ASN D 2 79 ? 35.391 -0.241 -24.097 1.00 36.55 101 ASN D CA 1
ATOM 3531 C C . ASN D 2 79 ? 36.425 -1.371 -24.057 1.00 34.62 101 ASN D C 1
ATOM 3532 O O . ASN D 2 79 ? 37.046 -1.607 -23.025 1.00 36.34 101 ASN D O 1
ATOM 3537 N N . ARG D 2 80 ? 36.613 -2.051 -25.185 1.00 34.28 102 ARG D N 1
ATOM 3538 C CA . ARG D 2 80 ? 37.591 -3.135 -25.284 1.00 36.27 102 ARG D CA 1
ATOM 3539 C C . ARG D 2 80 ? 39.017 -2.586 -25.452 1.00 35.19 102 ARG D C 1
ATOM 3540 O O . ARG D 2 80 ? 39.999 -3.280 -25.186 1.00 34.51 102 ARG D O 1
ATOM 3548 N N . LEU D 2 81 ? 39.118 -1.349 -25.926 1.00 32.30 103 LEU D N 1
ATOM 3549 C CA . LEU D 2 81 ? 40.409 -0.709 -26.171 1.00 31.66 103 LEU D CA 1
ATOM 3550 C C . LEU D 2 81 ? 40.874 0.119 -24.981 1.00 29.34 103 LEU D C 1
ATOM 3551 O O . LEU D 2 81 ? 40.093 0.399 -24.076 1.00 28.81 103 LEU D O 1
ATOM 3556 N N . PRO D 2 82 ? 42.169 0.496 -24.950 1.00 30.91 104 PRO D N 1
ATOM 3557 C CA . PRO D 2 82 ? 42.691 1.305 -23.840 1.00 28.99 104 PRO D CA 1
ATOM 3558 C C . PRO D 2 82 ? 41.990 2.671 -23.781 1.00 31.66 104 PRO D C 1
ATOM 3559 O O . PRO D 2 82 ? 41.352 3.090 -24.752 1.00 30.93 104 PRO D O 1
ATOM 3563 N N . PRO D 2 83 ? 42.089 3.378 -22.637 1.00 32.23 105 PRO D N 1
ATOM 3564 C CA . PRO D 2 83 ? 41.442 4.693 -22.494 1.00 33.14 105 PRO D CA 1
ATOM 3565 C C . PRO D 2 83 ? 41.888 5.774 -23.483 1.00 32.49 105 PRO D C 1
ATOM 3566 O O . PRO D 2 83 ? 41.277 6.840 -23.550 1.00 30.37 105 PRO D O 1
ATOM 3570 N N . ASP D 2 84 ? 42.943 5.499 -24.247 1.00 31.79 106 ASP D N 1
ATOM 3571 C CA . ASP D 2 84 ? 43.432 6.458 -25.243 1.00 32.07 106 ASP D CA 1
ATOM 3572 C C . ASP D 2 84 ? 42.405 6.591 -26.365 1.00 31.47 106 ASP D C 1
ATOM 3573 O O . ASP D 2 84 ? 42.359 7.609 -27.050 1.00 32.16 106 ASP D O 1
ATOM 3578 N N . GLN D 2 85 ? 41.623 5.533 -26.576 1.00 32.33 107 GLN D N 1
ATOM 3579 C CA . GLN D 2 85 ? 40.599 5.528 -27.611 1.00 33.02 107 GLN D CA 1
ATOM 3580 C C . GLN D 2 85 ? 39.430 6.422 -27.226 1.00 34.51 107 GLN D C 1
ATOM 3581 O O . GLN D 2 85 ? 38.811 6.230 -26.185 1.00 34.46 107 GLN D O 1
ATOM 3587 N N . SER D 2 86 ? 39.165 7.426 -28.054 1.00 32.53 108 SER D N 1
ATOM 3588 C CA . SER D 2 86 ? 38.047 8.330 -27.818 1.00 32.67 108 SER D CA 1
ATOM 3589 C C . SER D 2 86 ? 36.843 7.747 -28.552 1.00 31.50 108 SER D C 1
ATOM 3590 O O . SER D 2 86 ? 36.974 7.280 -29.687 1.00 30.64 108 SER D O 1
ATOM 3593 N N . LYS D 2 87 ? 35.688 7.723 -27.890 1.00 30.80 109 LYS D N 1
ATOM 3594 C CA . LYS D 2 87 ? 34.481 7.189 -28.522 1.00 30.89 109 LYS D CA 1
ATOM 3595 C C . LYS D 2 87 ? 34.005 8.124 -29.635 1.00 26.78 109 LYS D C 1
ATOM 3596 O O . LYS D 2 87 ? 33.575 7.664 -30.686 1.00 26.55 109 LYS D O 1
ATOM 3602 N N . SER D 2 88 ? 34.135 9.430 -29.422 1.00 28.15 110 SER D N 1
ATOM 3603 C CA . SER D 2 88 ? 33.741 10.398 -30.446 1.00 28.65 110 SER D CA 1
ATOM 3604 C C . SER D 2 88 ? 34.623 10.220 -31.678 1.00 29.22 110 SER D C 1
ATOM 3605 O O . SER D 2 88 ? 34.148 10.315 -32.803 1.00 25.75 110 SER D O 1
ATOM 3608 N N . GLN D 2 89 ? 35.912 9.958 -31.452 1.00 32.07 111 GLN D N 1
ATOM 3609 C CA . GLN D 2 89 ? 36.874 9.757 -32.538 1.00 28.59 111 GLN D CA 1
ATOM 3610 C C . GLN D 2 89 ? 36.506 8.517 -33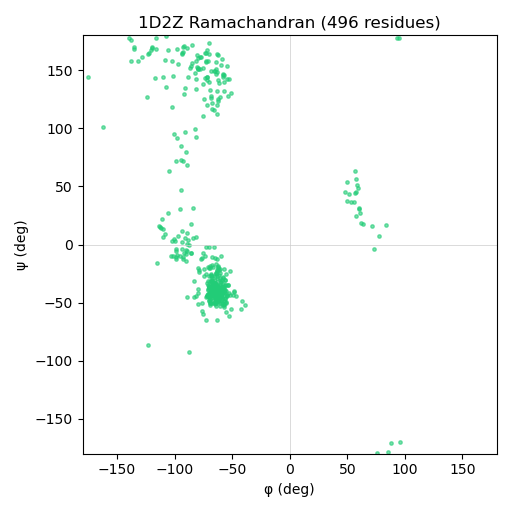.343 1.00 29.09 111 GLN D C 1
ATOM 3611 O O . GLN D 2 89 ? 36.551 8.528 -34.575 1.00 29.22 111 GLN D O 1
ATOM 3617 N N . MET D 2 90 ? 36.138 7.444 -32.643 1.00 26.78 112 MET D N 1
ATOM 3618 C CA . MET D 2 90 ? 35.743 6.213 -33.316 1.00 27.24 112 MET D CA 1
ATOM 3619 C C . MET D 2 90 ? 34.474 6.466 -34.145 1.00 26.34 112 MET D C 1
ATOM 3620 O O . MET D 2 90 ? 34.3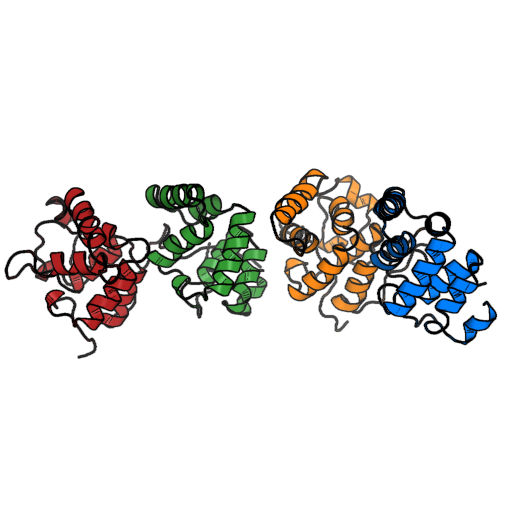63 6.010 -35.283 1.00 26.41 112 MET D O 1
ATOM 3625 N N . MET D 2 91 ? 33.530 7.203 -33.564 1.00 25.55 113 MET D N 1
ATOM 3626 C CA . MET D 2 91 ? 32.275 7.539 -34.240 1.00 28.33 113 MET D CA 1
ATOM 3627 C C . MET D 2 91 ? 32.544 8.365 -35.510 1.00 26.84 113 MET D C 1
ATOM 3628 O O . MET D 2 91 ? 32.039 8.035 -36.582 1.00 26.94 113 MET D O 1
ATOM 3633 N N . ILE D 2 92 ? 33.375 9.398 -35.389 1.00 27.55 114 ILE D N 1
ATOM 3634 C CA . ILE D 2 92 ? 33.729 10.254 -36.530 1.00 30.04 114 ILE D CA 1
ATOM 3635 C C . ILE D 2 92 ? 34.482 9.462 -37.605 1.00 29.21 114 ILE D C 1
ATOM 3636 O O . ILE D 2 92 ? 34.185 9.589 -38.790 1.00 30.25 114 ILE D O 1
ATOM 3641 N N . ASP D 2 93 ? 35.429 8.623 -37.186 1.00 31.75 115 ASP D N 1
ATOM 3642 C CA . ASP D 2 93 ? 36.193 7.804 -38.128 1.00 32.82 115 ASP D CA 1
ATOM 3643 C C . ASP D 2 93 ? 35.270 6.901 -38.922 1.00 32.68 115 ASP D C 1
ATOM 3644 O O . ASP D 2 93 ? 35.486 6.662 -40.108 1.00 31.26 115 ASP D O 1
ATOM 3649 N N . GLU D 2 94 ? 34.229 6.412 -38.260 1.00 31.27 116 GLU D N 1
ATOM 3650 C CA . GLU D 2 94 ? 33.252 5.549 -38.906 1.00 31.45 116 GLU D CA 1
ATOM 3651 C C . GLU D 2 94 ? 32.429 6.357 -39.915 1.00 32.12 116 GLU D C 1
ATOM 3652 O O . GLU D 2 94 ? 32.298 5.987 -41.085 1.00 31.81 116 GLU D O 1
ATOM 3658 N N . TRP D 2 95 ? 31.907 7.489 -39.454 1.00 29.56 117 TRP D N 1
ATOM 3659 C CA . TRP D 2 95 ? 31.072 8.349 -40.284 1.00 27.90 117 TRP D CA 1
ATOM 3660 C C . TRP D 2 95 ? 31.780 9.047 -41.457 1.00 28.53 117 TRP D C 1
ATOM 3661 O O . TRP D 2 95 ? 31.251 9.083 -42.567 1.00 29.11 117 TRP D O 1
ATOM 3672 N N . LYS D 2 96 ? 32.971 9.585 -41.208 1.00 29.32 118 LYS D N 1
ATOM 3673 C CA . LYS D 2 96 ? 33.719 10.333 -42.223 1.00 31.83 118 LYS D CA 1
ATOM 3674 C C . LYS D 2 96 ? 34.017 9.648 -43.559 1.00 33.33 118 LYS D C 1
ATOM 3675 O O . LYS D 2 96 ? 34.188 10.328 -44.569 1.00 35.12 118 LYS D O 1
ATOM 3681 N N . THR D 2 97 ? 34.063 8.319 -43.564 1.00 35.81 119 THR D N 1
ATOM 3682 C CA . THR D 2 97 ? 34.343 7.549 -44.776 1.00 38.50 119 THR D CA 1
ATOM 3683 C C . THR D 2 97 ? 33.116 6.814 -45.323 1.00 39.57 119 THR D C 1
ATOM 3684 O O . THR D 2 97 ? 33.235 6.011 -46.245 1.00 37.72 119 THR D O 1
ATOM 3688 N N . SER D 2 98 ? 31.944 7.104 -44.766 1.00 38.60 120 SER D N 1
ATOM 3689 C CA . SER D 2 98 ? 30.707 6.454 -45.182 1.00 41.15 120 SER D CA 1
ATOM 3690 C C . SER D 2 98 ? 30.032 7.091 -46.396 1.00 43.55 120 SER D C 1
ATOM 3691 O O . SER D 2 98 ? 30.421 8.171 -46.849 1.00 41.80 120 SER D O 1
ATOM 3694 N N . GLY D 2 99 ? 28.995 6.417 -46.894 1.00 44.90 121 GLY D N 1
ATOM 3695 C CA . GLY D 2 99 ? 28.252 6.897 -48.045 1.00 50.29 121 GLY D CA 1
ATOM 3696 C C . GLY D 2 99 ? 28.978 6.705 -49.362 1.00 55.11 121 GLY D C 1
ATOM 3697 O O . GLY D 2 99 ? 30.100 6.194 -49.395 1.00 55.42 121 GLY D O 1
ATOM 3698 N N . LYS D 2 100 ? 28.346 7.132 -50.453 1.00 58.46 122 LYS D N 1
ATOM 3699 C CA . LYS D 2 100 ? 28.939 7.005 -51.782 1.00 63.35 122 LYS D CA 1
ATOM 3700 C C . LYS D 2 100 ? 30.123 7.952 -51.972 1.00 65.52 122 LYS D C 1
ATOM 3701 O O . LYS D 2 100 ? 30.409 8.788 -51.110 1.00 66.37 122 LYS D O 1
ATOM 3707 N N . LEU D 2 101 ? 30.805 7.812 -53.105 1.00 67.10 123 LEU D N 1
ATOM 3708 C CA . LEU D 2 101 ? 31.975 8.628 -53.426 1.00 68.96 123 LEU D CA 1
ATOM 3709 C C . LEU D 2 101 ? 31.750 10.122 -53.203 1.00 69.53 123 LEU D C 1
ATOM 3710 O O . LEU D 2 101 ? 32.627 10.817 -52.688 1.00 70.02 123 LEU D O 1
ATOM 3715 N N . ASN D 2 102 ? 30.564 10.601 -53.567 1.00 69.49 124 ASN D N 1
ATOM 3716 C CA . ASN D 2 102 ? 30.228 12.014 -53.422 1.00 69.38 124 ASN D CA 1
ATOM 3717 C C . ASN D 2 102 ? 29.424 12.322 -52.154 1.00 67.03 124 ASN D C 1
ATOM 3718 O O . ASN D 2 102 ? 29.238 13.487 -51.806 1.00 66.95 124 ASN D O 1
ATOM 3723 N N . GLU D 2 103 ? 28.981 11.278 -51.456 1.00 64.58 125 GLU D N 1
ATOM 3724 C CA . GLU D 2 103 ? 28.180 11.423 -50.239 1.00 60.95 125 GLU D CA 1
ATOM 3725 C C . GLU D 2 103 ? 28.952 11.371 -48.914 1.00 55.55 125 GLU D C 1
ATOM 3726 O O . GLU D 2 103 ? 28.412 10.944 -47.892 1.00 55.19 125 GLU D O 1
ATOM 3732 N N . ARG D 2 104 ? 30.206 11.810 -48.924 1.00 50.39 126 ARG D N 1
ATOM 3733 C CA . ARG D 2 104 ? 31.015 11.805 -47.704 1.00 45.83 126 ARG D CA 1
ATOM 3734 C C . ARG D 2 104 ? 30.661 13.035 -46.872 1.00 41.23 126 ARG D C 1
ATOM 3735 O O . ARG D 2 104 ? 30.575 14.136 -47.403 1.00 40.56 126 ARG D O 1
ATOM 3743 N N . PRO D 2 105 ? 30.454 12.858 -45.554 1.00 38.71 127 PRO D N 1
ATOM 3744 C CA . PRO D 2 105 ? 30.102 13.955 -44.642 1.00 35.60 127 PRO D CA 1
ATOM 3745 C C . PRO D 2 105 ? 31.070 15.131 -44.729 1.00 32.91 127 PRO D C 1
ATOM 3746 O O . PRO D 2 105 ? 32.277 14.944 -44.857 1.00 31.25 127 PRO D O 1
ATOM 3750 N N . THR D 2 106 ? 30.520 16.337 -44.629 1.00 32.71 128 THR D N 1
ATOM 3751 C CA . THR D 2 106 ? 31.295 17.570 -44.709 1.00 29.58 128 THR D CA 1
ATOM 3752 C C . THR D 2 106 ? 31.173 18.402 -43.432 1.00 30.17 128 THR D C 1
ATOM 3753 O O . THR D 2 106 ? 30.319 18.139 -42.588 1.00 27.38 128 THR D O 1
ATOM 3757 N N . VAL D 2 107 ? 32.020 19.423 -43.323 1.00 28.93 129 VAL D N 1
ATOM 3758 C CA . VAL D 2 107 ? 32.032 20.334 -42.184 1.00 27.58 129 VAL D CA 1
ATOM 3759 C C . VAL D 2 107 ? 30.679 21.039 -42.064 1.00 28.59 129 VAL D C 1
ATOM 3760 O O . VAL D 2 107 ? 30.178 21.258 -40.958 1.00 27.34 129 VAL D O 1
ATOM 3764 N N . GLY D 2 108 ? 30.101 21.395 -43.213 1.00 29.22 130 GLY D N 1
ATOM 3765 C CA . GLY D 2 108 ? 28.810 22.073 -43.245 1.00 28.54 130 GLY D CA 1
ATOM 3766 C C . GLY D 2 108 ? 27.659 21.227 -42.726 1.00 28.04 130 GLY D C 1
ATOM 3767 O O . GLY D 2 108 ? 26.794 21.732 -42.011 1.00 28.17 130 GLY D O 1
ATOM 3768 N N . VAL D 2 109 ? 27.637 19.952 -43.115 1.00 27.80 131 VAL D N 1
ATOM 3769 C CA . VAL D 2 109 ? 26.605 19.020 -42.669 1.00 28.69 131 VAL D CA 1
ATOM 3770 C C . VAL D 2 109 ? 26.811 18.779 -41.175 1.00 29.03 131 VAL D C 1
ATOM 3771 O O . VAL D 2 109 ? 25.860 18.828 -40.401 1.00 28.82 131 VAL D O 1
ATOM 3775 N N . LEU D 2 110 ? 28.069 18.596 -40.773 1.00 31.06 132 LEU D N 1
ATOM 3776 C CA . LEU D 2 110 ? 28.414 18.391 -39.365 1.00 29.27 132 LEU D CA 1
ATOM 3777 C C . LEU D 2 110 ? 27.908 19.567 -38.529 1.00 28.78 132 LEU D C 1
ATOM 3778 O O . LEU D 2 110 ? 27.256 19.370 -37.497 1.00 29.06 132 LEU D O 1
ATOM 3783 N N . LEU D 2 111 ? 28.202 20.784 -38.985 1.00 26.87 133 LEU D N 1
ATOM 3784 C CA . LEU D 2 111 ? 27.785 21.987 -38.266 1.00 28.33 133 LEU D CA 1
ATOM 3785 C C . LEU D 2 111 ? 26.283 22.055 -38.049 1.00 27.17 133 LEU D C 1
ATOM 3786 O O . LEU D 2 111 ? 25.820 22.276 -36.930 1.00 28.22 133 LEU D O 1
ATOM 3791 N N . GLN D 2 112 ? 25.526 21.884 -39.128 1.00 27.08 134 GLN D N 1
ATOM 3792 C CA . GLN D 2 112 ? 24.072 21.937 -39.049 1.00 26.92 134 GLN D CA 1
ATOM 3793 C C . GLN D 2 112 ? 23.469 20.866 -38.129 1.00 28.53 134 GLN D C 1
ATOM 3794 O O . GLN D 2 112 ? 22.539 21.146 -37.365 1.00 29.39 134 GLN D O 1
ATOM 3800 N N . LEU D 2 113 ? 24.028 19.658 -38.162 1.00 25.08 135 LEU D N 1
ATOM 3801 C CA . LEU D 2 113 ? 23.537 18.575 -37.314 1.00 24.54 135 LEU D CA 1
ATOM 3802 C C . LEU D 2 113 ? 23.866 18.824 -35.839 1.00 23.02 135 LEU D C 1
ATOM 3803 O O . LEU D 2 113 ? 23.068 18.496 -34.960 1.00 25.47 135 LEU D O 1
ATOM 3808 N N . LEU D 2 114 ? 25.033 19.409 -35.574 1.00 23.67 136 LEU D N 1
ATOM 3809 C CA . LEU D 2 114 ? 25.443 19.737 -34.210 1.00 24.03 136 LEU D CA 1
ATOM 3810 C C . LEU D 2 114 ? 24.446 20.736 -33.614 1.00 26.40 136 LEU D C 1
ATOM 3811 O O . LEU D 2 114 ? 24.015 20.596 -32.468 1.00 28.27 136 LEU D O 1
ATOM 3816 N N . VAL D 2 115 ? 24.073 21.732 -34.409 1.00 27.36 137 VAL D N 1
ATOM 3817 C CA . VAL D 2 115 ? 23.109 22.745 -33.991 1.00 28.27 137 VAL D CA 1
ATOM 3818 C C . VAL D 2 115 ? 21.740 22.090 -33.765 1.00 30.50 137 VAL D C 1
ATOM 3819 O O . VAL D 2 115 ? 21.103 22.313 -32.733 1.00 28.29 137 VAL D O 1
ATOM 3823 N N . GLN D 2 116 ? 21.319 21.246 -34.708 1.00 29.10 138 GLN D N 1
ATOM 3824 C CA . GLN D 2 116 ? 20.032 20.555 -34.602 1.00 31.12 138 GLN D CA 1
ATOM 3825 C C . GLN D 2 116 ? 19.945 19.708 -33.326 1.00 31.00 138 GLN D C 1
ATOM 3826 O O . GLN D 2 116 ? 18.885 19.615 -32.710 1.00 31.39 138 GLN D O 1
ATOM 3832 N N . ALA D 2 117 ? 21.064 19.114 -32.916 1.00 28.64 139 ALA D N 1
ATOM 3833 C CA . ALA D 2 117 ? 21.087 18.293 -31.707 1.00 27.73 139 ALA D CA 1
ATOM 3834 C C . ALA D 2 117 ? 21.374 19.097 -30.438 1.00 28.37 139 ALA D C 1
ATOM 3835 O O . ALA D 2 117 ? 21.508 18.525 -29.353 1.00 30.30 139 ALA D O 1
ATOM 3837 N N . GLU D 2 118 ? 21.475 20.416 -30.589 1.00 28.08 140 GLU D N 1
ATOM 3838 C CA . GLU D 2 118 ? 21.760 21.333 -29.486 1.00 30.30 140 GLU D CA 1
ATOM 3839 C C . GLU D 2 118 ? 23.099 21.067 -28.796 1.00 28.27 140 GLU D C 1
ATOM 3840 O O . GLU D 2 118 ? 23.257 21.308 -27.596 1.00 29.47 140 GLU D O 1
ATOM 3846 N N . LEU D 2 119 ? 24.059 20.568 -29.567 1.00 28.24 141 LEU D N 1
ATOM 3847 C CA . LEU D 2 119 ? 25.400 20.291 -29.057 1.00 28.07 141 LEU D CA 1
ATOM 3848 C C . LEU D 2 119 ? 26.183 21.561 -29.349 1.00 28.71 141 LEU D C 1
ATOM 3849 O O . LEU D 2 119 ? 27.022 21.594 -30.247 1.00 30.27 141 LEU D O 1
ATOM 3854 N N . PHE D 2 120 ? 25.880 22.614 -28.596 1.00 29.49 142 PHE D N 1
ATOM 3855 C CA . PHE D 2 120 ? 26.509 23.915 -28.810 1.00 31.95 142 PHE D CA 1
ATOM 3856 C C . PHE D 2 120 ? 27.995 24.052 -28.548 1.00 29.26 142 PHE D C 1
ATOM 3857 O O . PHE D 2 120 ? 28.663 24.811 -29.244 1.00 31.81 142 PHE D O 1
ATOM 3865 N N . SER D 2 121 ? 28.530 23.322 -27.576 1.00 30.40 143 SER D N 1
ATOM 3866 C CA . SER D 2 121 ? 29.968 23.403 -27.325 1.00 32.09 143 SER D CA 1
ATOM 3867 C C . SER D 2 121 ? 30.730 22.951 -28.576 1.00 31.77 143 SER D C 1
ATOM 3868 O O . SER D 2 121 ? 31.695 23.592 -28.989 1.00 32.40 143 SER D O 1
ATOM 3871 N N . ALA D 2 122 ? 30.237 21.890 -29.214 1.00 29.67 144 ALA D N 1
ATOM 3872 C CA . ALA D 2 122 ? 30.843 21.357 -30.431 1.00 28.52 144 ALA D CA 1
ATOM 3873 C C . ALA D 2 122 ? 30.586 22.289 -31.616 1.00 29.30 144 ALA D C 1
ATOM 3874 O O . ALA D 2 122 ? 31.499 22.570 -32.405 1.00 26.99 144 ALA D O 1
ATOM 3876 N N . ALA D 2 123 ? 29.346 22.769 -31.731 1.00 26.96 145 ALA D N 1
ATOM 3877 C CA . ALA D 2 123 ? 28.957 23.665 -32.822 1.00 28.29 145 ALA D CA 1
ATOM 3878 C C . ALA D 2 123 ? 29.727 24.987 -32.828 1.00 28.99 145 ALA D C 1
ATOM 3879 O O . ALA D 2 123 ? 30.143 25.452 -33.889 1.00 30.23 145 ALA D O 1
ATOM 3881 N N . ASP D 2 124 ? 29.902 25.592 -31.655 1.00 30.22 146 ASP D N 1
ATOM 3882 C CA . ASP D 2 124 ? 30.637 26.859 -31.553 1.00 34.40 146 ASP D CA 1
ATOM 3883 C C . ASP D 2 124 ? 32.069 26.647 -32.010 1.00 35.60 146 ASP D C 1
ATOM 3884 O O . ASP D 2 124 ? 32.597 27.433 -32.801 1.00 36.33 146 ASP D O 1
ATOM 3889 N N . PHE D 2 125 ? 32.671 25.549 -31.547 1.00 35.00 147 PHE D N 1
ATOM 3890 C CA . PHE D 2 125 ? 34.037 25.209 -31.915 1.00 36.15 147 PHE D CA 1
ATOM 3891 C C . PHE D 2 125 ? 34.181 25.078 -33.428 1.00 37.31 147 PHE D C 1
ATOM 3892 O O . PHE D 2 125 ? 35.059 25.697 -34.023 1.00 36.56 147 PHE D O 1
ATOM 3900 N N . VAL D 2 126 ? 33.319 24.273 -34.043 1.00 35.21 148 VAL D N 1
ATOM 3901 C CA . VAL D 2 126 ? 33.365 24.065 -35.489 1.00 35.81 148 VAL D CA 1
ATOM 3902 C C . VAL D 2 126 ? 33.230 25.385 -36.255 1.00 37.40 148 VAL D C 1
ATOM 3903 O O . VAL D 2 126 ? 34.015 25.670 -37.157 1.00 36.53 148 VAL D O 1
ATOM 3907 N N . ALA D 2 127 ? 32.234 26.183 -35.879 1.00 37.55 149 ALA D N 1
ATOM 3908 C CA . ALA D 2 127 ? 31.989 27.468 -36.522 1.00 38.82 149 ALA D CA 1
ATOM 3909 C C . ALA D 2 127 ? 33.172 28.434 -36.393 1.00 39.29 149 ALA D C 1
ATOM 3910 O O . ALA D 2 127 ? 33.672 28.942 -37.392 1.00 37.84 149 ALA D O 1
ATOM 3912 N N . LEU D 2 128 ? 33.634 28.648 -35.164 1.00 40.85 150 LEU D N 1
ATOM 3913 C CA . LEU D 2 128 ? 34.746 29.557 -34.894 1.00 43.80 150 LEU D CA 1
ATOM 3914 C C . LEU D 2 128 ? 36.096 29.078 -35.405 1.00 45.29 150 LEU D C 1
ATOM 3915 O O . LEU D 2 128 ? 36.814 29.823 -36.069 1.00 48.40 150 LEU D O 1
ATOM 3920 N N . ASP D 2 129 ? 36.437 27.836 -35.082 1.00 45.70 151 ASP D N 1
ATOM 3921 C CA . ASP D 2 129 ? 37.719 27.250 -35.460 1.00 44.49 151 ASP D CA 1
ATOM 3922 C C . ASP D 2 129 ? 37.824 26.747 -36.902 1.00 44.11 151 ASP D C 1
ATOM 3923 O O . ASP D 2 129 ? 38.782 27.079 -37.602 1.00 44.28 151 ASP D O 1
ATOM 3928 N N . PHE D 2 130 ? 36.862 25.936 -37.340 1.00 41.04 152 PHE D N 1
ATOM 3929 C CA . PHE D 2 130 ? 36.890 25.379 -38.692 1.00 39.84 152 PHE D CA 1
ATOM 3930 C C . PHE D 2 130 ? 36.500 26.342 -39.810 1.00 41.78 152 PHE D C 1
ATOM 3931 O O . PHE D 2 130 ? 37.188 26.440 -40.827 1.00 42.16 152 PHE D O 1
ATOM 3939 N N . LEU D 2 131 ? 35.365 27.009 -39.632 1.00 43.50 153 LEU D N 1
ATOM 3940 C CA . LEU D 2 131 ? 34.824 27.910 -40.641 1.00 47.45 153 LEU D CA 1
ATOM 3941 C C . LEU D 2 131 ? 35.099 29.390 -40.450 1.00 49.25 153 LEU D C 1
ATOM 3942 O O . LEU D 2 131 ? 34.858 30.181 -41.359 1.00 49.54 153 LEU D O 1
ATOM 3947 N N . ASN D 2 132 ? 35.583 29.761 -39.270 1.00 52.51 154 ASN D N 1
ATOM 3948 C CA . ASN D 2 132 ? 35.874 31.155 -38.950 1.00 56.04 154 ASN D CA 1
ATOM 3949 C C . ASN D 2 132 ? 34.599 32.005 -39.024 1.00 57.15 154 ASN D C 1
ATOM 3950 O O . ASN D 2 132 ? 34.653 33.204 -39.318 1.00 58.06 154 ASN D O 1
ATOM 3955 N N . GLU D 2 133 ? 33.455 31.358 -38.796 1.00 55.84 155 GLU D N 1
ATOM 3956 C CA . GLU D 2 133 ? 32.149 32.018 -38.796 1.00 55.19 155 GLU D CA 1
ATOM 3957 C C . GLU D 2 133 ? 31.767 32.328 -37.350 1.00 54.49 155 GLU D C 1
ATOM 3958 O O . GLU D 2 133 ? 32.402 31.839 -36.415 1.00 54.55 155 GLU D O 1
ATOM 3964 N N . SER D 2 134 ? 30.732 33.143 -37.171 1.00 53.72 156 SER D N 1
ATOM 3965 C CA . SER D 2 134 ? 30.260 33.491 -35.834 1.00 52.55 156 SER D CA 1
ATOM 3966 C C . SER D 2 134 ? 29.495 32.301 -35.277 1.00 50.84 156 SER D C 1
ATOM 3967 O O . SER D 2 134 ? 28.921 31.524 -36.044 1.00 49.55 156 SER D O 1
ATOM 3970 N N . THR D 2 135 ? 29.484 32.163 -33.952 1.00 48.43 157 THR D N 1
ATOM 3971 C CA . THR D 2 135 ? 28.787 31.048 -33.309 1.00 48.12 157 THR D CA 1
ATOM 3972 C C . THR D 2 135 ? 27.304 31.002 -33.674 1.00 47.28 157 THR D C 1
ATOM 3973 O O . THR D 2 135 ? 26.673 32.039 -33.897 1.00 46.16 157 THR D O 1
ATOM 3977 N N . PRO D 2 136 ? 26.740 29.784 -33.770 1.00 45.70 158 PRO D N 1
ATOM 3978 C CA . PRO D 2 136 ? 25.333 29.543 -34.107 1.00 44.73 158 PRO D CA 1
ATOM 3979 C C . PRO D 2 136 ? 24.377 30.232 -33.139 1.00 44.84 158 PRO D C 1
ATOM 3980 O O . PRO D 2 136 ? 24.665 30.354 -31.949 1.00 43.53 158 PRO D O 1
ATOM 3984 N N . ALA D 2 137 ? 23.239 30.679 -33.656 1.00 45.05 159 ALA D N 1
ATOM 3985 C CA . ALA D 2 137 ? 22.236 31.338 -32.833 1.00 48.18 159 ALA D CA 1
ATOM 3986 C C . ALA D 2 137 ? 21.594 30.309 -31.902 1.00 49.30 159 ALA D C 1
ATOM 3987 O O . ALA D 2 137 ? 21.374 29.156 -32.289 1.00 50.27 159 ALA D O 1
ATOM 3989 N N . ARG D 2 138 ? 21.345 30.720 -30.663 1.00 49.81 160 ARG D N 1
ATOM 3990 C CA . ARG D 2 138 ? 20.731 29.853 -29.666 1.00 51.00 160 ARG D CA 1
ATOM 3991 C C . ARG D 2 138 ? 19.213 29.923 -29.770 1.00 51.30 160 ARG D C 1
ATOM 3992 O O . ARG D 2 138 ? 18.662 30.944 -30.188 1.00 50.06 160 ARG D O 1
ATOM 4000 N N . PRO D 2 139 ? 18.517 28.837 -29.388 1.00 51.21 161 PRO D N 1
ATOM 4001 C CA . PRO D 2 139 ? 17.052 28.797 -29.440 1.00 50.71 161 PRO D CA 1
ATOM 4002 C C . PRO D 2 139 ? 16.481 29.835 -28.478 1.00 49.67 161 PRO D C 1
ATOM 4003 O O . PRO D 2 139 ? 17.156 30.252 -27.536 1.00 47.73 161 PRO D O 1
ATOM 4007 N N . VAL D 2 140 ? 15.244 30.253 -28.727 1.00 49.41 162 VAL D N 1
ATOM 4008 C CA . VAL D 2 140 ? 14.575 31.254 -27.898 1.00 50.35 162 VAL D CA 1
ATOM 4009 C C . VAL D 2 140 ? 14.262 30.758 -26.487 1.00 48.56 162 VAL D C 1
ATOM 4010 O O . VAL D 2 140 ? 14.213 31.543 -25.541 1.00 47.94 162 VAL D O 1
ATOM 4014 N N . ASP D 2 141 ? 14.055 29.452 -26.360 1.00 47.87 163 ASP D N 1
ATOM 4015 C CA . ASP D 2 141 ? 13.755 28.829 -25.078 1.00 48.71 163 ASP D CA 1
ATOM 4016 C C . ASP D 2 141 ? 14.493 27.501 -24.961 1.00 46.54 163 ASP D C 1
ATOM 4017 O O . ASP D 2 141 ? 15.169 27.075 -25.897 1.00 47.10 163 ASP D O 1
ATOM 4022 N N . GLY D 2 142 ? 14.343 26.838 -23.821 1.00 43.56 164 GLY D N 1
ATOM 4023 C CA . GLY D 2 142 ? 15.016 25.569 -23.620 1.00 41.89 164 GLY D CA 1
ATOM 4024 C C . GLY D 2 142 ? 16.362 25.746 -22.941 1.00 40.80 164 GLY D C 1
ATOM 4025 O O . GLY D 2 142 ? 16.779 26.875 -22.673 1.00 38.33 164 GLY D O 1
ATOM 4026 N N . PRO D 2 143 ? 17.066 24.643 -22.647 1.00 40.65 165 PRO D N 1
ATOM 4027 C CA . PRO D 2 143 ? 18.376 24.657 -21.990 1.00 39.76 165 PRO D CA 1
ATOM 4028 C C . PRO D 2 143 ? 19.461 25.411 -22.759 1.00 39.06 165 PRO D C 1
ATOM 4029 O O . PRO D 2 143 ? 20.400 25.928 -22.157 1.00 38.77 165 PRO D O 1
ATOM 4033 N N . GLY D 2 144 ? 19.291 25.525 -24.075 1.00 37.96 166 GLY D N 1
ATOM 4034 C CA . GLY D 2 144 ? 20.260 26.228 -24.900 1.00 35.83 166 GLY D CA 1
ATOM 4035 C C . GLY D 2 144 ? 20.159 27.743 -24.865 1.00 35.65 166 GLY D C 1
ATOM 4036 O O . GLY D 2 144 ? 21.142 28.443 -25.123 1.00 36.67 166 GLY D O 1
ATOM 4037 N N . ALA D 2 145 ? 18.979 28.250 -24.518 1.00 35.85 167 ALA D N 1
ATOM 4038 C CA . ALA D 2 145 ? 18.733 29.688 -24.458 1.00 36.06 167 ALA D CA 1
ATOM 4039 C C . ALA D 2 145 ? 19.397 30.382 -23.280 1.00 36.34 167 ALA D C 1
ATOM 4040 O O . ALA D 2 145 ? 19.705 29.759 -22.262 1.00 36.42 167 ALA D O 1
ATOM 4042 N N . LEU D 2 146 ? 19.609 31.683 -23.437 1.00 37.04 168 LEU D N 1
ATOM 4043 C CA . LEU D 2 146 ? 20.200 32.514 -22.399 1.00 39.02 168 LEU D CA 1
ATOM 4044 C C . LEU D 2 146 ? 19.152 32.718 -21.309 1.00 40.97 168 LEU D C 1
ATOM 4045 O O . LEU D 2 146 ? 17.968 32.450 -21.516 1.00 39.96 168 LEU D O 1
ATOM 4050 N N . ILE D 2 147 ? 19.583 33.187 -20.146 1.00 41.49 169 ILE D N 1
ATOM 4051 C CA . ILE D 2 147 ? 18.653 33.390 -19.048 1.00 43.86 169 ILE D CA 1
ATOM 4052 C C . ILE D 2 147 ? 18.059 34.790 -18.979 1.00 46.13 169 ILE D C 1
ATOM 4053 O O . ILE D 2 147 ? 18.776 35.788 -19.048 1.00 45.57 169 ILE D O 1
ATOM 4058 N N . SER D 2 148 ? 16.732 34.839 -18.881 1.00 48.82 170 SER D N 1
ATOM 4059 C CA . SER D 2 148 ? 15.989 36.091 -18.779 1.00 53.44 170 SER D CA 1
ATOM 4060 C C . SER D 2 148 ? 15.473 36.241 -17.346 1.00 54.81 170 SER D C 1
ATOM 4061 O O . SER D 2 148 ? 14.976 35.281 -16.753 1.00 53.79 170 SER D O 1
ATOM 4064 N N . LEU D 2 149 ? 15.610 37.444 -16.797 1.00 57.61 171 LEU D N 1
ATOM 4065 C CA . LEU D 2 149 ? 15.188 37.740 -15.430 1.00 60.86 171 LEU D CA 1
ATOM 4066 C C . LEU D 2 149 ? 14.190 38.890 -15.371 1.00 64.29 171 LEU D C 1
ATOM 4067 O O . LEU D 2 149 ? 14.071 39.672 -16.314 1.00 62.84 171 LEU D O 1
ATOM 4072 N N . GLU D 2 150 ? 13.507 39.006 -14.234 1.00 69.25 172 GLU D N 1
ATOM 4073 C CA . GLU D 2 150 ? 12.531 40.069 -14.011 1.00 75.20 172 GLU D CA 1
ATOM 4074 C C . GLU D 2 150 ? 13.140 41.119 -13.076 1.00 78.79 172 GLU D C 1
ATOM 4075 O O . GLU D 2 150 ? 12.655 41.336 -11.963 1.00 80.26 172 GLU D O 1
ATOM 4081 N N . LEU D 2 151 ? 14.208 41.764 -13.542 1.00 82.29 173 LEU D N 1
ATOM 4082 C CA . LEU D 2 151 ? 14.917 42.786 -12.772 1.00 85.32 173 LEU D CA 1
ATOM 4083 C C . LEU D 2 151 ? 14.193 44.132 -12.758 1.00 87.56 173 LEU D C 1
ATOM 4084 O O . LEU D 2 151 ? 13.344 44.402 -13.612 1.00 87.56 173 LEU D O 1
ATOM 4089 N N . LEU D 2 152 ? 14.556 44.976 -11.793 1.00 90.00 174 LEU D N 1
ATOM 4090 C CA . LEU D 2 152 ? 13.962 46.305 -11.644 1.00 92.66 174 LEU D CA 1
ATOM 4091 C C . LEU D 2 152 ? 14.651 47.106 -10.534 1.00 93.61 174 LEU D C 1
ATOM 4092 O O . LEU D 2 152 ? 15.062 46.549 -9.512 1.00 93.07 174 LEU D O 1
ATOM 4097 N N . GLU D 2 153 ? 14.778 48.414 -10.751 1.00 94.71 175 GLU D N 1
ATOM 4098 C CA . GLU D 2 153 ? 15.402 49.310 -9.779 1.00 95.81 175 GLU D CA 1
ATOM 4099 C C . GLU D 2 153 ? 14.472 50.478 -9.455 1.00 95.86 175 GLU D C 1
ATOM 4100 O O . GLU D 2 153 ? 14.646 51.066 -8.366 1.00 95.71 175 GLU D O 1
#

Sequence (513 aa):
LDNTMAIRRLLPLPVRAQLCAHLDALDVWQQLATAVKLYPDQVEQISSQKQRGRSASNEFLNIWGGQYNHTVQTLFALFKKLKLHNAMRLIKDYVSEDLHKYILSSKYSRNTELRRVEDNDIYRLAKILDENSCWRKLMSIIPKGMDVQACSGAGCLNFPAEIKKGFKYTAQDVFQIDEAANRLPPDQSKSQMMIDEWKTSGKLNERPTVGVLLQLLVQAELFSAADFVALDFLNESTPARPVDGPGALISLEGSHMSHHLDNTMAIRLLPLPVRAQLCAHLDALDVWQQLATAVKLYPDQVEQISSQKQRGRSASNEFLNIWGGQYNHTVQTLFALFKKLKLHNAMRLIKDYVSEDLHKYILSSKYSRNTELRRVEDNDIYRLAKILDENSCWRKLMSIIPKGMDVQACSGAGCLNFPAEIKKGFKYTAQDVFQIDEEAANRLPPDQSKSQMMIDEWKTSGKLNERPTVGVLLQLLVQAELFSAADFVALDFLNESTPARPVDGPGALISLELLE

GO terms:
  GO:0002804 positive regulation of antifungal peptide production (P, IDA)
  GO:0004674 protein serine/threonine kinase activity (F, IDA)
  GO:0005737 cytoplasm (C, IDA)
  GO:0005886 plasma membrane (C, IDA)
  GO:0035172 hemocyte proliferation (P, TAS)
  GO:0035332 positive regulation of hippo signaling (P, IGI)
  GO:0009953 dorsal/ventral pattern formation (P, IGI)
  GO:0008063 Toll signaling pathway (P, IGI)
  GO:0002804 positive regulation of antifungal peptide production (P, IMP)
  GO:0004674 protein serine/threonine kinase activity (F, IMP)
  GO:0045087 innate immune response (P, IMP)
  GO:0045732 positive regulation of protein catabolic process (P, IMP)
  GO:0009953 dorsal/ventral pattern formation (P, IMP)
  GO:2000060 positive regulation of ubiquitin-dependent protein catabolic process (P, IMP)
  GO:0061760 antifungal innate immune response (P, IMP)
  GO:0007352 zygotic specification of dorsal/ventral axis (P, IMP)
  GO:0007526 larval somatic muscle development (P, IMP)
  GO:0008063 Toll signaling pathway (P, IMP)
  GO:0005515 protein binding (F, IPI)
  GO:0004674 protein serine/threonine kinase activity (F, TAS)